Protein AF-A0A8J4GYG9-F1 (afdb_monomer)

Sequence (405 aa):
MRSFRRELGPLLGSTILDVLVGLGPDGELKYPAHPRDKRWNFPGVGEFQCYDKYMLSVLGACAQQVNQPSWGLRGPHDAGNYCVWPHQTGFFHQRGNWGTPYGKFFLQWYSDMLMQHADAVLGIAREVLLGPETPHTHYGYQPPYQRLQGNESGNVSGRGRGSSSDGEDHGGVVMMARAAGAGPGASPLSAPLPPAIRLHAKLPSLYWWYTDAHAPELTAGYYNTATRDGYMPIMHVLARNGVSVRLRGGELRGSELHTQAYCAPERQLAQQRTVAAALHVPVGLENLSERFDEGALSRLEAALFDTSVHQGIELPQVQSLVFNRMCDSMFEPGNWTRFKEFVRRVRNRAETLVVPGRGSLNGNSGVFGHPGCPSALNLPAAPAAGGQWLAEPSGGGKGGALQLA

Nearest PDB structures (foldseek):
  2xgb-assembly1_A  TM=9.386E-01  e=3.913E-24  Hordeum vulgare
  1ukp-assembly2_B  TM=9.415E-01  e=5.121E-24  Glycine max
  1uko-assembly2_B  TM=9.450E-01  e=1.423E-23  Glycine max
  1q6g-assembly1_A  TM=9.467E-01  e=5.463E-23  Glycine max
  1wdr-assembly1_A  TM=9.429E-01  e=2.464E-22  Glycine max

Organism: NCBI:txid1737510

Solvent-accessible surface area (backbone atoms only — not comparable to full-atom values): 24858 Å² total; per-residue (Å²): 107,67,64,56,49,66,78,46,42,93,34,53,49,70,80,41,48,69,46,75,52,66,54,42,64,98,34,18,62,37,48,76,18,69,48,98,49,94,76,33,51,90,78,28,29,18,35,73,78,54,82,51,77,65,52,36,51,52,41,30,51,57,19,47,78,72,74,39,54,81,69,14,77,58,77,79,87,41,54,70,44,27,56,45,52,47,79,80,20,56,22,42,20,100,88,18,43,53,81,37,76,65,28,47,50,51,44,50,52,52,21,49,54,53,48,54,50,48,42,55,54,41,46,54,46,33,47,64,75,70,40,84,73,81,88,69,88,79,84,74,89,73,63,87,79,66,80,79,75,86,84,89,75,84,83,78,82,85,82,91,85,89,78,89,88,83,85,90,81,89,84,88,87,86,80,89,84,79,95,82,91,84,76,99,80,76,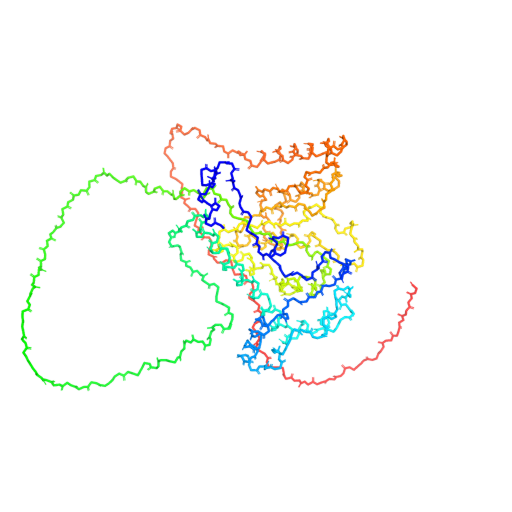78,78,80,76,72,80,76,75,64,54,48,45,43,28,39,33,48,76,68,63,33,42,40,68,50,68,50,19,42,36,32,42,24,25,35,30,52,32,36,76,87,38,78,32,53,50,68,52,38,50,46,28,38,78,49,69,26,24,39,31,42,42,33,47,35,57,51,49,90,82,47,63,79,91,37,45,45,33,37,58,58,51,50,48,51,54,36,31,46,21,39,78,52,71,29,50,40,28,43,27,45,74,60,86,64,55,49,68,71,33,46,52,35,31,50,48,54,48,70,46,56,55,72,50,97,89,35,58,26,54,71,45,77,45,78,48,78,50,61,94,49,73,71,48,67,38,74,69,28,35,51,44,47,53,50,48,54,50,51,51,48,57,56,55,53,69,76,55,75,93,70,92,72,82,79,73,85,80,94,76,93,79,81,84,82,76,86,82,77,78,85,81,72,87,74,78,83,76,95,80,79,87,83,82,86,84,85,88,87,88,85,88,84,76,90,88,85,82,136

Mean predicted aligned error: 13.8 Å

Radius of gyration: 28.67 Å; Cα contacts (8 Å, |Δi|>4): 514; chains: 1; bounding box: 86×72×84 Å

pLDDT: mean 78.07, std 29.09, range [24.08, 98.88]

Structure (mmCIF, N/CA/C/O backbone):
data_AF-A0A8J4GYG9-F1
#
_entry.id   AF-A0A8J4GYG9-F1
#
loop_
_atom_site.group_PDB
_atom_site.id
_atom_site.type_symbol
_atom_site.label_atom_id
_atom_site.label_alt_id
_atom_site.label_comp_id
_atom_site.label_asym_id
_atom_site.label_entity_id
_atom_site.label_seq_id
_atom_site.pdbx_PDB_ins_code
_atom_site.Cartn_x
_atom_site.Cartn_y
_atom_site.Cartn_z
_atom_site.occupancy
_atom_site.B_iso_or_equiv
_atom_site.auth_seq_id
_atom_site.auth_comp_id
_atom_site.auth_asym_id
_atom_site.auth_atom_id
_atom_site.pdbx_PDB_model_num
ATOM 1 N N . MET A 1 1 ? -10.217 -19.772 5.478 1.00 94.19 1 MET A N 1
ATOM 2 C CA . MET A 1 1 ? -11.505 -19.034 5.468 1.00 94.19 1 MET A CA 1
ATOM 3 C C . MET A 1 1 ? -12.720 -19.922 5.757 1.00 94.19 1 MET A C 1
ATOM 5 O O . MET A 1 1 ? -13.368 -19.650 6.755 1.00 94.19 1 MET A O 1
ATOM 9 N N . ARG A 1 2 ? -13.020 -20.998 5.001 1.00 95.44 2 ARG A N 1
ATOM 10 C CA . ARG A 1 2 ? -14.231 -21.831 5.250 1.00 95.44 2 ARG A CA 1
ATOM 11 C C . ARG A 1 2 ? -14.355 -22.347 6.696 1.00 95.44 2 ARG A C 1
ATOM 13 O O . ARG A 1 2 ? -15.394 -22.146 7.311 1.00 95.44 2 ARG A O 1
ATOM 20 N N . SER A 1 3 ? -13.278 -22.910 7.259 1.00 97.31 3 SER A N 1
ATOM 21 C CA . SER A 1 3 ? -13.258 -23.350 8.669 1.00 97.31 3 SER A CA 1
ATOM 22 C C . SER A 1 3 ? -13.541 -22.197 9.646 1.00 97.31 3 SER A C 1
ATOM 24 O O . SER A 1 3 ? -14.432 -22.304 10.474 1.00 97.31 3 SER A O 1
ATOM 26 N N . PHE A 1 4 ? -12.880 -21.044 9.473 1.00 96.06 4 PHE A N 1
ATOM 27 C CA . PHE A 1 4 ? -13.093 -19.842 10.297 1.00 96.06 4 PHE A CA 1
ATOM 28 C C . PHE A 1 4 ? -14.568 -19.407 10.338 1.00 96.06 4 PHE A C 1
ATOM 30 O O . PHE A 1 4 ? -15.092 -19.175 11.421 1.00 96.06 4 PHE A O 1
ATOM 37 N N . ARG A 1 5 ? -15.265 -19.365 9.189 1.00 92.88 5 ARG A N 1
ATOM 38 C CA . ARG A 1 5 ? -16.706 -19.048 9.162 1.00 92.88 5 ARG A CA 1
ATOM 39 C C . ARG A 1 5 ? -17.560 -20.103 9.861 1.00 92.88 5 ARG A C 1
ATOM 41 O O . ARG A 1 5 ? -18.566 -19.743 10.457 1.00 92.88 5 ARG A O 1
ATOM 48 N N . ARG A 1 6 ? -17.201 -21.386 9.761 1.00 93.00 6 ARG A N 1
ATOM 49 C CA . ARG A 1 6 ? -17.954 -22.464 10.412 1.00 93.00 6 ARG A CA 1
ATOM 50 C C . ARG A 1 6 ? -17.809 -22.397 11.932 1.00 93.00 6 ARG A C 1
ATOM 52 O O . ARG A 1 6 ? -18.822 -22.375 12.617 1.00 93.00 6 ARG A O 1
ATOM 59 N N . GLU A 1 7 ? -16.578 -22.317 12.439 1.00 96.50 7 GLU A N 1
ATOM 60 C CA . GLU A 1 7 ? -16.319 -22.334 13.886 1.00 96.50 7 GLU A CA 1
ATOM 61 C C . GLU A 1 7 ? -16.712 -21.015 14.574 1.00 96.50 7 GLU A C 1
ATOM 63 O O . GLU A 1 7 ? -17.261 -21.031 15.670 1.00 96.50 7 GLU A O 1
ATOM 68 N N . LEU A 1 8 ? -16.453 -19.863 13.939 1.00 94.88 8 LEU A N 1
ATOM 69 C CA . LEU A 1 8 ? -16.711 -18.536 14.522 1.00 94.88 8 LEU A CA 1
ATOM 70 C C . LEU A 1 8 ? -17.967 -17.856 13.960 1.00 94.88 8 LEU A C 1
ATOM 72 O O . LEU A 1 8 ? -18.196 -16.679 14.228 1.00 94.88 8 LEU A O 1
ATOM 76 N N . GLY A 1 9 ? -18.795 -18.586 13.207 1.00 90.69 9 GLY A N 1
ATOM 77 C CA . GLY A 1 9 ? -20.042 -18.097 12.608 1.00 90.69 9 GLY A CA 1
ATOM 78 C C . GLY A 1 9 ? -20.946 -17.308 13.568 1.00 90.69 9 GLY A C 1
ATOM 79 O O . GLY A 1 9 ? -21.350 -16.206 13.203 1.00 90.69 9 GLY A O 1
ATOM 80 N N . PRO A 1 10 ? -21.203 -17.788 14.805 1.00 91.94 10 PRO A N 1
ATOM 81 C CA . PRO A 1 10 ? -22.007 -17.064 15.800 1.00 91.94 10 PRO A CA 1
ATOM 82 C C . PRO A 1 10 ? -21.435 -15.709 16.258 1.00 91.94 10 PRO A C 1
ATOM 84 O O . PRO A 1 10 ? -22.157 -14.915 16.856 1.00 91.94 10 PRO A O 1
ATOM 87 N N . LEU A 1 11 ? -20.148 -15.442 16.004 1.00 93.38 11 LEU A N 1
ATOM 88 C CA . LEU A 1 11 ? -19.468 -14.193 16.369 1.00 93.38 11 LEU A CA 1
ATOM 89 C C . LEU A 1 11 ? -19.397 -13.182 15.211 1.00 93.38 11 LEU A C 1
ATOM 91 O O . LEU A 1 11 ? -19.000 -12.036 15.432 1.00 93.38 11 LEU A O 1
ATOM 95 N N . LEU A 1 12 ? -19.744 -13.585 13.982 1.00 90.69 12 LEU A N 1
ATOM 96 C CA . LEU A 1 12 ? -19.716 -12.708 12.809 1.00 90.69 12 LEU A CA 1
ATOM 97 C C . LEU A 1 12 ? -20.876 -11.702 12.876 1.00 90.69 12 LEU A C 1
ATOM 99 O O . LEU A 1 12 ? -22.037 -12.090 12.969 1.00 90.69 12 LEU A O 1
ATOM 103 N N . GLY A 1 13 ? -20.558 -10.409 12.825 1.00 87.12 13 GLY A N 1
ATOM 104 C CA . GLY A 1 13 ? -21.518 -9.310 12.985 1.00 87.12 13 GLY A CA 1
ATOM 105 C C . GLY A 1 13 ? -21.906 -8.976 14.418 1.00 87.12 13 GLY A C 1
ATOM 106 O O . GLY A 1 13 ? -22.794 -8.154 14.630 1.00 87.12 13 GLY A O 1
ATOM 107 N N . SER A 1 14 ? -21.222 -9.563 15.400 1.00 90.12 14 SER A N 1
ATOM 108 C CA . SER A 1 14 ? -21.333 -9.187 16.810 1.00 90.12 14 SER A CA 1
ATOM 109 C C . SER A 1 14 ? -19.957 -8.829 17.377 1.00 90.12 14 SER A C 1
ATOM 111 O O . SER A 1 14 ? -19.625 -7.654 17.508 1.00 90.12 14 SER A O 1
ATOM 113 N N . THR A 1 15 ? -19.124 -9.827 17.671 1.00 94.19 15 THR A N 1
ATOM 114 C CA . THR A 1 15 ? -17.751 -9.636 18.170 1.00 94.19 15 THR A CA 1
ATOM 115 C C . THR A 1 15 ? -16.754 -9.409 17.033 1.00 94.19 15 THR A C 1
ATOM 117 O O . THR A 1 15 ? -15.826 -8.615 17.165 1.00 94.19 15 THR A O 1
ATOM 120 N N . ILE A 1 16 ? -16.937 -10.102 15.910 1.00 94.25 16 ILE A N 1
ATOM 121 C CA . ILE A 1 16 ? -16.104 -9.982 14.713 1.00 94.25 16 ILE A CA 1
ATOM 122 C C . ILE A 1 16 ? -16.872 -9.105 13.727 1.00 94.25 16 ILE A C 1
ATOM 124 O O . ILE A 1 16 ? -17.869 -9.551 13.170 1.00 94.25 16 ILE A O 1
ATOM 128 N N . LEU A 1 17 ? -16.416 -7.867 13.529 1.00 93.00 17 LEU A N 1
ATOM 129 C CA . LEU A 1 17 ? -17.045 -6.883 12.629 1.00 93.00 17 LEU A CA 1
ATOM 130 C C . LEU A 1 17 ? -16.276 -6.703 11.310 1.00 93.00 17 LEU A C 1
ATOM 132 O O . LEU A 1 17 ? -16.853 -6.363 10.280 1.00 93.00 17 LEU A O 1
ATOM 136 N N . ASP A 1 18 ? -14.968 -6.950 11.341 1.00 94.56 18 ASP A N 1
ATOM 137 C CA . ASP A 1 18 ? -14.042 -6.723 10.237 1.00 94.56 18 ASP A CA 1
ATOM 138 C C . ASP A 1 18 ? -13.127 -7.945 10.067 1.00 94.56 18 ASP A C 1
ATOM 140 O O . ASP A 1 18 ? -12.626 -8.496 11.050 1.00 94.56 18 ASP A O 1
ATOM 144 N N . VAL A 1 19 ? -12.876 -8.360 8.822 1.00 96.62 19 VAL A N 1
ATOM 145 C CA . VAL A 1 19 ? -11.903 -9.413 8.486 1.00 96.62 19 VAL A CA 1
ATOM 146 C C . VAL A 1 19 ? -10.908 -8.879 7.462 1.00 96.62 19 VAL A C 1
ATOM 148 O O . VAL A 1 19 ? -11.277 -8.546 6.337 1.00 96.62 19 VAL A O 1
ATOM 151 N N . LEU A 1 20 ? -9.632 -8.825 7.842 1.00 97.62 20 LEU A N 1
ATOM 152 C CA . LEU A 1 20 ? -8.536 -8.469 6.943 1.00 97.62 20 LEU A CA 1
ATOM 153 C C . LEU A 1 20 ? -8.045 -9.726 6.217 1.00 97.62 20 LEU A C 1
ATOM 155 O O . LEU A 1 20 ? -7.609 -10.689 6.849 1.00 97.62 20 LEU A O 1
ATOM 159 N N . VAL A 1 21 ? -8.126 -9.722 4.888 1.00 98.44 21 VAL A N 1
ATOM 160 C CA . VAL A 1 21 ? -7.650 -10.817 4.037 1.00 98.44 21 VAL A CA 1
ATOM 161 C C . VAL A 1 21 ? -6.182 -10.562 3.704 1.00 98.44 21 VAL A C 1
ATOM 163 O O . VAL A 1 21 ? -5.850 -9.547 3.095 1.00 98.44 21 VAL A O 1
ATOM 166 N N . GLY A 1 22 ? -5.296 -11.464 4.129 1.00 98.50 22 GLY A N 1
ATOM 167 C CA . GLY A 1 22 ? -3.867 -11.372 3.828 1.00 98.50 22 GLY A CA 1
ATOM 168 C C . GLY A 1 22 ? -3.580 -11.711 2.364 1.00 98.50 22 GLY A C 1
ATOM 169 O O . GLY A 1 22 ? -3.977 -12.779 1.902 1.00 98.50 22 GLY A O 1
ATOM 170 N N . LEU A 1 23 ? -2.882 -10.815 1.662 1.00 98.62 23 LEU A N 1
ATOM 171 C CA . LEU A 1 23 ? -2.614 -10.901 0.214 1.00 98.62 23 LEU A CA 1
ATOM 172 C C . LEU A 1 23 ? -1.110 -10.914 -0.132 1.00 98.62 23 LEU A C 1
ATOM 174 O O . LEU A 1 23 ? -0.719 -10.596 -1.253 1.00 98.62 23 LEU A O 1
ATOM 178 N N . GLY A 1 24 ? -0.259 -11.242 0.843 1.00 98.19 24 GLY A N 1
ATOM 179 C CA . GLY A 1 24 ? 1.193 -11.207 0.690 1.00 98.19 24 GLY A CA 1
ATOM 180 C C . GLY A 1 24 ? 1.944 -11.055 2.022 1.00 98.19 24 GLY A C 1
ATOM 181 O O . GLY A 1 24 ? 1.375 -11.305 3.093 1.00 98.19 24 GLY A O 1
ATOM 182 N N . PRO A 1 25 ? 3.235 -10.674 1.980 1.00 97.06 25 PRO A N 1
ATOM 183 C CA . PRO A 1 25 ? 4.073 -10.459 3.159 1.00 97.06 25 PRO A CA 1
ATOM 184 C C . PRO A 1 25 ? 3.479 -9.396 4.090 1.00 97.06 25 PRO A C 1
ATOM 186 O O . PRO A 1 25 ? 2.925 -8.402 3.630 1.00 97.06 25 PRO A O 1
ATOM 189 N N . ASP A 1 26 ? 3.596 -9.593 5.406 1.00 94.69 26 ASP A N 1
ATOM 190 C CA . ASP A 1 26 ? 2.938 -8.768 6.438 1.00 94.69 26 ASP A CA 1
ATOM 191 C C . ASP A 1 26 ? 1.388 -8.698 6.318 1.00 94.69 26 ASP A C 1
ATOM 193 O O . ASP A 1 26 ? 0.746 -7.861 6.954 1.00 94.69 26 ASP A O 1
ATOM 197 N N . GLY A 1 27 ? 0.772 -9.562 5.496 1.00 97.25 27 GLY A N 1
ATOM 198 C CA . GLY A 1 27 ? -0.648 -9.499 5.127 1.00 97.25 27 GLY A CA 1
ATOM 199 C C . GLY A 1 27 ? -0.983 -8.425 4.082 1.00 97.25 27 GLY A C 1
ATOM 200 O O . GLY A 1 27 ? -2.154 -8.242 3.758 1.00 97.25 27 GLY A O 1
ATOM 201 N N . GLU A 1 28 ? 0.017 -7.719 3.554 1.00 98.38 28 GLU A N 1
ATOM 202 C CA . GLU A 1 28 ? -0.126 -6.629 2.582 1.00 98.38 28 GLU A CA 1
ATOM 203 C C . GLU A 1 28 ? -0.179 -7.169 1.145 1.00 98.38 28 GLU A C 1
ATOM 205 O O . GLU A 1 28 ? 0.502 -8.141 0.823 1.00 98.38 28 GLU A O 1
ATOM 210 N N . LEU A 1 29 ? -0.950 -6.521 0.266 1.00 98.75 29 LEU A N 1
ATOM 211 C CA . LEU A 1 29 ? -1.011 -6.839 -1.166 1.00 98.75 29 LEU A CA 1
ATOM 212 C C . LEU A 1 29 ? 0.273 -6.383 -1.880 1.00 98.75 29 LEU A C 1
ATOM 214 O O . LEU A 1 29 ? 0.300 -5.341 -2.520 1.00 98.75 29 LEU A O 1
ATOM 218 N N . LYS A 1 30 ? 1.370 -7.125 -1.740 1.00 98.50 30 LYS A N 1
ATOM 219 C CA . LYS A 1 30 ? 2.668 -6.758 -2.329 1.00 98.50 30 LYS A CA 1
ATOM 220 C C . LYS A 1 30 ? 3.542 -7.973 -2.605 1.00 98.50 30 LYS A C 1
ATOM 222 O O . LYS A 1 30 ? 3.407 -9.014 -1.964 1.00 98.50 30 LYS A O 1
ATOM 227 N N . TYR A 1 31 ? 4.539 -7.788 -3.459 1.00 98.75 31 TYR A N 1
ATOM 228 C CA . TYR A 1 31 ? 5.704 -8.670 -3.496 1.00 98.75 31 TYR A CA 1
ATOM 229 C C . TYR A 1 31 ? 6.682 -8.368 -2.334 1.00 98.75 31 TYR A C 1
ATOM 231 O O . TYR A 1 31 ? 6.734 -7.232 -1.855 1.00 98.75 31 TYR A O 1
ATOM 239 N N . PRO A 1 32 ? 7.501 -9.341 -1.877 1.00 97.62 32 PRO A N 1
ATOM 240 C CA . PRO A 1 32 ? 8.501 -9.156 -0.812 1.00 97.62 32 PRO A CA 1
ATOM 241 C C . PRO A 1 32 ? 9.756 -8.376 -1.266 1.00 97.62 32 PRO A C 1
ATOM 243 O O . PRO A 1 32 ? 10.884 -8.787 -1.010 1.00 97.62 32 PRO A O 1
ATOM 246 N N . ALA A 1 33 ? 9.574 -7.244 -1.950 1.00 97.75 33 ALA A N 1
ATOM 247 C CA . ALA A 1 33 ? 10.653 -6.462 -2.564 1.00 97.75 33 ALA A CA 1
ATOM 248 C C . ALA A 1 33 ? 11.611 -5.784 -1.567 1.00 97.75 33 ALA A C 1
ATOM 250 O O . ALA A 1 33 ? 12.742 -5.453 -1.923 1.00 97.75 33 ALA A O 1
ATOM 251 N N . HIS A 1 34 ? 11.164 -5.598 -0.321 1.00 96.31 34 HIS A N 1
ATOM 252 C CA . HIS A 1 34 ? 11.892 -4.939 0.769 1.00 96.31 34 HIS A CA 1
ATOM 253 C C . HIS A 1 34 ? 11.928 -5.882 1.988 1.00 96.31 34 HIS A C 1
ATOM 255 O O . HIS A 1 34 ? 11.121 -5.733 2.910 1.00 96.31 34 HIS A O 1
ATOM 261 N N . PRO A 1 35 ? 12.773 -6.932 1.977 1.00 93.88 35 PRO A N 1
ATOM 262 C CA . PRO A 1 35 ? 12.839 -7.897 3.071 1.00 93.88 35 PRO A CA 1
ATOM 263 C C . PRO A 1 35 ? 13.295 -7.229 4.376 1.00 93.88 35 PRO A C 1
ATOM 265 O O . PRO A 1 35 ? 14.199 -6.402 4.378 1.00 93.88 35 PRO A O 1
ATOM 268 N N . ARG A 1 36 ? 12.715 -7.640 5.512 1.00 86.25 36 ARG A N 1
ATOM 269 C CA . ARG A 1 36 ? 13.062 -7.136 6.861 1.00 86.25 36 ARG A CA 1
ATOM 270 C C . ARG A 1 36 ? 14.383 -7.708 7.417 1.00 86.25 36 ARG A C 1
ATOM 272 O O . ARG A 1 36 ? 14.609 -7.672 8.623 1.00 86.25 36 ARG A O 1
ATOM 279 N N . ASP A 1 37 ? 15.218 -8.288 6.559 1.00 88.38 37 ASP A N 1
ATOM 280 C CA . ASP A 1 37 ? 16.527 -8.842 6.910 1.00 88.38 37 ASP A CA 1
ATOM 281 C C . ASP A 1 37 ? 17.664 -7.941 6.399 1.00 88.38 37 ASP A C 1
ATOM 283 O O . ASP A 1 37 ? 17.431 -6.905 5.784 1.00 88.38 37 ASP A O 1
ATOM 287 N N . LYS A 1 38 ? 18.919 -8.332 6.651 1.00 89.44 38 LYS A N 1
ATOM 288 C CA . LYS A 1 38 ? 20.103 -7.507 6.353 1.00 89.44 38 LYS A CA 1
ATOM 289 C C . LYS A 1 38 ? 20.342 -7.224 4.857 1.00 89.44 38 LYS A C 1
ATOM 291 O O . LYS A 1 38 ? 21.270 -6.479 4.552 1.00 89.44 38 LYS A O 1
ATOM 296 N N . ARG A 1 39 ? 19.571 -7.811 3.929 1.00 93.50 39 ARG A N 1
ATOM 297 C CA . ARG A 1 39 ? 19.713 -7.575 2.479 1.00 93.50 39 ARG A CA 1
ATOM 298 C C . ARG A 1 39 ? 19.207 -6.204 2.040 1.00 93.50 39 ARG A C 1
ATOM 300 O O . ARG A 1 39 ? 19.752 -5.656 1.085 1.00 93.50 39 ARG A O 1
ATOM 307 N N . TRP A 1 40 ? 18.197 -5.655 2.715 1.00 96.62 40 TRP A N 1
ATOM 308 C CA . TRP A 1 40 ? 17.615 -4.353 2.391 1.00 96.62 40 TRP A CA 1
ATOM 309 C C . TRP A 1 40 ? 17.734 -3.392 3.572 1.00 96.62 40 TRP A C 1
ATOM 311 O O . TRP A 1 40 ? 17.501 -3.759 4.719 1.00 96.62 40 TRP A O 1
ATOM 321 N N . ASN A 1 41 ? 18.057 -2.136 3.275 1.00 94.62 41 ASN A N 1
ATOM 322 C CA . ASN A 1 41 ? 17.986 -1.033 4.222 1.00 94.62 41 ASN A CA 1
ATOM 323 C C . ASN A 1 41 ? 17.247 0.128 3.563 1.00 94.62 41 ASN A C 1
ATOM 325 O O . ASN A 1 41 ? 17.407 0.375 2.367 1.00 94.62 41 ASN A O 1
ATOM 329 N N . PHE A 1 42 ? 16.470 0.871 4.343 1.00 95.06 42 PHE A N 1
ATOM 330 C CA . PHE A 1 42 ? 15.872 2.119 3.886 1.00 95.06 42 PHE A CA 1
ATOM 331 C C . PHE A 1 42 ? 16.975 3.162 3.591 1.00 95.06 42 PHE A C 1
ATOM 333 O O . PHE A 1 42 ? 17.897 3.280 4.401 1.00 95.06 42 PHE A O 1
ATOM 340 N N . PRO A 1 43 ? 16.907 3.946 2.496 1.00 96.25 43 PRO A N 1
ATOM 341 C CA . PRO A 1 43 ? 15.849 4.012 1.486 1.00 96.25 43 PRO A CA 1
ATOM 342 C C . PRO A 1 43 ? 16.201 3.245 0.191 1.00 96.25 43 PRO A C 1
ATOM 344 O O . PRO A 1 43 ? 16.162 3.819 -0.886 1.00 96.25 43 PRO A O 1
ATOM 347 N N . GLY A 1 44 ? 16.577 1.968 0.224 1.00 97.50 44 GLY A N 1
ATOM 348 C CA . GLY A 1 44 ? 16.863 1.200 -0.999 1.00 97.50 44 GLY A CA 1
ATOM 349 C C . GLY A 1 44 ? 15.634 1.003 -1.905 1.00 97.50 44 GLY A C 1
ATOM 350 O O . GLY A 1 44 ? 14.502 0.962 -1.410 1.00 97.50 44 GLY A O 1
ATOM 351 N N . VAL A 1 45 ? 15.830 0.858 -3.223 1.00 97.62 45 VAL A N 1
ATOM 352 C CA . VAL A 1 45 ? 14.726 0.629 -4.188 1.00 97.62 45 VAL A CA 1
ATOM 353 C C . VAL A 1 45 ? 14.024 -0.729 -4.038 1.00 97.62 45 VAL A C 1
ATOM 355 O O . VAL A 1 45 ? 12.858 -0.858 -4.420 1.00 97.62 45 VAL A O 1
ATOM 358 N N . GLY A 1 46 ? 14.684 -1.723 -3.437 1.00 98.00 46 GLY A N 1
ATOM 359 C CA . GLY A 1 46 ? 14.208 -3.111 -3.405 1.00 98.00 46 GLY A CA 1
ATOM 360 C C . GLY A 1 46 ? 14.502 -3.875 -4.699 1.00 98.00 46 GLY A C 1
ATOM 361 O O . GLY A 1 46 ? 15.167 -3.367 -5.594 1.00 98.00 46 GLY A O 1
ATOM 362 N N . GLU A 1 47 ? 14.000 -5.103 -4.815 1.00 98.25 47 GLU A N 1
ATOM 363 C CA . GLU A 1 47 ? 14.175 -5.935 -6.019 1.00 98.25 47 GLU A CA 1
ATOM 364 C C . GLU A 1 47 ? 12.853 -6.557 -6.474 1.00 98.25 47 GLU A C 1
ATOM 366 O O . GLU A 1 47 ? 12.025 -6.936 -5.644 1.00 98.25 47 GLU A O 1
ATOM 371 N N . PHE A 1 48 ? 12.674 -6.725 -7.788 1.00 98.62 48 PHE A N 1
ATOM 372 C CA . PHE A 1 48 ? 11.567 -7.503 -8.355 1.00 98.62 48 PHE A CA 1
ATOM 373 C C . PHE A 1 48 ? 11.627 -8.966 -7.883 1.00 98.62 48 PHE A C 1
ATOM 375 O O . PHE A 1 48 ? 12.685 -9.586 -7.921 1.00 98.62 48 PHE A O 1
ATOM 382 N N . GLN A 1 49 ? 10.494 -9.540 -7.475 1.00 97.88 49 GLN A N 1
ATOM 383 C CA . GLN A 1 49 ? 10.420 -10.883 -6.880 1.00 97.88 49 GLN A CA 1
ATOM 384 C C . GLN A 1 49 ? 9.685 -11.863 -7.806 1.00 97.88 49 GLN A C 1
ATOM 386 O O . GLN A 1 49 ? 8.694 -12.474 -7.422 1.00 97.88 49 GLN A O 1
ATOM 391 N N . CYS A 1 50 ? 10.155 -11.977 -9.051 1.00 98.00 50 CYS A N 1
ATOM 392 C CA . CYS A 1 50 ? 9.497 -12.734 -10.125 1.00 98.00 50 CYS A CA 1
ATOM 393 C C . CYS A 1 50 ? 10.385 -13.818 -10.765 1.00 98.00 50 CYS A C 1
ATOM 395 O O . CYS A 1 50 ? 10.220 -14.151 -11.939 1.00 98.00 50 CYS A O 1
ATOM 397 N N . TYR A 1 51 ? 11.383 -14.307 -10.025 1.00 97.81 51 TYR A N 1
ATOM 398 C CA . TYR A 1 51 ? 12.428 -15.205 -10.533 1.00 97.81 51 TYR A CA 1
ATOM 399 C C . TYR A 1 51 ? 12.180 -16.692 -10.238 1.00 97.81 51 TYR A C 1
ATOM 401 O O . TYR A 1 51 ? 13.033 -17.527 -10.537 1.00 97.81 51 TYR A O 1
ATOM 409 N N . ASP A 1 52 ? 11.034 -17.052 -9.657 1.00 98.31 52 ASP A N 1
ATOM 410 C CA . ASP A 1 52 ? 10.643 -18.454 -9.555 1.00 98.31 52 ASP A CA 1
ATOM 411 C C . ASP A 1 52 ? 10.225 -19.015 -10.928 1.00 98.31 52 ASP A C 1
ATOM 413 O O . ASP A 1 52 ? 9.831 -18.293 -11.849 1.00 98.31 52 ASP A O 1
ATOM 417 N N . LYS A 1 53 ? 10.288 -20.342 -11.062 1.00 98.25 53 LYS A N 1
ATOM 418 C CA . LYS A 1 53 ? 10.027 -21.034 -12.332 1.00 98.25 53 LYS A CA 1
ATOM 419 C C . LYS A 1 53 ? 8.611 -20.827 -12.890 1.00 98.25 53 LYS A C 1
ATOM 421 O O . LYS A 1 53 ? 8.429 -20.982 -14.094 1.00 98.25 53 LYS A O 1
ATOM 426 N N . TYR A 1 54 ? 7.617 -20.514 -12.056 1.00 98.06 54 TYR A N 1
ATOM 427 C CA . TYR A 1 54 ? 6.239 -20.315 -12.503 1.00 98.06 54 TYR A CA 1
ATOM 428 C C . TYR A 1 54 ? 6.056 -18.898 -13.048 1.00 98.06 54 TYR A C 1
ATOM 430 O O . TYR A 1 54 ? 5.589 -18.750 -14.177 1.00 98.06 54 TYR A O 1
ATOM 438 N N . MET A 1 55 ? 6.502 -17.866 -12.321 1.00 98.25 55 MET A N 1
ATOM 439 C CA . MET A 1 55 ? 6.457 -16.490 -12.833 1.00 98.25 55 MET A CA 1
ATOM 440 C C . MET A 1 55 ? 7.302 -16.320 -14.100 1.00 98.25 55 MET A C 1
ATOM 442 O O . MET A 1 55 ? 6.819 -15.731 -15.065 1.00 98.25 55 MET A O 1
ATOM 446 N N . LEU A 1 56 ? 8.504 -16.906 -14.164 1.00 98.38 56 LEU A N 1
ATOM 447 C CA . LEU A 1 56 ? 9.327 -16.880 -15.381 1.00 98.38 56 LEU A CA 1
ATOM 448 C C . LEU A 1 56 ? 8.653 -17.584 -16.573 1.00 98.38 56 LEU A C 1
ATOM 450 O O . LEU A 1 56 ? 8.758 -17.109 -17.702 1.00 98.38 56 LEU A O 1
ATOM 454 N N . SER A 1 57 ? 7.916 -18.676 -16.339 1.00 98.06 57 SER A N 1
ATOM 455 C CA . SER A 1 57 ? 7.162 -19.359 -17.398 1.00 98.06 57 SER A CA 1
ATOM 456 C C . SER A 1 57 ? 6.033 -18.486 -17.957 1.00 98.06 57 SER A C 1
ATOM 458 O O . SER A 1 57 ? 5.877 -18.411 -19.177 1.00 98.06 57 SER A O 1
ATOM 460 N N . VAL A 1 58 ? 5.283 -17.786 -17.095 1.00 98.25 58 VAL A N 1
ATOM 461 C CA . VAL A 1 58 ? 4.222 -16.861 -17.533 1.00 98.25 58 VAL A CA 1
ATOM 462 C C . VAL A 1 58 ? 4.816 -15.641 -18.246 1.00 98.25 58 VAL A C 1
ATOM 464 O O . VAL A 1 58 ? 4.314 -15.260 -19.300 1.00 98.25 58 VAL A O 1
ATOM 467 N N . LEU A 1 59 ? 5.915 -15.071 -17.737 1.00 98.50 59 LEU A N 1
ATOM 468 C CA . LEU A 1 59 ? 6.637 -13.968 -18.384 1.00 98.50 59 LEU A CA 1
ATOM 469 C C . LEU A 1 59 ? 7.082 -14.341 -19.807 1.00 98.50 59 LEU A C 1
ATOM 471 O O . LEU A 1 59 ? 6.841 -13.585 -20.750 1.00 98.50 59 LEU A O 1
ATOM 475 N N . GLY A 1 60 ? 7.671 -15.530 -19.973 1.00 98.25 60 GLY A N 1
ATOM 476 C CA . GLY A 1 60 ? 8.066 -16.069 -21.274 1.00 98.25 60 GLY A CA 1
ATOM 477 C C . GLY A 1 60 ? 6.888 -16.209 -22.244 1.00 98.25 60 GLY A C 1
ATOM 478 O O . GLY A 1 60 ? 6.983 -15.773 -23.392 1.00 98.25 60 GLY A O 1
ATOM 479 N N . ALA A 1 61 ? 5.757 -16.747 -21.780 1.00 98.19 61 ALA A N 1
ATOM 480 C CA . ALA A 1 61 ? 4.548 -16.894 -22.592 1.00 98.19 61 ALA A CA 1
ATOM 481 C C . ALA A 1 61 ? 3.947 -15.535 -23.008 1.00 98.19 61 ALA A C 1
ATOM 483 O O . ALA A 1 61 ? 3.643 -15.329 -24.183 1.00 98.19 61 ALA A O 1
ATOM 484 N N . CYS A 1 62 ? 3.835 -14.575 -22.083 1.00 97.94 62 CYS A N 1
ATOM 485 C CA . CYS A 1 62 ? 3.357 -13.224 -22.391 1.00 97.94 62 CYS A CA 1
ATOM 486 C C . CYS A 1 62 ? 4.278 -12.494 -23.384 1.00 97.94 62 CYS A C 1
ATOM 488 O O . CYS A 1 62 ? 3.797 -11.790 -24.269 1.00 97.94 62 CYS A O 1
ATOM 490 N N . ALA A 1 63 ? 5.596 -12.688 -23.282 1.00 98.00 63 ALA A N 1
ATOM 491 C CA . ALA A 1 63 ? 6.572 -12.095 -24.195 1.00 98.00 63 ALA A CA 1
ATOM 492 C C . ALA A 1 63 ? 6.484 -12.671 -25.621 1.00 98.00 63 ALA A C 1
ATOM 494 O O . ALA A 1 63 ? 6.627 -11.936 -26.601 1.00 98.00 63 ALA A O 1
ATOM 495 N N . GLN A 1 64 ? 6.194 -13.971 -25.753 1.00 97.44 64 GLN A N 1
ATOM 496 C CA . GLN A 1 64 ? 5.905 -14.599 -27.047 1.00 97.44 64 GLN A CA 1
ATOM 497 C C . GLN A 1 64 ? 4.623 -14.033 -27.676 1.00 97.44 64 GLN A C 1
ATOM 499 O O . GLN A 1 64 ? 4.633 -13.693 -28.856 1.00 97.44 64 GLN A O 1
ATOM 504 N N . GLN A 1 65 ? 3.550 -13.856 -26.895 1.00 96.31 65 GLN A N 1
ATOM 505 C CA . GLN A 1 65 ? 2.267 -13.320 -27.382 1.00 96.31 65 GLN A CA 1
ATOM 506 C C . GLN A 1 65 ? 2.373 -11.901 -27.967 1.00 96.31 65 GLN A C 1
ATOM 508 O O . GLN A 1 65 ? 1.632 -11.565 -28.887 1.00 96.31 65 GLN A O 1
ATOM 513 N N . VAL A 1 66 ? 3.302 -11.074 -27.472 1.00 96.38 66 VAL A N 1
ATOM 514 C CA . VAL A 1 66 ? 3.563 -9.723 -28.009 1.00 96.38 66 VAL A CA 1
ATOM 515 C C . VAL A 1 66 ? 4.661 -9.690 -29.085 1.00 96.38 66 VAL A C 1
ATOM 517 O O . VAL A 1 66 ? 5.122 -8.612 -29.455 1.00 96.38 66 VAL A O 1
ATOM 520 N N . ASN A 1 67 ? 5.086 -10.851 -29.600 1.00 97.06 67 ASN A N 1
ATOM 521 C CA . ASN A 1 67 ? 6.174 -11.011 -30.575 1.00 97.06 67 ASN A CA 1
ATOM 522 C C . ASN A 1 67 ? 7.525 -10.411 -30.122 1.00 97.06 67 ASN A C 1
ATOM 524 O O . ASN A 1 67 ? 8.313 -9.944 -30.943 1.00 97.06 67 ASN A O 1
ATOM 528 N N . GLN A 1 68 ? 7.815 -10.434 -28.817 1.00 97.62 68 GLN A N 1
ATOM 529 C CA . GLN A 1 68 ? 9.076 -9.953 -28.232 1.00 97.62 68 GLN A CA 1
ATOM 530 C C . GLN A 1 68 ? 9.691 -11.009 -27.295 1.00 97.62 68 GLN A C 1
ATOM 532 O O . GLN A 1 68 ? 9.853 -10.760 -26.100 1.00 97.62 68 GLN A O 1
ATOM 537 N N . PRO A 1 69 ? 10.054 -12.210 -27.790 1.00 96.88 69 PRO A N 1
ATOM 538 C CA . PRO A 1 69 ? 10.482 -13.327 -26.940 1.00 96.88 69 PRO A CA 1
ATOM 539 C C . PRO A 1 69 ? 11.707 -13.014 -26.062 1.00 96.88 69 PRO A C 1
ATOM 541 O O . PRO A 1 69 ? 11.833 -13.562 -24.969 1.00 96.88 69 PRO A O 1
ATOM 544 N N . SER A 1 70 ? 12.582 -12.095 -26.486 1.00 97.12 70 SER A N 1
ATOM 545 C CA . SER A 1 70 ? 13.738 -11.638 -25.700 1.00 97.12 70 SER A CA 1
ATOM 546 C C . SER A 1 70 ? 13.353 -10.888 -24.417 1.00 97.12 70 SER A C 1
ATOM 548 O O . SER A 1 70 ? 14.111 -10.914 -23.449 1.00 97.12 70 SER A O 1
ATOM 550 N N . TRP A 1 71 ? 12.169 -10.268 -24.365 1.00 97.75 71 TRP A N 1
ATOM 551 C CA . TRP A 1 71 ? 11.650 -9.598 -23.164 1.00 97.75 71 TRP A CA 1
ATOM 552 C C . TRP A 1 71 ? 11.223 -10.602 -22.083 1.00 97.75 71 TRP A C 1
ATOM 554 O O . TRP A 1 71 ? 11.116 -10.238 -20.914 1.00 97.75 71 TRP A O 1
ATOM 564 N N . GLY A 1 72 ? 10.998 -11.862 -22.468 1.00 96.00 72 GLY A N 1
ATOM 565 C CA . GLY A 1 72 ? 10.504 -12.930 -21.600 1.00 96.00 72 GLY A CA 1
ATOM 566 C C . GLY A 1 72 ? 11.576 -13.715 -20.846 1.00 96.00 72 GLY A C 1
ATOM 567 O O . GLY A 1 72 ? 11.239 -14.594 -20.059 1.00 96.00 72 GLY A O 1
ATOM 568 N N . LEU A 1 73 ? 12.861 -13.445 -21.098 1.00 94.69 73 LEU A N 1
ATOM 569 C CA . LEU A 1 73 ? 13.965 -14.287 -20.618 1.00 94.69 73 LEU A CA 1
ATOM 570 C C . LEU A 1 73 ? 14.179 -14.214 -19.097 1.00 94.69 73 LEU A C 1
ATOM 572 O O . LEU A 1 73 ? 14.641 -15.182 -18.497 1.00 94.69 73 LEU A O 1
ATOM 576 N N . ARG A 1 74 ? 13.905 -13.053 -18.486 1.00 94.88 74 ARG A N 1
ATOM 577 C CA . ARG A 1 74 ? 14.027 -12.767 -17.044 1.00 94.88 74 ARG A CA 1
ATOM 578 C C . ARG A 1 74 ? 13.490 -11.368 -16.723 1.00 94.88 74 ARG A C 1
ATOM 580 O O . ARG A 1 74 ? 13.296 -10.553 -17.624 1.00 94.88 74 ARG A O 1
ATOM 587 N N . GLY A 1 75 ? 13.339 -11.067 -15.432 1.00 94.69 75 GLY A N 1
ATOM 588 C CA . GLY A 1 75 ? 13.159 -9.691 -14.960 1.00 94.69 75 GLY A CA 1
ATOM 589 C C . GLY A 1 75 ? 14.356 -8.772 -15.291 1.00 94.69 75 GLY A C 1
ATOM 590 O O . GLY A 1 75 ? 15.457 -9.283 -15.563 1.00 94.69 75 GLY A O 1
ATOM 591 N N . PRO A 1 76 ? 14.154 -7.436 -15.266 1.00 97.06 76 PRO A N 1
ATOM 592 C CA . PRO A 1 76 ? 15.142 -6.443 -15.679 1.00 97.06 76 PRO A CA 1
ATOM 593 C C . PRO A 1 76 ? 16.508 -6.641 -15.022 1.00 97.06 76 PRO A C 1
ATOM 595 O O . PRO A 1 76 ? 16.634 -6.749 -13.803 1.00 97.06 76 PRO A O 1
ATOM 598 N N . HIS A 1 77 ? 17.546 -6.705 -15.850 1.00 93.88 77 HIS A N 1
ATOM 599 C CA . HIS A 1 77 ? 18.918 -6.996 -15.426 1.00 93.88 77 HIS A CA 1
ATOM 600 C C . HIS A 1 77 ? 19.669 -5.753 -14.918 1.00 93.88 77 HIS A C 1
ATOM 602 O O . HIS A 1 77 ? 20.721 -5.873 -14.300 1.00 93.88 77 HIS A O 1
ATOM 608 N N . ASP A 1 78 ? 19.114 -4.571 -15.170 1.00 97.25 78 ASP A N 1
ATOM 609 C CA . ASP A 1 78 ? 19.652 -3.239 -14.901 1.00 97.25 78 ASP A CA 1
ATOM 610 C C . ASP A 1 78 ? 18.923 -2.511 -13.753 1.00 97.25 78 ASP A C 1
ATOM 612 O O . ASP A 1 78 ? 19.180 -1.333 -13.489 1.00 97.25 78 ASP A O 1
ATOM 616 N N . ALA A 1 79 ? 18.037 -3.218 -13.041 1.00 97.44 79 ALA A N 1
ATOM 617 C CA . ALA A 1 79 ? 17.308 -2.729 -11.867 1.00 97.44 79 ALA A CA 1
ATOM 618 C C . ALA A 1 79 ? 18.180 -2.521 -10.615 1.00 97.44 79 ALA A C 1
ATOM 620 O O . ALA A 1 79 ? 17.719 -1.932 -9.641 1.00 97.44 79 ALA A O 1
ATOM 621 N N . GLY A 1 80 ? 19.441 -2.957 -10.640 1.00 95.50 80 GLY A N 1
ATOM 622 C CA . GLY A 1 80 ? 20.339 -2.876 -9.491 1.00 95.50 80 GLY A CA 1
ATOM 623 C C . GLY A 1 80 ? 20.050 -3.961 -8.452 1.00 95.50 80 GLY A C 1
ATOM 624 O O . GLY A 1 80 ? 19.755 -5.097 -8.812 1.00 95.50 80 GLY A O 1
ATOM 625 N N . ASN A 1 81 ? 20.184 -3.612 -7.172 1.00 95.00 81 ASN A N 1
ATOM 626 C CA . ASN A 1 81 ? 19.939 -4.503 -6.034 1.00 95.00 81 ASN A CA 1
ATOM 627 C C . ASN A 1 81 ? 19.117 -3.799 -4.941 1.00 95.00 81 ASN A C 1
ATOM 629 O O . ASN A 1 81 ? 18.882 -2.594 -5.023 1.00 95.00 81 ASN A O 1
ATOM 633 N N . TYR A 1 82 ? 18.745 -4.525 -3.885 1.00 97.06 82 TYR A N 1
ATOM 634 C CA . TYR A 1 82 ? 17.911 -4.024 -2.785 1.00 97.06 82 TYR A CA 1
ATOM 635 C C . TYR A 1 82 ? 18.258 -2.607 -2.290 1.00 97.06 82 TYR A C 1
ATOM 637 O O . TYR A 1 82 ? 17.347 -1.811 -2.055 1.00 97.06 82 TYR A O 1
ATOM 645 N N . CYS A 1 83 ? 19.545 -2.292 -2.105 1.00 96.88 83 CYS A N 1
ATOM 646 C CA . CYS A 1 83 ? 19.997 -1.103 -1.375 1.00 96.88 83 CYS A CA 1
ATOM 647 C C . CYS A 1 83 ? 20.363 0.108 -2.251 1.00 96.88 83 CYS A C 1
ATOM 649 O O . CYS A 1 83 ? 20.572 1.190 -1.700 1.00 96.88 83 CYS A O 1
ATOM 651 N N . VAL A 1 84 ? 20.460 -0.028 -3.579 1.00 96.94 84 VAL A N 1
ATOM 652 C CA . VAL A 1 84 ? 20.830 1.116 -4.440 1.00 96.94 84 VAL A CA 1
ATOM 653 C C . VAL A 1 84 ? 19.698 2.138 -4.550 1.00 96.94 84 VAL A C 1
ATOM 655 O O . VAL A 1 84 ? 18.537 1.852 -4.251 1.00 96.94 84 VAL A O 1
ATOM 658 N N . TRP A 1 85 ? 20.040 3.357 -4.961 1.00 97.00 85 TRP A N 1
ATOM 659 C CA . TRP A 1 85 ? 19.096 4.450 -5.200 1.00 97.00 85 TRP A CA 1
ATOM 660 C C . TRP A 1 85 ? 18.729 4.510 -6.697 1.00 97.00 85 TRP A C 1
ATOM 662 O O . TRP A 1 85 ? 19.548 4.116 -7.530 1.00 97.00 85 TRP A O 1
ATOM 672 N N . PRO A 1 86 ? 17.554 5.045 -7.094 1.00 97.06 86 PRO A N 1
ATOM 673 C CA . PRO A 1 86 ? 17.061 4.961 -8.476 1.00 97.06 86 PRO A CA 1
ATOM 674 C C . PRO A 1 86 ? 18.053 5.463 -9.532 1.00 97.06 86 PRO A C 1
ATOM 676 O O . PRO A 1 86 ? 18.231 4.837 -10.575 1.00 97.06 86 PRO A O 1
ATOM 679 N N . HIS A 1 87 ? 18.748 6.565 -9.235 1.00 96.19 87 HIS A N 1
ATOM 680 C CA . HIS A 1 87 ? 19.718 7.203 -10.128 1.00 96.19 87 HIS A CA 1
ATOM 681 C C . HIS A 1 87 ? 20.998 6.375 -10.374 1.00 96.19 87 HIS A C 1
ATOM 683 O O . HIS A 1 87 ? 21.756 6.699 -11.282 1.00 96.19 87 HIS A O 1
ATOM 689 N N . GLN A 1 88 ? 21.241 5.324 -9.582 1.00 96.75 88 GLN A N 1
ATOM 690 C CA . GLN A 1 88 ? 22.383 4.408 -9.712 1.00 96.75 88 GLN A CA 1
ATOM 691 C C . GLN A 1 88 ? 22.055 3.173 -10.571 1.00 96.75 88 GLN A C 1
ATOM 693 O O . GLN A 1 88 ? 22.888 2.283 -10.719 1.00 96.75 88 GLN A O 1
ATOM 698 N N . THR A 1 89 ? 20.832 3.088 -11.103 1.00 97.69 89 THR A N 1
ATOM 699 C CA . THR A 1 89 ? 20.325 1.937 -11.866 1.00 97.69 89 THR A CA 1
ATOM 700 C C . THR A 1 89 ? 20.086 2.319 -13.320 1.00 97.69 89 THR A C 1
ATOM 702 O O . THR A 1 89 ? 19.716 3.459 -13.600 1.00 97.69 89 THR A O 1
ATOM 705 N N . GLY A 1 90 ? 20.228 1.365 -14.244 1.00 97.94 90 GLY A N 1
ATOM 706 C CA . GLY A 1 90 ? 19.776 1.549 -15.628 1.00 97.94 90 GLY A CA 1
ATOM 707 C C . GLY A 1 90 ? 18.249 1.508 -15.743 1.00 97.94 90 GLY A C 1
ATOM 708 O O . GLY A 1 90 ? 17.671 2.181 -16.597 1.00 97.94 90 GLY A O 1
ATOM 709 N N . PHE A 1 91 ? 17.573 0.795 -14.835 1.00 98.31 91 PHE A N 1
ATOM 710 C CA . PHE A 1 91 ? 16.132 0.619 -14.950 1.00 98.31 91 PHE A CA 1
ATOM 711 C C . PHE A 1 91 ? 15.320 1.790 -14.403 1.00 98.31 91 PHE A C 1
ATOM 713 O O . PHE A 1 91 ? 14.367 2.167 -15.069 1.00 98.31 91 PHE A O 1
ATOM 720 N N . PHE A 1 92 ? 15.660 2.363 -13.237 1.00 98.12 92 PHE A N 1
ATOM 721 C CA . PHE A 1 92 ? 14.810 3.319 -12.496 1.00 98.12 92 PHE A CA 1
ATOM 722 C C . PHE A 1 92 ? 15.244 4.792 -12.562 1.00 98.12 92 PHE A C 1
ATOM 724 O O . PHE A 1 92 ? 14.539 5.651 -12.030 1.00 98.12 92 PHE A O 1
ATOM 731 N N . HIS A 1 93 ? 16.392 5.127 -13.161 1.00 95.00 93 HIS A N 1
ATOM 732 C CA . HIS A 1 93 ? 16.785 6.535 -13.295 1.00 95.00 93 HIS A CA 1
ATOM 733 C C . HIS A 1 93 ? 15.811 7.305 -14.212 1.00 95.00 93 HIS A C 1
ATOM 735 O O . HIS A 1 93 ? 15.010 6.711 -14.931 1.00 95.00 93 HIS A O 1
ATOM 741 N N . GLN A 1 94 ? 15.871 8.641 -14.226 1.00 91.12 94 GLN A N 1
ATOM 742 C CA . GLN A 1 94 ? 14.872 9.484 -14.909 1.00 91.12 94 GLN A CA 1
ATOM 743 C C . GLN A 1 94 ? 14.645 9.158 -16.403 1.00 91.12 94 GLN A C 1
ATOM 745 O O . GLN A 1 94 ? 13.554 9.376 -16.920 1.00 91.12 94 GLN A O 1
ATOM 750 N N . ARG A 1 95 ? 15.651 8.614 -17.101 1.00 92.94 95 ARG A N 1
ATOM 751 C CA . ARG A 1 95 ? 15.553 8.170 -18.507 1.00 92.94 95 ARG A CA 1
ATOM 752 C C . ARG A 1 95 ? 15.780 6.660 -18.665 1.00 92.94 95 ARG A C 1
ATOM 754 O O . ARG A 1 95 ? 16.204 6.214 -19.726 1.00 92.94 95 ARG A O 1
ATOM 761 N N . GLY A 1 96 ? 15.550 5.911 -17.590 1.00 96.31 96 GLY A N 1
ATOM 762 C CA . GLY A 1 96 ? 15.840 4.488 -17.490 1.00 96.31 96 GLY A CA 1
ATOM 763 C C . GLY A 1 96 ? 14.832 3.598 -18.194 1.00 96.31 96 GLY A C 1
ATOM 764 O O . GLY A 1 96 ? 13.789 4.042 -18.688 1.00 96.31 96 GLY A O 1
ATOM 765 N N . ASN A 1 97 ? 15.147 2.305 -18.214 1.00 97.81 97 ASN A N 1
ATOM 766 C CA . ASN A 1 97 ? 14.374 1.329 -18.970 1.00 97.81 97 ASN A CA 1
ATOM 767 C C . ASN A 1 97 ? 12.904 1.211 -18.524 1.00 97.81 97 ASN A C 1
ATOM 769 O O . ASN A 1 97 ? 12.085 0.822 -19.357 1.00 97.81 97 ASN A O 1
ATOM 773 N N . TRP A 1 98 ? 12.528 1.648 -17.312 1.00 97.69 98 TRP A N 1
ATOM 774 C CA . TRP A 1 98 ? 11.134 1.750 -16.842 1.00 97.69 98 TRP A CA 1
ATOM 775 C C . TRP A 1 98 ? 10.196 2.487 -17.819 1.00 97.69 98 TRP A C 1
ATOM 777 O O . TRP A 1 98 ? 9.027 2.119 -17.951 1.00 97.69 98 TRP A O 1
ATOM 787 N N . GLY A 1 99 ? 10.698 3.505 -18.531 1.00 97.06 99 GLY A N 1
ATOM 788 C CA . GLY A 1 99 ? 9.915 4.314 -19.475 1.00 97.06 99 GLY A CA 1
ATOM 789 C C . GLY A 1 99 ? 9.811 3.739 -20.897 1.00 97.06 99 GLY A C 1
ATOM 790 O O . GLY A 1 99 ? 8.991 4.207 -21.699 1.00 97.06 99 GLY A O 1
ATOM 791 N N . THR A 1 100 ? 10.630 2.734 -21.221 1.00 97.81 100 THR A N 1
ATOM 792 C CA . THR A 1 100 ? 10.730 2.124 -22.561 1.00 97.81 100 THR A CA 1
ATOM 793 C C . THR A 1 100 ? 9.571 1.158 -22.843 1.00 97.81 100 THR A C 1
ATOM 795 O O . THR A 1 100 ? 8.868 0.763 -21.911 1.00 97.81 100 THR A O 1
ATOM 798 N N . PRO A 1 101 ? 9.358 0.718 -24.101 1.00 98.12 101 PRO A N 1
ATOM 799 C CA . PRO A 1 101 ? 8.388 -0.336 -24.406 1.00 98.12 101 PRO A CA 1
ATOM 800 C C . PRO A 1 101 ? 8.610 -1.628 -23.601 1.00 98.12 101 PRO A C 1
ATOM 802 O O . PRO A 1 101 ? 7.639 -2.199 -23.111 1.00 98.12 101 PRO A O 1
ATOM 805 N N . TYR A 1 102 ? 9.870 -2.034 -23.387 1.00 98.00 102 TYR A N 1
ATOM 806 C CA . TYR A 1 102 ? 10.218 -3.193 -22.557 1.00 98.00 102 TYR A CA 1
ATOM 807 C C . TYR A 1 102 ? 9.828 -2.989 -21.087 1.00 98.00 102 TYR A C 1
ATOM 809 O O . TYR A 1 102 ? 9.143 -3.833 -20.511 1.00 98.00 102 TYR A O 1
ATOM 817 N N . GLY A 1 103 ? 10.210 -1.855 -20.486 1.00 98.31 103 GLY A N 1
ATOM 818 C CA . GLY A 1 103 ? 9.865 -1.557 -19.092 1.00 98.31 103 GLY A CA 1
ATOM 819 C C . GLY A 1 103 ? 8.357 -1.468 -18.878 1.00 98.31 103 GLY A C 1
ATOM 820 O O . GLY A 1 103 ? 7.842 -2.052 -17.930 1.00 98.31 103 GLY A O 1
ATOM 821 N N . LYS A 1 104 ? 7.635 -0.831 -19.807 1.00 98.38 104 LYS A N 1
ATOM 822 C CA . LYS A 1 104 ? 6.165 -0.767 -19.806 1.00 98.38 104 LYS A CA 1
ATOM 823 C C . LYS A 1 104 ? 5.522 -2.150 -19.877 1.00 98.38 104 LYS A C 1
ATOM 825 O O . LYS A 1 104 ? 4.621 -2.427 -19.091 1.00 98.38 104 LYS A O 1
ATOM 830 N N . PHE A 1 105 ? 6.003 -3.023 -20.764 1.00 98.62 105 PHE A N 1
ATOM 831 C CA . PHE A 1 105 ? 5.557 -4.416 -20.842 1.00 98.62 105 PHE A CA 1
ATOM 832 C C . PHE A 1 105 ? 5.803 -5.167 -19.526 1.00 98.62 105 PHE A C 1
ATOM 834 O O . PHE A 1 105 ? 4.869 -5.743 -18.969 1.00 98.62 105 PHE A O 1
ATOM 841 N N . PHE A 1 106 ? 7.030 -5.124 -18.999 1.00 98.81 106 PHE A N 1
ATOM 842 C CA . PHE A 1 106 ? 7.398 -5.865 -17.794 1.00 98.81 106 PHE A CA 1
ATOM 843 C C . PHE A 1 106 ? 6.630 -5.383 -16.554 1.00 98.81 106 PHE A C 1
ATOM 845 O O . PHE A 1 106 ? 6.102 -6.200 -15.804 1.00 98.81 106 PHE A O 1
ATOM 852 N N . LEU A 1 107 ? 6.524 -4.067 -16.348 1.00 98.75 107 LEU A N 1
ATOM 853 C CA . LEU A 1 107 ? 5.821 -3.483 -15.202 1.00 98.75 107 LEU A CA 1
ATOM 854 C C . LEU A 1 107 ? 4.308 -3.720 -15.272 1.00 98.75 107 LEU A C 1
ATOM 856 O O . LEU A 1 107 ? 3.684 -3.992 -14.243 1.00 98.75 107 LEU A O 1
ATOM 860 N N . GLN A 1 108 ? 3.719 -3.678 -16.472 1.00 98.62 108 GLN A N 1
ATOM 861 C CA . GLN A 1 108 ? 2.316 -4.037 -16.672 1.00 98.62 108 GLN A CA 1
ATOM 862 C C . GLN A 1 108 ? 2.088 -5.518 -16.343 1.00 98.62 108 GLN A C 1
ATOM 864 O O . GLN A 1 108 ? 1.251 -5.814 -15.501 1.00 98.62 108 GLN A O 1
ATOM 869 N N . TRP A 1 109 ? 2.893 -6.434 -16.892 1.00 98.69 109 TRP A N 1
ATOM 870 C CA . TRP A 1 109 ? 2.814 -7.863 -16.564 1.00 98.69 109 TRP A CA 1
ATOM 871 C C . TRP A 1 109 ? 2.973 -8.140 -15.057 1.00 98.69 109 TRP A C 1
ATOM 873 O O . TRP A 1 109 ? 2.151 -8.834 -14.460 1.00 98.69 109 TRP A O 1
ATOM 883 N N . TYR A 1 110 ? 4.001 -7.576 -14.421 1.00 98.88 110 TYR A N 1
ATOM 884 C CA . TYR A 1 110 ? 4.324 -7.838 -13.015 1.00 98.88 110 TYR A CA 1
ATOM 885 C C . TYR A 1 110 ? 3.236 -7.326 -12.055 1.00 98.88 110 TYR A C 1
ATOM 887 O O . TYR A 1 110 ? 2.898 -8.008 -11.082 1.00 98.88 110 TYR A O 1
ATOM 895 N N . SER A 1 111 ? 2.644 -6.164 -12.356 1.00 98.75 111 SER A N 1
ATOM 896 C CA . SER A 1 111 ? 1.500 -5.631 -11.605 1.00 98.75 111 SER A CA 1
ATOM 897 C C . SER A 1 111 ? 0.198 -6.389 -11.896 1.00 98.75 111 SER A C 1
ATOM 899 O O . SER A 1 111 ? -0.528 -6.714 -10.959 1.00 98.75 111 SER A O 1
ATOM 901 N N . ASP A 1 112 ? -0.065 -6.787 -13.145 1.00 98.56 112 ASP A N 1
ATOM 902 C CA . ASP A 1 112 ? -1.244 -7.587 -13.507 1.00 98.56 112 ASP A CA 1
ATOM 903 C C . ASP A 1 112 ? -1.246 -8.966 -12.833 1.00 98.56 112 ASP A C 1
ATOM 905 O O . ASP A 1 112 ? -2.310 -9.471 -12.471 1.00 98.56 112 ASP A O 1
ATOM 909 N N . MET A 1 113 ? -0.079 -9.583 -12.623 1.00 98.69 113 MET A N 1
ATOM 910 C CA . MET A 1 113 ? 0.046 -10.823 -11.843 1.00 98.69 113 MET A CA 1
ATOM 911 C C . MET A 1 113 ? -0.391 -10.629 -10.379 1.00 98.69 113 MET A C 1
ATOM 913 O O . MET A 1 113 ? -1.097 -11.477 -9.827 1.00 98.69 113 MET A O 1
ATOM 917 N N . LEU A 1 114 ? -0.051 -9.488 -9.768 1.00 98.75 114 LEU A N 1
ATOM 918 C CA . LEU A 1 114 ? -0.487 -9.138 -8.412 1.00 98.75 114 LEU A CA 1
ATOM 919 C C . LEU A 1 114 ? -1.997 -8.839 -8.361 1.00 98.75 114 LEU A C 1
ATOM 921 O O . LEU A 1 114 ? -2.663 -9.201 -7.391 1.00 98.75 114 LEU A O 1
ATOM 925 N N . MET A 1 115 ? -2.560 -8.233 -9.414 1.00 98.50 115 MET A N 1
ATOM 926 C CA . MET A 1 115 ? -3.999 -7.938 -9.489 1.00 98.50 115 MET A CA 1
ATOM 927 C C . MET A 1 115 ? -4.838 -9.206 -9.665 1.00 98.50 115 MET A C 1
ATOM 929 O O . MET A 1 115 ? -5.869 -9.355 -9.012 1.00 98.50 115 MET A O 1
ATOM 933 N N . GLN A 1 116 ? -4.372 -10.154 -10.482 1.00 98.38 116 GLN A N 1
ATOM 934 C CA . GLN A 1 116 ? -4.998 -11.473 -10.623 1.00 98.38 116 GLN A CA 1
ATOM 935 C C . GLN A 1 116 ? -4.960 -12.263 -9.309 1.00 98.38 116 GLN A C 1
ATOM 937 O O . GLN A 1 116 ? -5.955 -12.887 -8.942 1.00 98.38 116 GLN A O 1
ATOM 942 N N . HIS A 1 117 ? -3.846 -12.200 -8.567 1.00 98.56 117 HIS A N 1
ATOM 943 C CA . HIS A 1 117 ? -3.762 -12.779 -7.224 1.00 98.56 117 HIS A CA 1
ATOM 944 C C . HIS A 1 117 ? -4.801 -12.161 -6.274 1.00 98.56 117 HIS A C 1
ATOM 946 O O . HIS A 1 117 ? -5.530 -12.895 -5.603 1.00 98.56 117 HIS A O 1
ATOM 952 N N . ALA A 1 118 ? -4.903 -10.827 -6.251 1.00 98.62 118 ALA A N 1
ATOM 953 C CA . ALA A 1 118 ? -5.871 -10.115 -5.423 1.00 98.62 118 ALA A CA 1
ATOM 954 C C . ALA A 1 118 ? -7.319 -10.509 -5.752 1.00 98.62 118 ALA A C 1
ATOM 956 O O . ALA A 1 118 ? -8.055 -10.892 -4.846 1.00 98.62 118 ALA A O 1
ATOM 957 N N . ASP A 1 119 ? -7.721 -10.467 -7.026 1.00 98.19 119 ASP A N 1
ATOM 958 C CA . ASP A 1 119 ? -9.097 -10.773 -7.437 1.00 98.19 119 ASP A CA 1
ATOM 959 C C . ASP A 1 119 ? -9.475 -12.229 -7.126 1.00 98.19 119 ASP A C 1
ATOM 961 O O . ASP A 1 119 ? -10.544 -12.486 -6.575 1.00 98.19 119 ASP A O 1
ATOM 965 N N . ALA A 1 120 ? -8.568 -13.180 -7.373 1.00 98.19 120 ALA A N 1
ATOM 966 C CA . ALA A 1 120 ? -8.804 -14.590 -7.072 1.00 98.19 120 ALA A CA 1
ATOM 967 C C . ALA A 1 120 ? -8.975 -14.851 -5.563 1.00 98.19 120 ALA A C 1
ATOM 969 O O . ALA A 1 120 ? -9.916 -15.532 -5.149 1.00 98.19 120 ALA A O 1
ATOM 970 N N . VAL A 1 121 ? -8.090 -14.307 -4.717 1.00 98.56 121 VAL A N 1
ATOM 971 C CA . VAL A 1 121 ? -8.158 -14.529 -3.262 1.00 98.56 121 VAL A CA 1
ATOM 972 C C . VAL A 1 121 ? -9.339 -13.782 -2.636 1.00 98.56 121 VAL A C 1
ATOM 974 O O . VAL A 1 121 ? -10.022 -14.345 -1.776 1.00 98.56 121 VAL A O 1
ATOM 977 N N . LEU A 1 122 ? -9.617 -12.549 -3.071 1.00 98.06 122 LEU A N 1
ATOM 978 C CA . LEU A 1 122 ? -10.734 -11.752 -2.562 1.00 98.06 122 LEU A CA 1
ATOM 979 C C . LEU A 1 122 ? -12.093 -12.273 -3.040 1.00 98.06 122 LEU A C 1
ATOM 981 O O . LEU A 1 122 ? -13.027 -12.279 -2.240 1.00 98.06 122 LEU A O 1
ATOM 985 N N . GLY A 1 123 ? -12.198 -12.799 -4.262 1.00 96.19 123 GLY A N 1
ATOM 986 C CA . GLY A 1 123 ? -13.410 -13.463 -4.749 1.00 96.19 123 GLY A CA 1
ATOM 987 C C . GLY A 1 123 ? -13.779 -14.679 -3.895 1.00 96.19 123 GLY A C 1
ATOM 988 O O . GLY A 1 123 ? -14.911 -14.786 -3.419 1.00 96.19 123 GLY A O 1
ATOM 989 N N . ILE A 1 124 ? -12.798 -15.539 -3.587 1.00 96.56 124 ILE A N 1
ATOM 990 C CA . ILE A 1 124 ? -12.978 -16.674 -2.663 1.00 96.56 124 ILE A CA 1
ATOM 991 C C . ILE A 1 124 ? -13.310 -16.181 -1.245 1.00 96.56 124 ILE A C 1
ATOM 993 O O . ILE A 1 124 ? -14.139 -16.780 -0.555 1.00 96.56 124 ILE A O 1
ATOM 997 N N . ALA A 1 125 ? -12.674 -15.099 -0.782 1.00 96.62 125 ALA A N 1
ATOM 998 C CA . ALA A 1 125 ? -12.962 -14.519 0.527 1.00 96.62 125 ALA A CA 1
ATOM 999 C C . ALA A 1 125 ? -14.408 -14.022 0.617 1.00 96.62 125 ALA A C 1
ATOM 1001 O O . ALA A 1 125 ? -15.090 -14.350 1.584 1.00 96.62 125 ALA A O 1
ATOM 1002 N N . ARG A 1 126 ? -14.893 -13.302 -0.399 1.00 94.06 126 ARG A N 1
ATOM 1003 C CA . ARG A 1 126 ? -16.273 -12.821 -0.523 1.00 94.06 126 ARG A CA 1
ATOM 1004 C C . ARG A 1 126 ? -17.275 -13.974 -0.554 1.00 94.06 126 ARG A C 1
ATOM 1006 O O . ARG A 1 126 ? -18.154 -14.008 0.305 1.00 94.06 126 ARG A O 1
ATOM 1013 N N . GLU A 1 127 ? -17.110 -14.936 -1.469 1.00 92.75 127 GLU A N 1
ATOM 1014 C CA . GLU A 1 127 ? -17.979 -16.123 -1.588 1.00 92.75 127 GLU A CA 1
ATOM 1015 C C . GLU A 1 127 ? -18.137 -16.821 -0.232 1.00 92.75 127 GLU A C 1
ATOM 1017 O O . GLU A 1 127 ? -19.247 -17.116 0.212 1.00 92.75 127 GLU A O 1
ATOM 1022 N N . VAL A 1 128 ? -17.015 -17.049 0.456 1.00 93.44 128 VAL A N 1
ATOM 1023 C CA . VAL A 1 128 ? -17.006 -17.775 1.722 1.00 93.44 128 VAL A CA 1
ATOM 1024 C C . VAL A 1 128 ? -17.523 -16.924 2.876 1.00 93.44 128 VAL A C 1
ATOM 1026 O O . VAL A 1 128 ? -18.295 -17.435 3.677 1.00 93.44 128 VAL A O 1
ATOM 1029 N N . LEU A 1 129 ? -17.073 -15.678 3.031 1.00 92.12 129 LEU A N 1
ATOM 1030 C CA . LEU A 1 129 ? -17.271 -14.882 4.250 1.00 92.12 129 LEU A CA 1
ATOM 1031 C C . LEU A 1 129 ? -18.503 -13.976 4.212 1.00 92.12 129 LEU A C 1
ATOM 1033 O O . LEU A 1 129 ? -19.032 -13.674 5.280 1.00 92.12 129 LEU A O 1
ATOM 1037 N N . LEU A 1 130 ? -18.975 -13.582 3.030 1.00 87.19 130 LEU A N 1
ATOM 1038 C CA . LEU A 1 130 ? -20.200 -12.793 2.857 1.00 87.19 130 LEU A CA 1
ATOM 1039 C C . LEU A 1 130 ? -21.354 -13.668 2.345 1.00 87.19 130 LEU A C 1
ATOM 1041 O O . LEU A 1 130 ? -22.493 -13.490 2.772 1.00 87.19 130 LEU A O 1
ATOM 1045 N N . GLY A 1 131 ? -21.042 -14.687 1.539 1.00 75.12 131 GLY A N 1
ATOM 1046 C CA . GLY A 1 131 ? -22.017 -15.540 0.859 1.00 75.12 131 GLY A CA 1
ATOM 1047 C C . GLY A 1 131 ? -22.210 -15.131 -0.608 1.00 75.12 131 GLY A C 1
ATOM 1048 O O . GLY A 1 131 ? -21.586 -14.174 -1.074 1.00 75.12 131 GLY A O 1
ATOM 1049 N N . PRO A 1 132 ? -23.055 -15.854 -1.363 1.00 61.69 132 PRO A N 1
ATOM 1050 C CA . PRO A 1 132 ? -23.378 -15.486 -2.735 1.00 61.69 132 PRO A CA 1
ATOM 1051 C C . PRO A 1 132 ? -24.237 -14.213 -2.765 1.00 61.69 132 PRO A C 1
ATOM 1053 O O . PRO A 1 132 ? -25.306 -14.163 -2.159 1.00 61.69 132 PRO A O 1
ATOM 1056 N N . GLU A 1 133 ? -23.796 -13.200 -3.509 1.00 56.12 133 GLU A N 1
ATOM 1057 C CA . GLU A 1 133 ? -24.669 -12.086 -3.894 1.00 56.12 133 GLU A CA 1
ATOM 1058 C C . GLU A 1 133 ? -25.649 -12.533 -4.986 1.00 56.12 133 GLU A C 1
ATOM 1060 O O . GLU A 1 133 ? -25.295 -13.295 -5.889 1.00 56.12 133 GLU A O 1
ATOM 1065 N N . THR A 1 134 ? -26.866 -11.990 -4.955 1.00 41.25 134 THR A N 1
ATOM 1066 C CA . THR A 1 134 ? -27.732 -11.952 -6.139 1.00 41.25 134 THR A CA 1
ATOM 1067 C C . THR A 1 134 ? -27.028 -11.170 -7.254 1.00 41.25 134 THR A C 1
ATOM 1069 O O . THR A 1 134 ? -26.472 -10.107 -6.974 1.00 41.25 134 THR A O 1
ATOM 1072 N N . PRO A 1 135 ? -27.025 -11.654 -8.509 1.00 36.94 135 PRO A N 1
ATOM 1073 C CA . PRO A 1 135 ? -26.124 -11.143 -9.535 1.00 36.94 135 PRO A CA 1
ATOM 1074 C C . PRO A 1 135 ? -26.471 -9.712 -9.964 1.00 36.94 135 PRO A C 1
ATOM 1076 O O . PRO A 1 135 ? -27.407 -9.485 -10.729 1.00 36.94 135 PRO A O 1
ATOM 1079 N N . HIS A 1 136 ? -25.655 -8.752 -9.534 1.00 39.59 136 HIS A N 1
ATOM 1080 C CA . HIS A 1 136 ? -25.562 -7.444 -10.175 1.00 39.59 136 HIS A CA 1
ATOM 1081 C C . HIS A 1 136 ? -24.580 -7.509 -11.355 1.00 39.59 136 HIS A C 1
ATOM 1083 O O . HIS A 1 136 ? -23.572 -8.215 -11.311 1.00 39.59 136 HIS A O 1
ATOM 1089 N N . THR A 1 137 ? -24.911 -6.803 -12.440 1.00 35.81 137 THR A N 1
ATOM 1090 C CA . THR A 1 137 ? -24.245 -6.897 -13.749 1.00 35.81 137 THR A CA 1
ATOM 1091 C C . THR A 1 137 ? -22.731 -6.723 -13.664 1.00 35.81 137 THR A C 1
ATOM 1093 O O . THR A 1 137 ? -22.219 -5.688 -13.240 1.00 35.81 137 THR A O 1
ATOM 1096 N N . HIS A 1 138 ? -22.019 -7.758 -14.103 1.00 37.56 138 HIS A N 1
ATOM 1097 C CA . HIS A 1 138 ? -20.584 -7.900 -13.915 1.00 37.56 138 HIS A CA 1
ATOM 1098 C C . HIS A 1 138 ? -19.808 -7.188 -15.033 1.00 37.56 138 HIS A C 1
ATOM 1100 O O . HIS A 1 138 ? -19.666 -7.721 -16.133 1.00 37.56 138 HIS A O 1
ATOM 1106 N N . TYR A 1 139 ? -19.246 -6.011 -14.748 1.00 38.69 139 TYR A N 1
ATOM 1107 C CA . TYR A 1 139 ? -18.129 -5.496 -15.542 1.00 38.69 139 TYR A CA 1
ATOM 1108 C C . TYR A 1 139 ? -16.857 -6.226 -15.102 1.00 38.69 139 TYR A C 1
ATOM 1110 O O . TYR A 1 139 ? -16.228 -5.889 -14.100 1.00 38.69 139 TYR A O 1
ATOM 1118 N N . GLY A 1 140 ? -16.526 -7.301 -15.817 1.00 34.94 140 GLY A N 1
ATOM 1119 C CA . GLY A 1 140 ? -15.272 -8.021 -15.630 1.00 34.94 140 GLY A CA 1
ATOM 1120 C C . GLY A 1 140 ? -14.098 -7.214 -16.179 1.00 34.94 140 GLY A C 1
ATOM 1121 O O . GLY A 1 140 ? -14.120 -6.800 -17.337 1.00 34.94 140 GLY A O 1
ATOM 1122 N N . TYR A 1 141 ? -13.056 -7.027 -15.369 1.00 39.06 141 TYR A N 1
ATOM 1123 C CA . TYR A 1 141 ? -11.767 -6.558 -15.865 1.00 39.06 141 TYR A CA 1
ATOM 1124 C C . TYR A 1 141 ? -11.163 -7.646 -16.763 1.00 39.06 141 TYR A C 1
ATOM 1126 O O . TYR A 1 141 ? -10.762 -8.700 -16.271 1.00 39.06 141 TYR A O 1
ATOM 1134 N N . GLN A 1 142 ? -11.113 -7.407 -18.076 1.00 34.59 142 GLN A N 1
ATOM 1135 C CA . GLN A 1 142 ? -10.332 -8.233 -18.997 1.00 34.59 142 GLN A CA 1
ATOM 1136 C C . GLN A 1 142 ? -8.915 -7.657 -19.115 1.00 34.59 142 GLN A C 1
ATOM 1138 O O . GLN A 1 142 ? -8.765 -6.521 -19.579 1.00 34.59 142 GLN A O 1
ATOM 1143 N N . PRO A 1 143 ? -7.867 -8.418 -18.748 1.00 39.44 143 PRO A N 1
ATOM 1144 C CA . PRO A 1 143 ? -6.491 -8.008 -18.985 1.00 39.44 143 PRO A CA 1
ATOM 1145 C C . PRO A 1 143 ? -6.226 -7.792 -20.486 1.00 39.44 143 PRO A C 1
ATOM 1147 O O . PRO A 1 143 ? -6.772 -8.533 -21.313 1.00 39.44 143 PRO A O 1
ATOM 1150 N N . PRO A 1 144 ? -5.349 -6.846 -20.880 1.00 37.28 144 PRO A N 1
ATOM 1151 C CA . PRO A 1 144 ? -5.131 -6.505 -22.290 1.00 37.28 144 PRO A CA 1
ATOM 1152 C C . PRO A 1 144 ? -4.755 -7.683 -23.206 1.00 37.28 144 PRO A C 1
ATOM 1154 O O . PRO A 1 144 ? -5.046 -7.634 -24.400 1.00 37.28 144 PRO A O 1
ATOM 1157 N N . TYR A 1 145 ? -4.144 -8.739 -22.656 1.00 36.78 145 TYR A N 1
ATOM 1158 C CA . TYR A 1 145 ? -3.674 -9.917 -23.392 1.00 36.78 145 TYR A CA 1
ATOM 1159 C C . TYR A 1 145 ? -4.769 -10.949 -23.736 1.00 36.78 145 TYR A C 1
ATOM 1161 O O . TYR A 1 145 ? -4.563 -11.764 -24.631 1.00 36.78 145 TYR A O 1
ATOM 1169 N N . GLN A 1 146 ? -5.952 -10.918 -23.106 1.00 40.84 146 GLN A N 1
ATOM 1170 C CA . GLN A 1 146 ? -7.020 -11.896 -23.399 1.00 40.84 146 GLN A CA 1
ATOM 1171 C C . GLN A 1 146 ? -7.799 -11.613 -24.698 1.00 40.84 146 GLN A C 1
ATOM 1173 O O . GLN A 1 146 ? -8.649 -12.405 -25.096 1.00 40.84 146 GLN A O 1
ATOM 1178 N N . ARG A 1 147 ? -7.490 -10.526 -25.416 1.00 39.34 147 ARG A N 1
ATOM 1179 C CA . ARG A 1 147 ? -8.219 -10.116 -26.631 1.00 39.34 147 ARG A CA 1
ATOM 1180 C C . ARG A 1 147 ? -7.892 -10.918 -27.904 1.00 39.34 147 ARG A C 1
ATOM 1182 O O . ARG A 1 147 ? -8.461 -10.622 -28.949 1.00 39.34 147 ARG A O 1
ATOM 1189 N N . LEU A 1 148 ? -6.978 -11.891 -27.834 1.00 39.66 148 LEU A N 1
ATOM 1190 C CA . LEU A 1 148 ? -6.485 -12.667 -28.986 1.00 39.66 148 LEU A CA 1
ATOM 1191 C C . LEU A 1 148 ? -6.994 -14.121 -29.045 1.00 39.66 148 LEU A C 1
ATOM 1193 O O . LEU A 1 148 ? -6.601 -14.862 -29.940 1.00 39.66 148 LEU A O 1
ATOM 1197 N N . GLN A 1 149 ? -7.880 -14.539 -28.136 1.00 36.22 149 GLN A N 1
ATOM 1198 C CA . GLN A 1 149 ? -8.518 -15.861 -28.173 1.00 36.22 149 GLN A CA 1
ATOM 1199 C C . GLN A 1 149 ? -10.038 -15.714 -28.275 1.00 36.22 149 GLN A C 1
ATOM 1201 O O . GLN A 1 149 ? -10.737 -15.702 -27.265 1.00 36.22 149 GLN A O 1
ATOM 1206 N N . GLY A 1 150 ? -10.554 -15.583 -29.501 1.00 34.84 150 GLY A N 1
ATOM 1207 C CA . GLY A 1 150 ? -12.002 -15.505 -29.708 1.00 34.84 150 GLY A CA 1
ATOM 1208 C C . GLY A 1 150 ? -12.472 -14.884 -31.018 1.00 34.84 150 GLY A C 1
ATOM 1209 O O . GLY A 1 150 ? -13.367 -14.048 -30.970 1.00 34.84 150 GLY A O 1
ATOM 1210 N N . ASN A 1 151 ? -11.896 -15.255 -32.173 1.00 35.66 151 ASN A N 1
ATOM 1211 C CA . ASN A 1 151 ? -12.563 -15.011 -33.463 1.00 35.66 151 ASN A CA 1
ATOM 1212 C C . ASN A 1 151 ? -12.059 -15.894 -34.628 1.00 35.66 151 ASN A C 1
ATOM 1214 O O . ASN A 1 151 ? -11.738 -15.399 -35.703 1.00 35.66 151 ASN A O 1
ATOM 1218 N N . GLU A 1 152 ? -12.048 -17.217 -34.442 1.00 36.88 152 GLU A N 1
ATOM 1219 C CA . GLU A 1 152 ? -11.993 -18.176 -35.560 1.00 36.88 152 GLU A CA 1
ATOM 1220 C C . GLU A 1 152 ? -13.165 -19.161 -35.479 1.00 36.88 152 GLU A C 1
ATOM 1222 O O . GLU A 1 152 ? -13.066 -20.288 -35.002 1.00 36.88 152 GLU A O 1
ATOM 1227 N N . SER A 1 153 ? -14.328 -18.699 -35.932 1.00 33.03 153 SER A N 1
ATOM 1228 C CA . SER A 1 153 ? -15.479 -19.533 -36.292 1.00 33.03 153 SER A CA 1
ATOM 1229 C C . SER A 1 153 ? -16.294 -18.773 -37.334 1.00 33.03 153 SER A C 1
ATOM 1231 O O . SER A 1 153 ? -17.272 -18.094 -37.027 1.00 33.03 153 SER A O 1
ATOM 1233 N N . GLY A 1 154 ? -15.814 -18.816 -38.579 1.00 30.55 154 GLY A N 1
ATOM 1234 C CA . GLY A 1 154 ? -16.438 -18.129 -39.705 1.00 30.55 154 GLY A CA 1
ATOM 1235 C C . GLY A 1 154 ? -17.824 -18.695 -40.003 1.00 30.55 154 GLY A C 1
ATOM 1236 O O . GLY A 1 154 ? -17.953 -19.831 -40.454 1.00 30.55 154 GLY A O 1
ATOM 1237 N N . ASN A 1 155 ? -18.861 -17.891 -39.777 1.00 28.66 155 ASN A N 1
ATOM 1238 C CA . ASN A 1 155 ? -20.235 -18.261 -40.089 1.00 28.66 155 ASN A CA 1
ATOM 1239 C C . ASN A 1 155 ? -20.496 -18.056 -41.593 1.00 28.66 155 ASN A C 1
ATOM 1241 O O . ASN A 1 155 ? -20.816 -16.951 -42.034 1.00 28.66 155 ASN A O 1
ATOM 1245 N N . VAL A 1 156 ? -20.301 -19.108 -42.394 1.00 31.53 156 VAL A N 1
ATOM 1246 C CA . VAL A 1 156 ? -20.583 -19.081 -43.838 1.00 31.53 156 VAL A CA 1
ATOM 1247 C C . VAL A 1 156 ? -22.092 -19.166 -44.059 1.00 31.53 156 VAL A C 1
ATOM 1249 O O . VAL A 1 156 ? -22.740 -20.145 -43.693 1.00 31.53 156 VAL A O 1
ATOM 1252 N N . SER A 1 157 ? -22.653 -18.130 -44.681 1.00 32.78 157 SER A N 1
ATOM 1253 C CA . SER A 1 157 ? -24.073 -18.046 -45.011 1.00 32.78 157 SER A CA 1
ATOM 1254 C C . SER A 1 157 ? -24.487 -19.083 -46.063 1.00 32.78 157 SER A C 1
ATOM 1256 O O . SER A 1 157 ? -23.749 -19.410 -46.994 1.00 32.78 157 SER A O 1
ATOM 1258 N N . GLY A 1 158 ? -25.686 -19.641 -45.883 1.00 28.44 158 GLY A N 1
ATOM 1259 C CA . GLY A 1 158 ? -26.108 -20.848 -46.588 1.00 28.44 158 GLY A CA 1
ATOM 1260 C C . GLY A 1 158 ? -26.538 -20.663 -48.047 1.00 28.44 158 GLY A C 1
ATOM 1261 O O . GLY A 1 158 ? -26.832 -19.569 -48.529 1.00 28.44 158 GLY A O 1
ATOM 1262 N N . ARG A 1 159 ? -26.681 -21.802 -48.728 1.00 29.72 159 ARG A N 1
ATOM 1263 C CA . ARG A 1 159 ? -27.497 -21.965 -49.937 1.00 29.72 159 ARG A CA 1
ATOM 1264 C C . ARG A 1 159 ? -28.402 -23.175 -49.745 1.00 29.72 159 ARG A C 1
ATOM 1266 O O . ARG A 1 159 ? -27.918 -24.255 -49.428 1.00 29.72 159 ARG A O 1
ATOM 1273 N N . GLY A 1 160 ? -29.705 -22.986 -49.926 1.00 28.64 160 GLY A N 1
ATOM 1274 C CA . GLY A 1 160 ? -30.679 -24.067 -49.805 1.00 28.64 160 GLY A CA 1
ATOM 1275 C C . GLY A 1 160 ? -30.851 -24.872 -51.093 1.00 28.64 160 GLY A C 1
ATOM 1276 O O . GLY A 1 160 ? -30.603 -24.374 -52.191 1.00 28.64 160 GLY A O 1
ATOM 1277 N N . ARG A 1 161 ? -31.354 -26.097 -50.935 1.00 29.92 161 ARG A N 1
ATOM 1278 C CA . ARG A 1 161 ? -32.222 -26.844 -51.864 1.00 29.92 161 ARG A CA 1
ATOM 1279 C C . ARG A 1 161 ? -32.838 -27.993 -51.062 1.00 29.92 161 ARG A C 1
ATOM 1281 O O . ARG A 1 161 ? -32.127 -28.621 -50.288 1.00 29.92 161 ARG A O 1
ATOM 1288 N N . GLY A 1 162 ? -34.141 -28.221 -51.196 1.00 25.41 162 GLY A N 1
ATOM 1289 C CA . GLY A 1 162 ? -34.852 -29.273 -50.458 1.00 25.41 162 GLY A CA 1
ATOM 1290 C C . GLY A 1 162 ? -35.284 -30.435 -51.350 1.00 25.41 162 GLY A C 1
ATOM 1291 O O . GLY A 1 162 ? -35.240 -30.320 -52.576 1.00 25.41 162 GLY A O 1
ATOM 1292 N N . SER A 1 163 ? -35.739 -31.527 -50.734 1.00 27.67 163 SER A N 1
ATOM 1293 C CA . SER A 1 163 ? -36.798 -32.437 -51.223 1.00 27.67 163 SER A CA 1
ATOM 1294 C C . SER A 1 163 ? -37.206 -33.417 -50.100 1.00 27.67 163 SER A C 1
ATOM 1296 O O . SER A 1 163 ? -36.365 -33.740 -49.268 1.00 27.67 163 SER A O 1
ATOM 1298 N N . SER A 1 164 ? -38.489 -33.815 -50.084 1.00 25.55 164 SER A N 1
ATOM 1299 C CA . SER A 1 164 ? -39.091 -35.118 -49.668 1.00 25.55 164 SER A CA 1
ATOM 1300 C C . SER A 1 164 ? -38.154 -36.230 -49.131 1.00 25.55 164 SER A C 1
ATOM 1302 O O . SER A 1 164 ? -37.074 -36.406 -49.686 1.00 25.55 164 SER A O 1
ATOM 1304 N N . SER A 1 165 ? -38.496 -37.126 -48.192 1.00 26.78 165 SER A N 1
ATOM 1305 C CA . SER A 1 165 ? -39.796 -37.662 -47.694 1.00 26.78 165 SER A CA 1
ATOM 1306 C C . SER A 1 165 ? -39.518 -38.711 -46.582 1.00 26.78 165 SER A C 1
ATOM 1308 O O . SER A 1 165 ? -38.396 -39.216 -46.559 1.00 26.78 165 SER A O 1
ATOM 1310 N N . ASP A 1 166 ? -40.420 -39.224 -45.728 1.00 27.28 166 ASP A N 1
ATOM 1311 C CA . ASP A 1 166 ? -41.757 -38.857 -45.186 1.00 27.28 166 ASP A CA 1
ATOM 1312 C C . ASP A 1 166 ? -42.090 -39.853 -44.022 1.00 27.28 166 ASP A C 1
ATOM 1314 O O . ASP A 1 166 ? -41.344 -40.815 -43.829 1.00 27.28 166 ASP A O 1
ATOM 1318 N N . GLY A 1 167 ? -43.193 -39.662 -43.271 1.00 26.34 167 GLY A N 1
ATOM 1319 C CA . GLY A 1 167 ? -43.677 -40.558 -42.184 1.00 26.34 167 GLY A CA 1
ATOM 1320 C C . GLY A 1 167 ? -43.409 -40.017 -40.764 1.00 26.34 167 GLY A C 1
ATOM 1321 O O . GLY A 1 167 ? -42.256 -39.883 -40.372 1.00 26.34 167 GLY A O 1
ATOM 1322 N N . GLU A 1 168 ? -44.408 -39.472 -40.053 1.00 27.92 168 GLU A N 1
ATOM 1323 C CA . GLU A 1 168 ? -45.379 -40.165 -39.157 1.00 27.92 168 GLU A CA 1
ATOM 1324 C C . GLU A 1 168 ? -44.792 -40.576 -37.783 1.00 27.92 168 GLU A C 1
ATOM 1326 O O . GLU A 1 168 ? -43.671 -41.065 -37.717 1.00 27.92 168 GLU A O 1
ATOM 1331 N N . ASP A 1 169 ? -45.484 -40.501 -36.637 1.00 25.75 169 ASP A N 1
ATOM 1332 C CA . ASP A 1 169 ? -46.592 -39.654 -36.135 1.00 25.75 169 ASP A CA 1
ATOM 1333 C C . ASP A 1 169 ? -46.662 -39.845 -34.582 1.00 25.75 169 ASP A C 1
ATOM 1335 O O . ASP A 1 169 ? -45.926 -40.664 -34.032 1.00 25.75 169 ASP A O 1
ATOM 1339 N N . HIS A 1 170 ? -47.571 -39.138 -33.893 1.00 30.16 170 HIS A N 1
ATOM 1340 C CA . HIS A 1 170 ? -47.920 -39.197 -32.460 1.00 30.16 170 HIS A CA 1
ATOM 1341 C C . HIS A 1 170 ? -46.936 -38.470 -31.508 1.00 30.16 170 HIS A C 1
ATOM 1343 O O . HIS A 1 170 ? -45.748 -38.758 -31.458 1.00 30.16 170 HIS A O 1
ATOM 1349 N N . GLY A 1 171 ? -47.364 -37.555 -30.630 1.00 24.14 171 GLY A N 1
ATOM 1350 C CA . GLY A 1 171 ? -48.691 -36.962 -30.425 1.00 24.14 171 GLY A CA 1
ATOM 1351 C C . GLY A 1 171 ? -48.745 -36.209 -29.083 1.00 24.14 171 GLY A C 1
ATOM 1352 O O . GLY A 1 171 ? -48.137 -36.651 -28.111 1.00 24.14 171 GLY A O 1
ATOM 1353 N N . GLY A 1 172 ? -49.459 -35.078 -29.000 1.00 25.66 172 GLY A N 1
ATOM 1354 C CA . GLY A 1 172 ? -49.616 -34.344 -27.731 1.00 25.66 172 GLY A CA 1
ATOM 1355 C C . GLY A 1 172 ? -49.919 -32.850 -27.876 1.00 25.66 172 GLY A C 1
ATOM 1356 O O . GLY A 1 172 ? -49.013 -32.022 -27.849 1.00 25.66 172 GLY A O 1
ATOM 1357 N N . VAL A 1 173 ? -51.202 -32.496 -27.982 1.00 24.47 173 VAL A N 1
ATOM 1358 C CA . VAL A 1 173 ? -51.681 -31.101 -27.987 1.00 24.47 173 VAL A CA 1
ATOM 1359 C C . VAL A 1 173 ? -52.194 -30.719 -26.599 1.00 24.47 173 VAL A C 1
ATOM 1361 O O . VAL A 1 173 ? -53.029 -31.428 -26.045 1.00 24.47 173 VAL A O 1
ATOM 1364 N N . VAL A 1 174 ? -51.798 -29.547 -26.089 1.00 25.44 174 VAL A N 1
ATOM 1365 C CA . VAL A 1 174 ? -52.569 -28.813 -25.070 1.00 25.44 174 VAL A CA 1
ATOM 1366 C C . VAL A 1 174 ? -52.618 -27.334 -25.452 1.00 25.44 174 VAL A C 1
ATOM 1368 O O . VAL A 1 174 ? -51.587 -26.691 -25.626 1.00 25.44 174 VAL A O 1
ATOM 1371 N N . MET A 1 175 ? -53.831 -26.793 -25.565 1.00 24.08 175 MET A N 1
ATOM 1372 C CA . MET A 1 175 ? -54.110 -25.374 -25.794 1.00 24.08 175 MET A CA 1
ATOM 1373 C C . MET A 1 175 ? -54.957 -24.833 -24.636 1.00 24.08 175 MET A C 1
ATOM 1375 O O . MET A 1 175 ? -55.934 -25.464 -24.249 1.00 24.08 175 MET A O 1
ATOM 1379 N N . MET A 1 176 ? -54.609 -23.629 -24.174 1.00 27.45 176 MET A N 1
ATOM 1380 C CA . MET A 1 176 ? -55.427 -22.693 -23.383 1.00 27.45 176 MET A CA 1
ATOM 1381 C C . MET A 1 176 ? -55.999 -23.140 -22.022 1.00 27.45 176 MET A C 1
ATOM 1383 O O . MET A 1 176 ? -56.988 -23.860 -21.932 1.00 27.45 176 MET A O 1
ATOM 1387 N N . ALA A 1 177 ? -55.522 -22.482 -20.960 1.00 25.62 177 ALA A N 1
ATOM 1388 C CA . ALA A 1 177 ? -56.328 -22.180 -19.777 1.00 25.62 177 ALA A CA 1
ATOM 1389 C C . ALA A 1 177 ? -56.047 -20.747 -19.290 1.00 25.62 177 ALA A C 1
ATOM 1391 O O . ALA A 1 177 ? -54.987 -20.175 -19.543 1.00 25.62 177 ALA A O 1
ATOM 1392 N N . ARG A 1 178 ? -57.055 -20.142 -18.659 1.00 25.20 178 ARG A N 1
ATOM 1393 C CA . ARG A 1 178 ? -57.213 -18.692 -18.456 1.00 25.20 178 ARG A CA 1
ATOM 1394 C C . ARG A 1 178 ? -56.823 -18.278 -17.030 1.00 25.20 178 ARG A C 1
ATOM 1396 O O . ARG A 1 178 ? -56.826 -19.102 -16.123 1.00 25.20 178 ARG A O 1
ATOM 1403 N N . ALA A 1 179 ? -56.514 -16.996 -16.835 1.00 32.94 179 ALA A N 1
ATOM 1404 C CA . ALA A 1 179 ? -56.121 -16.445 -15.537 1.00 32.94 179 ALA A CA 1
ATOM 1405 C C . ALA A 1 179 ? -57.167 -16.674 -14.424 1.00 32.94 179 ALA A C 1
ATOM 1407 O O . ALA A 1 179 ? -58.367 -16.508 -14.647 1.00 32.94 179 ALA A O 1
ATOM 1408 N N . ALA A 1 180 ? -56.679 -16.947 -13.211 1.00 30.27 180 ALA A N 1
ATOM 1409 C CA . ALA A 1 180 ? -57.426 -16.888 -11.956 1.00 30.27 180 ALA A CA 1
ATOM 1410 C C . ALA A 1 180 ? -56.589 -16.115 -10.922 1.00 30.27 180 ALA A C 1
ATOM 1412 O O . ALA A 1 180 ? -55.367 -16.254 -10.885 1.00 30.27 180 ALA A O 1
ATOM 1413 N N . GLY A 1 181 ? -57.233 -15.254 -10.132 1.00 33.22 181 GLY A N 1
ATOM 1414 C CA . GLY A 1 181 ? -56.548 -14.310 -9.247 1.00 33.22 181 GLY A CA 1
ATOM 1415 C C . GLY A 1 181 ? -56.398 -14.781 -7.798 1.00 33.22 181 GLY A C 1
ATOM 1416 O O . GLY A 1 181 ? -57.277 -15.430 -7.243 1.00 33.22 181 GLY A O 1
ATOM 1417 N N . ALA A 1 182 ? -55.305 -14.342 -7.181 1.00 30.70 182 ALA A N 1
ATOM 1418 C CA . ALA A 1 182 ? -55.068 -14.183 -5.746 1.00 30.70 182 ALA A CA 1
ATOM 1419 C C . ALA A 1 182 ? -54.022 -13.055 -5.648 1.00 30.70 182 ALA A C 1
ATOM 1421 O O . ALA A 1 182 ? -53.141 -12.988 -6.497 1.00 30.70 182 ALA A O 1
ATOM 1422 N N . GLY A 1 183 ? -54.013 -12.094 -4.734 1.00 30.75 183 GLY A N 1
ATOM 1423 C CA . GLY A 1 183 ? -54.671 -11.857 -3.450 1.00 30.75 183 GLY A CA 1
ATOM 1424 C C . GLY A 1 183 ? -53.749 -10.843 -2.730 1.00 30.75 183 GLY A C 1
ATOM 1425 O O . GLY A 1 183 ? -52.537 -10.884 -2.964 1.00 30.75 183 GLY A O 1
ATOM 1426 N N . PRO A 1 184 ? -54.239 -9.876 -1.936 1.00 42.56 184 PRO A N 1
ATOM 1427 C CA . PRO A 1 184 ? -53.384 -8.797 -1.434 1.00 42.56 184 PRO A CA 1
ATOM 1428 C C . PRO A 1 184 ? -52.525 -9.285 -0.257 1.00 42.56 184 PRO A C 1
ATOM 1430 O O . PRO A 1 184 ? -53.022 -9.423 0.857 1.00 42.56 184 PRO A O 1
ATOM 1433 N N . GLY A 1 185 ? -51.240 -9.565 -0.494 1.00 41.59 185 GLY A N 1
ATOM 1434 C CA . GLY A 1 185 ? -50.395 -10.174 0.541 1.00 41.59 185 GLY A CA 1
ATOM 1435 C C . GLY A 1 185 ? -48.936 -10.420 0.163 1.00 41.59 185 GLY A C 1
ATOM 1436 O O . GLY A 1 185 ? -48.419 -11.498 0.435 1.00 41.59 185 GLY A O 1
ATOM 1437 N N . ALA A 1 186 ? -48.262 -9.440 -0.442 1.00 34.97 186 ALA A N 1
ATOM 1438 C CA . ALA A 1 186 ? -46.809 -9.464 -0.606 1.00 34.97 186 ALA A CA 1
ATOM 1439 C C . ALA A 1 186 ? -46.199 -8.222 0.054 1.00 34.97 186 ALA A C 1
ATOM 1441 O O . ALA A 1 186 ? -46.279 -7.119 -0.489 1.00 34.97 186 ALA A O 1
ATOM 1442 N N . SER A 1 187 ? -45.596 -8.398 1.234 1.00 41.25 187 SER A N 1
ATOM 1443 C CA . SER A 1 187 ? -44.711 -7.382 1.815 1.00 41.25 187 SER A CA 1
ATOM 1444 C C . SER A 1 187 ? -43.592 -7.057 0.819 1.00 41.25 187 SER A C 1
ATOM 1446 O O . SER A 1 187 ? -43.108 -7.977 0.151 1.00 41.25 187 SER A O 1
ATOM 1448 N N . PRO A 1 188 ? -43.151 -5.790 0.706 1.00 46.59 188 PRO A N 1
ATOM 1449 C CA . PRO A 1 188 ? -42.050 -5.453 -0.181 1.00 46.59 188 PRO A CA 1
ATOM 1450 C C . PRO A 1 188 ? -40.811 -6.256 0.216 1.00 46.59 188 PRO A C 1
ATOM 1452 O O . PRO A 1 188 ? -40.517 -6.406 1.404 1.00 46.59 188 PRO A O 1
ATOM 1455 N N . LEU A 1 189 ? -40.114 -6.777 -0.797 1.00 46.31 189 LEU A N 1
ATOM 1456 C CA . LEU A 1 189 ? -38.860 -7.509 -0.651 1.00 46.31 189 LEU A CA 1
ATOM 1457 C C . LEU A 1 189 ? -37.944 -6.751 0.308 1.00 46.31 189 LEU A C 1
ATOM 1459 O O . LEU A 1 189 ? -37.528 -5.629 0.014 1.00 46.31 189 LEU A O 1
ATOM 1463 N N . SER A 1 190 ? -37.647 -7.369 1.454 1.00 44.44 190 SER A N 1
ATOM 1464 C CA . SER A 1 190 ? -36.649 -6.831 2.370 1.00 44.44 190 SER A CA 1
ATOM 1465 C C . SER A 1 190 ? -35.364 -6.637 1.581 1.00 44.44 190 SER A C 1
ATOM 1467 O O . SER A 1 190 ? -34.864 -7.597 0.988 1.00 44.44 190 SER A O 1
ATOM 1469 N N . ALA A 1 191 ? -34.818 -5.421 1.599 1.00 44.81 191 ALA A N 1
ATOM 1470 C CA . ALA A 1 191 ? -33.460 -5.206 1.130 1.00 44.81 191 ALA A CA 1
ATOM 1471 C C . ALA A 1 191 ? -32.538 -6.237 1.815 1.00 44.81 191 ALA A C 1
ATOM 1473 O O . ALA A 1 191 ? -32.772 -6.544 2.997 1.00 44.81 191 ALA A O 1
ATOM 1474 N N . PRO A 1 192 ? -31.540 -6.802 1.107 1.00 44.84 192 PRO A N 1
ATOM 1475 C CA . PRO A 1 192 ? -30.586 -7.710 1.723 1.00 44.84 192 PRO A CA 1
ATOM 1476 C C . PRO A 1 192 ? -30.022 -7.060 2.983 1.00 44.84 192 PRO A C 1
ATOM 1478 O O . PRO A 1 192 ? -29.575 -5.911 2.938 1.00 44.84 192 PRO A O 1
ATOM 1481 N N . LEU A 1 193 ? -30.083 -7.772 4.112 1.00 48.72 193 LEU A N 1
ATOM 1482 C CA . LEU A 1 193 ? -29.441 -7.298 5.333 1.00 48.72 193 LEU A CA 1
ATOM 1483 C C . LEU A 1 193 ? -27.967 -7.015 5.005 1.00 48.72 193 LEU A C 1
ATOM 1485 O O . LEU A 1 193 ? -27.348 -7.837 4.319 1.00 48.72 193 LEU A O 1
ATOM 1489 N N . PRO A 1 194 ? -27.408 -5.872 5.447 1.00 52.38 194 PRO A N 1
ATOM 1490 C CA . PRO A 1 194 ? -26.017 -5.554 5.169 1.00 52.38 194 PRO A CA 1
ATOM 1491 C C . PRO A 1 194 ? -25.128 -6.707 5.654 1.00 52.38 194 PRO A C 1
ATOM 1493 O O . PRO A 1 194 ? -25.449 -7.333 6.672 1.00 52.38 194 PRO A O 1
ATOM 1496 N N . PRO A 1 195 ? -24.037 -7.021 4.932 1.00 58.84 195 PRO A N 1
ATOM 1497 C CA . PRO A 1 195 ? -23.184 -8.146 5.276 1.00 58.84 195 PRO A CA 1
ATOM 1498 C C . PRO A 1 195 ? -22.738 -8.036 6.733 1.00 58.84 195 PRO A C 1
ATOM 1500 O O . PRO A 1 195 ? -22.287 -6.979 7.172 1.00 58.84 195 PRO A O 1
ATOM 1503 N N . ALA A 1 196 ? -22.853 -9.143 7.472 1.00 73.62 196 ALA A N 1
ATOM 1504 C CA . ALA A 1 196 ? -22.564 -9.181 8.905 1.00 73.62 196 ALA A CA 1
ATOM 1505 C C . ALA A 1 196 ? -21.144 -8.684 9.242 1.00 73.62 196 ALA A C 1
ATOM 1507 O O . ALA A 1 196 ? -20.903 -8.206 10.340 1.00 73.62 196 ALA A O 1
ATOM 1508 N N . ILE A 1 197 ? -20.205 -8.775 8.299 1.00 90.62 197 ILE A N 1
ATOM 1509 C CA . ILE A 1 197 ? -18.821 -8.324 8.449 1.00 90.62 197 ILE A CA 1
ATOM 1510 C C . ILE A 1 197 ? -18.365 -7.551 7.215 1.00 90.62 197 ILE A C 1
ATOM 1512 O O . ILE A 1 197 ? -18.815 -7.831 6.104 1.00 90.62 197 ILE A O 1
ATOM 1516 N N . ARG A 1 198 ? -17.413 -6.629 7.386 1.00 92.81 198 ARG A N 1
ATOM 1517 C CA . ARG A 1 198 ? -16.697 -6.013 6.258 1.00 92.81 198 ARG A CA 1
ATOM 1518 C C . ARG A 1 198 ? -15.394 -6.759 5.986 1.00 92.81 198 ARG A C 1
ATOM 1520 O O . ARG A 1 198 ? -14.662 -7.114 6.911 1.00 92.81 198 ARG A O 1
ATOM 1527 N N . LEU A 1 199 ? -15.070 -6.950 4.711 1.00 96.88 199 LEU A N 1
ATOM 1528 C CA . LEU A 1 199 ? -13.756 -7.440 4.296 1.00 96.88 199 LEU A CA 1
ATOM 1529 C C . LEU A 1 199 ? -12.805 -6.264 4.069 1.00 96.88 199 LEU A C 1
ATOM 1531 O O . LEU A 1 199 ? -13.218 -5.233 3.541 1.00 96.88 199 LEU A O 1
ATOM 1535 N N . HIS A 1 200 ? -11.536 -6.426 4.447 1.00 97.88 200 HIS A N 1
ATOM 1536 C CA . HIS A 1 200 ? -10.474 -5.437 4.241 1.00 97.88 200 HIS A CA 1
ATOM 1537 C C . HIS A 1 200 ? -9.286 -6.053 3.500 1.00 97.88 200 HIS A C 1
ATOM 1539 O O . HIS A 1 200 ? -8.847 -7.150 3.841 1.00 97.88 200 HIS A O 1
ATOM 1545 N N . ALA A 1 201 ? -8.718 -5.314 2.551 1.00 98.62 201 ALA A N 1
ATOM 1546 C CA . ALA A 1 201 ? -7.404 -5.577 1.969 1.00 98.62 201 ALA A CA 1
ATOM 1547 C C . ALA A 1 201 ? -6.416 -4.498 2.428 1.00 98.62 201 ALA A C 1
ATOM 1549 O O . ALA A 1 201 ? -6.772 -3.321 2.519 1.00 98.62 201 ALA A O 1
ATOM 1550 N N . LYS A 1 202 ? -5.174 -4.885 2.723 1.00 98.56 202 LYS A N 1
ATOM 1551 C CA . LYS A 1 202 ? -4.146 -3.979 3.251 1.00 98.56 202 LYS A CA 1
ATOM 1552 C C . LYS A 1 202 ? -3.145 -3.585 2.175 1.00 98.56 202 LYS A C 1
ATOM 1554 O O . LYS A 1 202 ? -2.566 -4.461 1.534 1.00 98.56 202 LYS A O 1
ATOM 1559 N N . LEU A 1 203 ? -2.906 -2.284 2.018 1.00 98.56 203 LEU A N 1
ATOM 1560 C CA . LEU A 1 203 ? -1.840 -1.768 1.158 1.00 98.56 203 LEU A CA 1
ATOM 1561 C C . LEU A 1 203 ? -0.611 -1.382 2.010 1.00 98.56 203 LEU A C 1
ATOM 1563 O O . LEU A 1 203 ? -0.769 -0.952 3.159 1.00 98.56 203 LEU A O 1
ATOM 1567 N N . PRO A 1 204 ? 0.617 -1.527 1.481 1.00 97.44 204 PRO A N 1
ATOM 1568 C CA . PRO A 1 204 ? 1.814 -0.993 2.103 1.00 97.44 204 PRO A CA 1
ATOM 1569 C C . PRO A 1 204 ? 1.828 0.541 2.024 1.00 97.44 204 PRO A C 1
ATOM 1571 O O . PRO A 1 204 ? 1.095 1.164 1.257 1.00 97.44 204 PRO A O 1
ATOM 1574 N N . SER A 1 205 ? 2.727 1.146 2.798 1.00 96.50 205 SER A N 1
ATOM 1575 C CA . SER A 1 205 ? 3.123 2.544 2.629 1.00 96.50 205 SER A CA 1
ATOM 1576 C C . SER A 1 205 ? 4.547 2.534 2.077 1.00 96.50 205 SER A C 1
ATOM 1578 O O . SER A 1 205 ? 5.465 2.062 2.747 1.00 96.50 205 SER A O 1
ATOM 1580 N N . LEU A 1 206 ? 4.701 2.965 0.827 1.00 97.44 206 LEU A N 1
ATOM 1581 C CA . LEU A 1 206 ? 5.924 2.912 0.019 1.00 97.44 206 LEU A CA 1
ATOM 1582 C C . LEU A 1 206 ? 6.316 4.341 -0.362 1.00 97.44 206 LEU A C 1
ATOM 1584 O O . LEU A 1 206 ? 6.392 4.701 -1.529 1.00 97.44 206 LEU A O 1
ATOM 1588 N N . TYR A 1 207 ? 6.430 5.200 0.647 1.00 97.25 207 TYR A N 1
ATOM 1589 C CA . TYR A 1 207 ? 6.424 6.655 0.489 1.00 97.25 207 TYR A CA 1
ATOM 1590 C C . TYR A 1 207 ? 7.747 7.259 -0.003 1.00 97.25 207 TYR A C 1
ATOM 1592 O O . TYR A 1 207 ? 7.796 8.470 -0.219 1.00 97.25 207 TYR A O 1
ATOM 1600 N N . TRP A 1 208 ? 8.824 6.473 -0.115 1.00 98.12 208 TRP A N 1
ATOM 1601 C CA . TRP A 1 208 ? 10.150 6.936 -0.542 1.00 98.12 208 TRP A CA 1
ATOM 1602 C C . TRP A 1 208 ? 10.362 6.753 -2.051 1.00 98.12 208 TRP A C 1
ATOM 1604 O O . TRP A 1 208 ? 9.694 5.952 -2.697 1.00 98.12 208 TRP A O 1
ATOM 1614 N N . TRP A 1 209 ? 11.282 7.534 -2.620 1.00 97.56 209 TRP A N 1
ATOM 1615 C CA . TRP A 1 209 ? 11.480 7.708 -4.065 1.00 97.56 209 TRP A CA 1
ATOM 1616 C C . TRP A 1 209 ? 10.202 8.052 -4.836 1.00 97.56 209 TRP A C 1
ATOM 1618 O O . TRP A 1 209 ? 10.021 7.583 -5.958 1.00 97.56 209 TRP A O 1
ATOM 1628 N N . TYR A 1 210 ? 9.348 8.915 -4.276 1.00 96.00 210 TYR A N 1
ATOM 1629 C CA . TYR A 1 210 ? 8.146 9.425 -4.946 1.00 96.00 210 TYR A CA 1
ATOM 1630 C C . TYR A 1 210 ? 8.528 10.507 -5.987 1.00 96.00 210 TYR A C 1
ATOM 1632 O O . TYR A 1 210 ? 8.255 11.707 -5.842 1.00 96.00 210 TYR A O 1
ATOM 1640 N N . THR A 1 211 ? 9.275 10.042 -6.988 1.00 94.06 211 THR A N 1
ATOM 1641 C CA . THR A 1 211 ? 9.913 10.728 -8.125 1.00 94.06 211 THR A CA 1
ATOM 1642 C C . THR A 1 211 ? 9.258 10.252 -9.430 1.00 94.06 211 THR A C 1
ATOM 1644 O O . THR A 1 211 ? 8.205 9.640 -9.370 1.00 94.06 211 THR A O 1
ATOM 1647 N N . ASP A 1 212 ? 9.838 10.467 -10.615 1.00 95.44 212 ASP A N 1
ATOM 1648 C CA . ASP A 1 212 ? 9.184 10.061 -11.877 1.00 95.44 212 ASP A CA 1
ATOM 1649 C C . ASP A 1 212 ? 8.888 8.548 -11.967 1.00 95.44 212 ASP A C 1
ATOM 1651 O O . ASP A 1 212 ? 7.834 8.145 -12.469 1.00 95.44 212 ASP A O 1
ATOM 1655 N N . ALA A 1 213 ? 9.803 7.719 -11.448 1.00 95.31 213 ALA A N 1
ATOM 1656 C CA . ALA A 1 213 ? 9.776 6.263 -11.591 1.00 95.31 213 ALA A CA 1
ATOM 1657 C C . ALA A 1 213 ? 9.155 5.504 -10.405 1.00 95.31 213 ALA A C 1
ATOM 1659 O O . ALA A 1 213 ? 8.889 4.321 -10.561 1.00 95.31 213 ALA A O 1
ATOM 1660 N N . HIS A 1 214 ? 8.968 6.123 -9.229 1.00 97.56 214 HIS A N 1
ATOM 1661 C CA . HIS A 1 214 ? 8.383 5.477 -8.034 1.00 97.56 214 HIS A CA 1
ATOM 1662 C C . HIS A 1 214 ? 8.974 4.080 -7.701 1.00 97.56 214 HIS A C 1
ATOM 1664 O O . HIS A 1 214 ? 8.253 3.113 -7.458 1.00 97.56 214 HIS A O 1
ATOM 1670 N N . ALA A 1 215 ? 10.305 3.933 -7.724 1.00 98.38 215 ALA A N 1
ATOM 1671 C CA . ALA A 1 215 ? 10.959 2.615 -7.774 1.00 98.38 215 ALA A CA 1
ATOM 1672 C C . ALA A 1 215 ? 10.518 1.574 -6.704 1.00 98.38 215 ALA A C 1
ATOM 1674 O O . ALA A 1 215 ? 10.339 0.415 -7.082 1.00 98.38 215 ALA A O 1
ATOM 1675 N N . PRO A 1 216 ? 10.283 1.922 -5.417 1.00 98.50 216 PRO A N 1
ATOM 1676 C CA . PRO A 1 216 ? 9.769 0.984 -4.412 1.00 98.50 216 PRO A CA 1
ATOM 1677 C C . PRO A 1 216 ? 8.343 0.508 -4.685 1.00 98.50 216 PRO A C 1
ATOM 1679 O O . PRO A 1 216 ? 8.020 -0.641 -4.399 1.00 98.50 216 PRO A O 1
ATOM 1682 N N . GLU A 1 217 ? 7.490 1.369 -5.244 1.00 98.75 217 GLU A N 1
ATOM 1683 C CA . GLU A 1 217 ? 6.149 0.982 -5.683 1.00 98.75 217 GLU A CA 1
ATOM 1684 C C . GLU A 1 217 ? 6.276 -0.033 -6.829 1.00 98.75 217 GLU A C 1
ATOM 1686 O O . GLU A 1 217 ? 5.734 -1.137 -6.725 1.00 98.75 217 GLU A O 1
ATOM 1691 N N . LEU A 1 218 ? 7.103 0.258 -7.842 1.00 98.81 218 LEU A N 1
ATOM 1692 C CA . LEU A 1 218 ? 7.337 -0.659 -8.963 1.00 98.81 218 LEU A CA 1
ATOM 1693 C C . LEU A 1 218 ? 7.842 -2.037 -8.510 1.00 98.81 218 LEU A C 1
ATOM 1695 O O . LEU A 1 218 ? 7.288 -3.052 -8.934 1.00 98.81 218 LEU A O 1
ATOM 1699 N N . THR A 1 219 ? 8.863 -2.104 -7.646 1.00 98.75 219 THR A N 1
ATOM 1700 C CA . THR A 1 219 ? 9.421 -3.388 -7.176 1.00 98.75 219 THR A CA 1
ATOM 1701 C C . THR A 1 219 ? 8.433 -4.169 -6.311 1.00 98.75 219 THR A C 1
ATOM 1703 O O . THR A 1 219 ? 8.367 -5.396 -6.424 1.00 98.75 219 THR A O 1
ATOM 1706 N N . ALA A 1 220 ? 7.593 -3.486 -5.528 1.00 98.69 220 ALA A N 1
ATOM 1707 C CA . ALA A 1 220 ? 6.514 -4.095 -4.749 1.00 98.69 220 ALA A CA 1
ATOM 1708 C C . ALA A 1 220 ? 5.297 -4.549 -5.582 1.00 98.69 220 ALA A C 1
ATOM 1710 O O . ALA A 1 220 ? 4.425 -5.226 -5.034 1.00 98.69 220 ALA A O 1
ATOM 1711 N N . GLY A 1 221 ? 5.239 -4.225 -6.883 1.00 98.69 221 GLY A N 1
ATOM 1712 C CA . GLY A 1 221 ? 4.166 -4.614 -7.815 1.00 98.69 221 GLY A CA 1
ATOM 1713 C C . GLY A 1 221 ? 3.130 -3.526 -8.109 1.00 98.69 221 GLY A C 1
ATOM 1714 O O . GLY A 1 221 ? 2.166 -3.770 -8.831 1.00 98.69 221 GLY A O 1
ATOM 1715 N N . TYR A 1 222 ? 3.328 -2.321 -7.582 1.00 98.75 222 TYR A N 1
ATOM 1716 C CA . TYR A 1 222 ? 2.484 -1.156 -7.809 1.00 98.75 222 TYR A CA 1
ATOM 1717 C C . TYR A 1 222 ? 3.024 -0.399 -9.019 1.00 98.75 222 TYR A C 1
ATOM 1719 O O . TYR A 1 222 ? 4.000 0.336 -8.898 1.00 98.75 222 TYR A O 1
ATOM 1727 N N . TYR A 1 223 ? 2.395 -0.538 -10.190 1.00 98.69 223 TYR A N 1
ATOM 1728 C CA . TYR A 1 223 ? 2.809 0.214 -11.382 1.00 98.69 223 TYR A CA 1
ATOM 1729 C C . TYR A 1 223 ? 2.328 1.681 -11.334 1.00 98.69 223 TYR A C 1
ATOM 1731 O O . TYR A 1 223 ? 1.591 2.152 -12.202 1.00 98.69 223 TYR A O 1
ATOM 1739 N N . ASN A 1 224 ? 2.726 2.392 -10.280 1.00 98.69 224 ASN A N 1
ATOM 1740 C CA . ASN A 1 224 ? 2.548 3.827 -10.103 1.00 98.69 224 ASN A CA 1
ATOM 1741 C C . ASN A 1 224 ? 3.739 4.549 -10.745 1.00 98.69 224 ASN A C 1
ATOM 1743 O O . ASN A 1 224 ? 4.873 4.102 -10.600 1.00 98.69 224 ASN A O 1
ATOM 1747 N N . THR A 1 225 ? 3.500 5.637 -11.468 1.00 97.94 225 THR A N 1
ATOM 1748 C CA . THR A 1 225 ? 4.544 6.550 -11.966 1.00 97.94 225 THR A CA 1
ATOM 1749 C C . THR A 1 225 ? 3.990 7.972 -11.983 1.00 97.94 225 THR A C 1
ATOM 1751 O O . THR A 1 225 ? 2.775 8.160 -11.905 1.00 97.94 225 THR A O 1
ATOM 1754 N N . ALA A 1 226 ? 4.832 8.980 -12.225 1.00 95.25 226 ALA A N 1
ATOM 1755 C CA . ALA A 1 226 ? 4.366 10.366 -12.364 1.00 95.25 226 ALA A CA 1
ATOM 1756 C C . ALA A 1 226 ? 3.329 10.593 -13.495 1.00 95.25 226 ALA A C 1
ATOM 1758 O O . ALA A 1 226 ? 2.739 11.668 -13.577 1.00 95.25 226 ALA A O 1
ATOM 1759 N N . THR A 1 227 ? 3.097 9.605 -14.373 1.00 95.06 227 THR A N 1
ATOM 1760 C CA . THR A 1 227 ? 2.132 9.671 -15.491 1.00 95.06 227 THR A CA 1
ATOM 1761 C C . THR A 1 227 ? 1.122 8.516 -15.527 1.00 95.06 227 THR A C 1
ATOM 1763 O O . THR A 1 227 ? 0.294 8.464 -16.435 1.00 95.06 227 THR A O 1
ATOM 1766 N N . ARG A 1 228 ? 1.158 7.587 -14.560 1.00 97.31 228 ARG A N 1
ATOM 1767 C CA . ARG A 1 228 ? 0.257 6.426 -14.485 1.00 97.31 228 ARG A CA 1
ATOM 1768 C C . ARG A 1 228 ? -0.150 6.180 -13.040 1.00 97.31 228 ARG A C 1
ATOM 1770 O O . ARG A 1 228 ? 0.697 5.856 -12.216 1.00 97.31 228 ARG A O 1
ATOM 1777 N N . ASP A 1 229 ? -1.449 6.232 -12.764 1.00 97.94 229 ASP A N 1
ATOM 1778 C CA . ASP A 1 229 ? -1.963 5.854 -11.451 1.00 97.94 229 ASP A CA 1
ATOM 1779 C C . ASP A 1 229 ? -1.854 4.332 -11.236 1.00 97.94 229 ASP A C 1
ATOM 1781 O O . ASP A 1 229 ? -2.492 3.529 -11.925 1.00 97.94 229 ASP A O 1
ATOM 1785 N N . GLY A 1 230 ? -1.005 3.931 -10.290 1.00 98.38 230 GLY A N 1
ATOM 1786 C CA . GLY A 1 230 ? -0.792 2.531 -9.923 1.00 98.38 230 GLY A CA 1
ATOM 1787 C C . GLY A 1 230 ? -1.863 1.949 -9.004 1.00 98.38 230 GLY A C 1
ATOM 1788 O O . GLY A 1 230 ? -1.960 0.728 -8.893 1.00 98.38 230 GLY A O 1
ATOM 1789 N N . TYR A 1 231 ? -2.670 2.795 -8.365 1.00 98.69 231 TYR A N 1
ATOM 1790 C CA . TYR A 1 231 ? -3.690 2.402 -7.397 1.00 98.69 231 TYR A CA 1
ATOM 1791 C C . TYR A 1 231 ? -5.052 2.151 -8.043 1.00 98.69 231 TYR A C 1
ATOM 1793 O O . TYR A 1 231 ? -5.832 1.371 -7.501 1.00 98.69 231 TYR A O 1
ATOM 1801 N N . MET A 1 232 ? -5.340 2.742 -9.206 1.00 98.25 232 MET A N 1
ATOM 1802 C CA . MET A 1 232 ? -6.624 2.572 -9.897 1.00 98.25 232 MET A CA 1
ATOM 1803 C C . MET A 1 232 ? -6.979 1.099 -10.182 1.00 98.25 232 MET A C 1
ATOM 1805 O O . MET A 1 232 ? -8.068 0.687 -9.775 1.00 98.25 232 MET A O 1
ATOM 1809 N N . PRO A 1 233 ? -6.086 0.250 -10.739 1.00 98.25 233 PRO A N 1
ATOM 1810 C CA . PRO A 1 233 ? -6.383 -1.176 -10.918 1.00 98.25 233 PRO A CA 1
ATOM 1811 C C . PRO A 1 233 ? -6.640 -1.907 -9.591 1.00 98.25 233 PRO A C 1
ATOM 1813 O O . PRO A 1 233 ? -7.508 -2.773 -9.519 1.00 98.25 233 PRO A O 1
ATOM 1816 N N . ILE A 1 234 ? -5.931 -1.516 -8.526 1.00 98.50 234 ILE A N 1
ATOM 1817 C CA . ILE A 1 234 ? -6.055 -2.109 -7.188 1.00 98.50 234 ILE A CA 1
ATOM 1818 C C . ILE A 1 234 ? -7.438 -1.815 -6.619 1.00 98.50 234 ILE A C 1
ATOM 1820 O O . ILE A 1 234 ? -8.185 -2.730 -6.282 1.00 98.50 234 ILE A O 1
ATOM 1824 N N . MET A 1 235 ? -7.803 -0.535 -6.557 1.00 98.56 235 MET A N 1
ATOM 1825 C CA . MET A 1 235 ? -9.096 -0.094 -6.041 1.00 98.56 235 MET A CA 1
ATOM 1826 C C . MET A 1 235 ? -10.254 -0.631 -6.890 1.00 98.56 235 MET A C 1
ATOM 1828 O O . MET A 1 235 ? -11.306 -0.935 -6.340 1.00 98.56 235 MET A O 1
ATOM 1832 N N . HIS A 1 236 ? -10.057 -0.839 -8.197 1.00 98.31 236 HIS A N 1
ATOM 1833 C CA . HIS A 1 236 ? -11.045 -1.494 -9.054 1.00 98.31 236 HIS A CA 1
ATOM 1834 C C . HIS A 1 236 ? -11.285 -2.959 -8.649 1.00 98.31 236 HIS A C 1
ATOM 1836 O O . HIS A 1 236 ? -12.437 -3.370 -8.508 1.00 98.31 236 HIS A O 1
ATOM 1842 N N . VAL A 1 237 ? -10.223 -3.732 -8.380 1.00 98.25 237 VAL A N 1
ATOM 1843 C CA . VAL A 1 237 ? -10.340 -5.102 -7.839 1.00 98.25 237 VAL A CA 1
ATOM 1844 C C . VAL A 1 237 ? -11.011 -5.102 -6.459 1.00 98.25 237 VAL A C 1
ATOM 1846 O O . VAL A 1 237 ? -11.866 -5.950 -6.200 1.00 98.25 237 VAL A O 1
ATOM 1849 N N . LEU A 1 238 ? -10.688 -4.145 -5.582 1.00 98.50 238 LEU A N 1
ATOM 1850 C CA . LEU A 1 238 ? -11.328 -4.041 -4.264 1.00 98.50 238 LEU A CA 1
ATOM 1851 C C . LEU A 1 238 ? -12.826 -3.715 -4.373 1.00 98.50 238 LEU A C 1
ATOM 1853 O O . LEU A 1 238 ? -13.641 -4.423 -3.781 1.00 98.50 238 LEU A O 1
ATOM 1857 N N . ALA A 1 239 ? -13.198 -2.719 -5.184 1.00 97.44 239 ALA A N 1
ATOM 1858 C CA . ALA A 1 239 ? -14.588 -2.336 -5.443 1.00 97.44 239 ALA A CA 1
ATOM 1859 C C . ALA A 1 239 ? -15.401 -3.505 -6.021 1.00 97.44 239 ALA A C 1
ATOM 1861 O O . ALA A 1 239 ? -16.457 -3.852 -5.493 1.00 97.44 239 ALA A O 1
ATOM 1862 N N . ARG A 1 240 ? -14.865 -4.181 -7.048 1.00 95.00 240 ARG A N 1
ATOM 1863 C CA . ARG A 1 240 ? -15.459 -5.371 -7.682 1.00 95.00 240 ARG A CA 1
ATOM 1864 C C . ARG A 1 240 ? -15.740 -6.500 -6.683 1.00 95.00 240 ARG A C 1
ATOM 1866 O O . ARG A 1 240 ? -16.715 -7.230 -6.855 1.00 95.00 240 ARG A O 1
ATOM 1873 N N . ASN A 1 241 ? -14.924 -6.632 -5.637 1.00 95.38 241 ASN A N 1
ATOM 1874 C CA . ASN A 1 241 ? -15.079 -7.646 -4.592 1.00 95.38 241 ASN A CA 1
ATOM 1875 C C . ASN A 1 241 ? -15.810 -7.146 -3.328 1.00 95.38 241 ASN A C 1
ATOM 1877 O O . ASN A 1 241 ? -15.971 -7.928 -2.394 1.00 95.38 241 ASN A O 1
ATOM 1881 N N . GLY A 1 242 ? -16.277 -5.892 -3.277 1.00 94.62 242 GLY A N 1
ATOM 1882 C CA . GLY A 1 242 ? -16.934 -5.325 -2.088 1.00 94.62 242 GLY A CA 1
ATOM 1883 C C . GLY A 1 242 ? -15.996 -5.185 -0.879 1.00 94.62 242 GLY A C 1
ATOM 1884 O O . GLY A 1 242 ? -16.427 -5.290 0.269 1.00 94.62 242 GLY A O 1
ATOM 1885 N N . VAL A 1 243 ? -14.697 -5.007 -1.130 1.00 96.75 243 VAL A N 1
ATOM 1886 C CA . VAL A 1 243 ? -13.634 -5.017 -0.118 1.00 96.75 243 VAL A CA 1
ATOM 1887 C C . VAL A 1 243 ? -13.215 -3.587 0.220 1.00 96.75 243 VAL A C 1
ATOM 1889 O O . VAL A 1 243 ? -12.952 -2.772 -0.658 1.00 96.75 243 VAL A O 1
ATOM 1892 N N . SER A 1 244 ? -13.121 -3.293 1.515 1.00 98.00 244 SER A N 1
ATOM 1893 C CA . SER A 1 244 ? -12.602 -2.027 2.043 1.00 98.00 244 SER A CA 1
ATOM 1894 C C . SER A 1 244 ? -11.076 -1.992 1.944 1.00 98.00 244 SER A C 1
ATOM 1896 O O . SER A 1 244 ? -10.415 -3.027 2.044 1.00 98.00 244 SER A O 1
ATOM 1898 N N . VAL A 1 245 ? -10.482 -0.808 1.822 1.00 98.75 245 VAL A N 1
ATOM 1899 C CA . VAL A 1 245 ? -9.025 -0.650 1.803 1.00 98.75 245 VAL A CA 1
ATOM 1900 C C . VAL A 1 245 ? -8.493 -0.171 3.156 1.00 98.75 245 VAL A C 1
ATOM 1902 O O . VAL A 1 245 ? -8.984 0.802 3.727 1.00 98.75 245 VAL A O 1
ATOM 1905 N N . ARG A 1 246 ? -7.459 -0.845 3.670 1.00 98.38 246 ARG A N 1
ATOM 1906 C CA . ARG A 1 246 ? -6.674 -0.420 4.835 1.00 98.38 246 ARG A CA 1
ATOM 1907 C C . ARG A 1 246 ? -5.387 0.242 4.347 1.00 98.38 246 ARG A C 1
ATOM 1909 O O . ARG A 1 246 ? -4.480 -0.446 3.876 1.00 98.38 246 ARG A O 1
ATOM 1916 N N . LEU A 1 247 ? -5.327 1.568 4.450 1.00 98.56 247 LEU A N 1
ATOM 1917 C CA . LEU A 1 247 ? -4.160 2.379 4.091 1.00 98.56 247 LEU A CA 1
ATOM 1918 C C . LEU A 1 247 ? -3.291 2.648 5.322 1.00 98.56 247 LEU A C 1
ATOM 1920 O O . LEU A 1 247 ? -3.782 2.628 6.454 1.00 98.56 247 LEU A O 1
ATOM 1924 N N . ARG A 1 248 ? -2.002 2.920 5.101 1.00 96.44 248 ARG A N 1
ATOM 1925 C CA . ARG A 1 248 ? -1.015 3.127 6.168 1.00 96.44 248 ARG A CA 1
ATOM 1926 C C . ARG A 1 248 ? -0.287 4.460 6.091 1.00 96.44 248 ARG A C 1
ATOM 1928 O O . ARG A 1 248 ? -0.121 5.018 5.012 1.00 96.44 248 ARG A O 1
ATOM 1935 N N . GLY A 1 249 ? 0.232 4.898 7.239 1.00 95.69 249 GLY A N 1
ATOM 1936 C CA . GLY A 1 249 ? 1.127 6.056 7.335 1.00 95.69 249 GLY A CA 1
ATOM 1937 C C . GLY A 1 249 ? 0.403 7.393 7.497 1.00 95.69 249 GLY A C 1
ATOM 1938 O O . GLY A 1 249 ? 0.963 8.436 7.170 1.00 95.69 249 GLY A O 1
ATOM 1939 N N . GLY A 1 250 ? -0.841 7.379 7.992 1.00 95.81 250 GLY A N 1
ATOM 1940 C CA . GLY A 1 250 ? -1.633 8.591 8.240 1.00 95.81 250 GLY A CA 1
ATOM 1941 C C . GLY A 1 250 ? -1.046 9.532 9.296 1.00 95.81 250 GLY A C 1
ATOM 1942 O O . GLY A 1 250 ? -1.442 10.692 9.353 1.00 95.81 250 GLY A O 1
ATOM 1943 N N . GLU A 1 251 ? -0.101 9.053 10.107 1.00 96.94 251 GLU A N 1
ATOM 1944 C CA . GLU A 1 251 ? 0.652 9.816 11.102 1.00 96.94 251 GLU A CA 1
ATOM 1945 C C . GLU A 1 251 ? 1.950 10.440 10.559 1.00 96.94 251 GLU A C 1
ATOM 1947 O O . GLU A 1 251 ? 2.541 11.290 11.225 1.00 96.94 251 GLU A O 1
ATOM 1952 N N . LEU A 1 252 ? 2.409 10.023 9.373 1.00 96.75 252 LEU A N 1
ATOM 1953 C CA . LEU A 1 252 ? 3.694 10.442 8.815 1.00 96.75 252 LEU A CA 1
ATOM 1954 C C . LEU A 1 252 ? 3.658 11.886 8.292 1.00 96.75 252 LEU A C 1
ATOM 1956 O O . LEU A 1 252 ? 2.632 12.391 7.822 1.00 96.75 252 LEU A O 1
ATOM 1960 N N . ARG A 1 253 ? 4.829 12.530 8.321 1.00 94.88 253 ARG A N 1
ATOM 1961 C CA . ARG A 1 253 ? 5.076 13.849 7.727 1.00 94.88 253 ARG A CA 1
ATOM 1962 C C . ARG A 1 253 ? 6.349 13.816 6.895 1.00 94.88 253 ARG A C 1
ATOM 1964 O O . ARG A 1 253 ? 7.378 13.370 7.396 1.00 94.88 253 ARG A O 1
ATOM 1971 N N . GLY A 1 254 ? 6.320 14.329 5.667 1.00 93.81 254 GLY A N 1
ATOM 1972 C CA . GLY A 1 254 ? 7.502 14.379 4.797 1.00 93.81 254 GLY A CA 1
ATOM 1973 C C . GLY A 1 254 ? 8.694 15.108 5.434 1.00 93.81 254 GLY A C 1
ATOM 1974 O O . GLY A 1 254 ? 9.836 14.691 5.263 1.00 93.81 254 GLY A O 1
ATOM 1975 N N . SER A 1 255 ? 8.424 16.137 6.246 1.00 92.88 255 SER A N 1
ATOM 1976 C CA . SER A 1 255 ? 9.424 16.926 6.984 1.00 92.88 255 SER A CA 1
ATOM 1977 C C . SER A 1 255 ? 10.149 16.175 8.107 1.00 92.88 255 SER A C 1
ATOM 1979 O O . SER A 1 255 ? 11.170 16.655 8.586 1.00 92.88 255 SER A O 1
ATOM 1981 N N . GLU A 1 256 ? 9.618 15.037 8.561 1.00 93.75 256 GLU A N 1
ATOM 1982 C CA . GLU A 1 256 ? 10.199 14.211 9.633 1.00 93.75 256 GLU A CA 1
ATOM 1983 C C . GLU A 1 256 ? 10.982 13.004 9.079 1.00 93.75 256 GLU A C 1
ATOM 1985 O O . GLU A 1 256 ? 11.477 12.174 9.840 1.00 93.75 256 GLU A O 1
ATOM 1990 N N . LEU A 1 257 ? 11.077 12.879 7.751 1.00 93.81 257 LEU A N 1
ATOM 1991 C CA . LEU A 1 257 ? 11.651 11.728 7.058 1.00 93.81 257 LEU A CA 1
ATOM 1992 C C . LEU A 1 257 ? 12.976 12.067 6.360 1.00 93.81 257 LEU A C 1
ATOM 1994 O O . LEU A 1 257 ? 13.375 13.221 6.226 1.00 93.81 257 LEU A O 1
ATOM 1998 N N . HIS A 1 258 ? 13.677 11.026 5.905 1.00 90.00 258 HIS A N 1
ATOM 1999 C CA . HIS A 1 258 ? 15.004 11.138 5.298 1.00 90.00 258 HIS A CA 1
ATOM 2000 C C . HIS A 1 258 ? 15.002 12.056 4.065 1.00 90.00 258 HIS A C 1
ATOM 2002 O O . HIS A 1 258 ? 14.408 11.735 3.032 1.00 90.00 258 HIS A O 1
ATOM 2008 N N . THR A 1 259 ? 15.712 13.180 4.162 1.00 90.62 259 THR A N 1
ATOM 2009 C CA . THR A 1 259 ? 15.655 14.297 3.202 1.00 90.62 259 THR A CA 1
ATOM 2010 C C . THR A 1 259 ? 16.043 13.896 1.778 1.00 90.62 259 THR A C 1
ATOM 2012 O O . THR A 1 259 ? 15.374 14.277 0.822 1.00 90.62 259 THR A O 1
ATOM 2015 N N . GLN A 1 260 ? 17.074 13.062 1.621 1.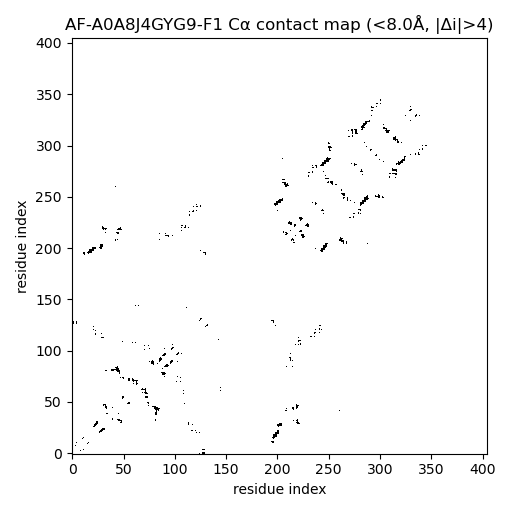00 94.00 260 GLN A N 1
ATOM 2016 C CA . GLN A 1 260 ? 17.550 12.597 0.309 1.00 94.00 260 GLN A CA 1
ATOM 2017 C C . GLN A 1 260 ? 16.716 11.449 -0.285 1.00 94.00 260 GLN A C 1
ATOM 2019 O O . GLN A 1 260 ? 16.970 11.036 -1.411 1.00 94.00 260 GLN A O 1
ATOM 2024 N N . ALA A 1 261 ? 15.740 10.907 0.455 1.00 96.19 261 ALA A N 1
ATOM 2025 C CA . ALA A 1 261 ? 14.942 9.758 0.016 1.00 96.19 261 ALA A CA 1
ATOM 2026 C C . ALA A 1 261 ? 13.677 10.155 -0.768 1.00 96.19 261 ALA A C 1
ATOM 2028 O O . ALA A 1 261 ? 12.895 9.280 -1.131 1.00 96.19 261 ALA A O 1
ATOM 2029 N N . TYR A 1 262 ? 13.448 11.455 -1.010 1.00 96.31 262 TYR A N 1
ATOM 2030 C CA . TYR A 1 262 ? 12.267 11.988 -1.712 1.00 96.31 262 TYR A CA 1
ATOM 2031 C C . TYR A 1 262 ? 10.949 11.420 -1.155 1.00 96.31 262 TYR A C 1
ATOM 2033 O O . TYR A 1 262 ? 10.076 10.961 -1.895 1.00 96.31 262 TYR A O 1
ATOM 2041 N N . CYS A 1 263 ? 10.841 11.413 0.177 1.00 97.69 263 CYS A N 1
ATOM 2042 C CA . CYS A 1 263 ? 9.670 10.926 0.893 1.00 97.69 263 CYS A CA 1
ATOM 2043 C C . CYS A 1 263 ? 8.456 11.831 0.649 1.00 97.69 263 CYS A C 1
ATOM 2045 O O . CYS A 1 263 ? 8.550 13.046 0.810 1.00 97.69 263 CYS A O 1
ATOM 2047 N N . ALA A 1 264 ? 7.304 11.246 0.320 1.00 97.56 264 ALA A N 1
ATOM 2048 C CA . ALA A 1 264 ? 6.047 11.981 0.182 1.00 97.56 264 ALA A CA 1
ATOM 2049 C C . ALA A 1 264 ? 4.825 11.181 0.682 1.00 97.56 264 ALA A C 1
ATOM 2051 O O . ALA A 1 264 ? 3.908 10.911 -0.101 1.00 97.56 264 ALA A O 1
ATOM 2052 N N . PRO A 1 265 ? 4.784 10.797 1.974 1.00 97.38 265 PRO A N 1
ATOM 2053 C CA . PRO A 1 265 ? 3.690 9.994 2.519 1.00 97.38 265 PRO A CA 1
ATOM 2054 C C . PRO A 1 265 ? 2.334 10.700 2.403 1.00 97.38 265 PRO A C 1
ATOM 2056 O O . PRO A 1 265 ? 1.335 10.043 2.123 1.00 97.38 265 PRO A O 1
ATOM 2059 N N . GLU A 1 266 ? 2.282 12.031 2.528 1.00 96.81 266 GLU A N 1
ATOM 2060 C CA . GLU A 1 266 ? 1.040 12.787 2.356 1.00 96.81 266 GLU A CA 1
ATOM 2061 C C . GLU A 1 266 ? 0.515 12.715 0.916 1.00 96.81 266 GLU A C 1
ATOM 2063 O O . GLU A 1 266 ? -0.686 12.541 0.724 1.00 96.81 266 GLU A O 1
ATOM 2068 N N . ARG A 1 267 ? 1.401 12.788 -0.094 1.00 96.94 267 ARG A N 1
ATOM 2069 C CA . ARG A 1 267 ? 1.010 12.668 -1.513 1.00 96.94 267 ARG A CA 1
ATOM 2070 C C . ARG A 1 267 ? 0.529 11.256 -1.841 1.00 96.94 267 ARG A C 1
ATOM 2072 O O . ARG A 1 267 ? -0.507 11.115 -2.484 1.00 96.94 267 ARG A O 1
ATOM 2079 N N . GLN A 1 268 ? 1.235 10.231 -1.360 1.00 98.12 268 GLN A N 1
ATOM 2080 C CA . GLN A 1 268 ? 0.836 8.835 -1.554 1.00 98.12 268 GLN A CA 1
ATOM 2081 C C . GLN A 1 268 ? -0.527 8.544 -0.912 1.00 98.12 268 GLN A C 1
ATOM 2083 O O . GLN A 1 268 ? -1.403 7.975 -1.561 1.00 98.12 268 GLN A O 1
ATOM 2088 N N . LEU A 1 269 ? -0.739 8.976 0.336 1.00 98.12 269 LEU A N 1
ATOM 2089 C CA . LEU A 1 269 ? -2.010 8.768 1.028 1.00 98.12 269 LEU A CA 1
ATOM 2090 C C . LEU A 1 269 ? -3.159 9.537 0.357 1.00 98.12 269 LEU A C 1
ATOM 2092 O O . LEU A 1 269 ? -4.253 8.992 0.224 1.00 98.12 269 LEU A O 1
ATOM 2096 N N . ALA A 1 270 ? -2.918 10.771 -0.101 1.00 97.88 270 ALA A N 1
ATOM 2097 C CA . ALA A 1 270 ? -3.905 11.542 -0.852 1.00 97.88 270 ALA A CA 1
ATOM 2098 C C . ALA A 1 270 ? -4.275 10.854 -2.176 1.00 97.88 270 ALA A C 1
ATOM 2100 O O . ALA A 1 270 ? -5.460 10.666 -2.432 1.00 97.88 270 ALA A O 1
ATOM 2101 N N . GLN A 1 271 ? -3.296 10.384 -2.964 1.00 98.38 271 GLN A N 1
ATOM 2102 C CA . GLN A 1 271 ? -3.549 9.625 -4.198 1.00 98.38 271 GLN A CA 1
ATOM 2103 C C . GLN A 1 271 ? -4.390 8.369 -3.918 1.00 98.38 271 GLN A C 1
ATOM 2105 O O . GLN A 1 271 ? -5.451 8.189 -4.514 1.00 98.38 271 GLN A O 1
ATOM 2110 N N . GLN A 1 272 ? -3.970 7.534 -2.961 1.00 98.62 272 GLN A N 1
ATOM 2111 C CA . GLN A 1 272 ? -4.694 6.318 -2.577 1.00 98.62 272 GLN A CA 1
ATOM 2112 C C . GLN A 1 272 ? -6.151 6.617 -2.180 1.00 98.62 272 GLN A C 1
ATOM 2114 O O . GLN A 1 272 ? -7.068 5.918 -2.610 1.00 98.62 272 GLN A O 1
ATOM 2119 N N . ARG A 1 273 ? -6.387 7.677 -1.394 1.00 98.62 273 ARG A N 1
ATOM 2120 C CA . ARG A 1 273 ? -7.734 8.088 -0.966 1.00 98.62 273 ARG A CA 1
ATOM 2121 C C . ARG A 1 273 ? -8.568 8.696 -2.102 1.00 98.62 273 ARG A C 1
ATOM 2123 O O . ARG A 1 273 ? -9.762 8.415 -2.162 1.00 98.62 273 ARG A O 1
ATOM 2130 N N . THR A 1 274 ? -7.967 9.458 -3.017 1.00 98.62 274 THR A N 1
ATOM 2131 C CA . THR A 1 274 ? -8.626 9.997 -4.224 1.00 98.62 274 THR A CA 1
ATOM 2132 C C . THR A 1 274 ? -9.158 8.879 -5.110 1.00 98.62 274 THR A C 1
ATOM 2134 O O . THR A 1 274 ? -10.327 8.894 -5.492 1.00 98.62 274 THR A O 1
ATOM 2137 N N . VAL A 1 275 ? -8.329 7.874 -5.391 1.00 98.56 275 VAL A N 1
ATOM 2138 C CA . VAL A 1 275 ? -8.727 6.719 -6.205 1.00 98.56 275 VAL A CA 1
ATOM 2139 C C . VAL A 1 275 ? -9.790 5.880 -5.489 1.00 98.56 275 VAL A C 1
ATOM 2141 O O . VAL A 1 275 ? -10.740 5.421 -6.123 1.00 98.56 275 VAL A O 1
ATOM 2144 N N . ALA A 1 276 ? -9.681 5.718 -4.165 1.00 98.62 276 ALA A N 1
ATOM 2145 C CA . ALA A 1 276 ? -10.704 5.044 -3.372 1.00 98.62 276 ALA A CA 1
ATOM 2146 C C . ALA A 1 276 ? -12.062 5.771 -3.436 1.00 98.62 276 ALA A C 1
ATOM 2148 O O . ALA A 1 276 ? -13.077 5.114 -3.649 1.00 98.62 276 ALA A O 1
ATOM 2149 N N . ALA A 1 277 ? -12.099 7.108 -3.343 1.00 98.06 277 ALA A N 1
ATOM 2150 C CA . ALA A 1 277 ? -13.329 7.885 -3.542 1.00 98.06 277 ALA A CA 1
ATOM 2151 C C . ALA A 1 277 ? -13.901 7.726 -4.958 1.00 98.06 277 ALA A C 1
ATOM 2153 O O . ALA A 1 277 ? -15.092 7.452 -5.100 1.00 98.06 277 ALA A O 1
ATOM 2154 N N . ALA A 1 278 ? -13.055 7.832 -5.990 1.00 97.38 278 ALA A N 1
ATOM 2155 C CA . ALA A 1 278 ? -13.454 7.709 -7.395 1.00 97.38 278 ALA A CA 1
ATOM 2156 C C . ALA A 1 278 ? -14.103 6.354 -7.741 1.00 97.38 278 ALA A C 1
ATOM 2158 O O . ALA A 1 278 ? -14.883 6.268 -8.687 1.00 97.38 278 ALA A O 1
ATOM 2159 N N . LEU A 1 279 ? -13.779 5.301 -6.983 1.00 97.69 279 LEU A N 1
ATOM 2160 C CA . LEU A 1 279 ? -14.301 3.941 -7.153 1.00 97.69 279 LEU A CA 1
ATOM 2161 C C . LEU A 1 279 ? -15.176 3.477 -5.973 1.00 97.69 279 LEU A C 1
ATOM 2163 O O . LEU A 1 279 ? -15.466 2.289 -5.852 1.00 97.69 279 LEU A O 1
ATOM 2167 N N . HIS A 1 280 ? -15.597 4.407 -5.109 1.00 96.88 280 HIS A N 1
ATOM 2168 C CA . HIS A 1 280 ? -16.438 4.171 -3.928 1.00 96.88 280 HIS A CA 1
ATOM 2169 C C . HIS A 1 280 ? -15.934 3.066 -2.969 1.00 96.88 280 HIS A C 1
ATOM 2171 O O . HIS A 1 280 ? -16.723 2.420 -2.279 1.00 96.88 280 HIS A O 1
ATOM 2177 N N . VAL A 1 281 ? -14.614 2.867 -2.886 1.00 98.19 281 VAL A N 1
ATOM 2178 C CA . VAL A 1 281 ? -13.972 1.910 -1.973 1.00 98.19 281 VAL A CA 1
ATOM 2179 C C . VAL A 1 281 ? -13.930 2.492 -0.551 1.00 98.19 281 VAL A C 1
ATOM 2181 O O . VAL A 1 281 ? -13.317 3.544 -0.344 1.00 98.19 281 VAL A O 1
ATOM 2184 N N . PRO A 1 282 ? -14.517 1.824 0.462 1.00 97.88 282 PRO A N 1
ATOM 2185 C CA . PRO A 1 282 ? -14.444 2.278 1.850 1.00 97.88 282 PRO A CA 1
ATOM 2186 C C . PRO A 1 282 ? -13.004 2.315 2.374 1.00 97.88 282 PRO A C 1
ATOM 2188 O O . PRO A 1 282 ? -12.269 1.336 2.243 1.00 97.88 282 PRO A O 1
ATOM 2191 N N . VAL A 1 283 ? -12.607 3.416 3.020 1.00 98.44 283 VAL A N 1
ATOM 2192 C CA . VAL A 1 283 ? -11.245 3.602 3.553 1.00 98.44 283 VAL A CA 1
ATOM 2193 C C . VAL A 1 283 ? -11.201 3.399 5.068 1.00 98.44 283 VAL A C 1
ATOM 2195 O O . VAL A 1 283 ? -11.961 4.010 5.822 1.00 98.44 283 VAL A O 1
ATOM 2198 N N . GLY A 1 284 ? -10.248 2.591 5.526 1.00 98.12 284 GLY A N 1
ATOM 2199 C CA . GLY A 1 284 ? -9.750 2.560 6.899 1.00 98.12 284 GLY A CA 1
ATOM 2200 C C . GLY A 1 284 ? -8.264 2.929 6.956 1.00 98.12 284 GLY A C 1
ATOM 2201 O O . GLY A 1 284 ? -7.525 2.694 6.000 1.00 98.12 284 GLY A O 1
ATOM 2202 N N . LEU A 1 285 ? -7.809 3.469 8.087 1.00 97.94 285 LEU A N 1
ATOM 2203 C CA . LEU A 1 285 ? -6.396 3.780 8.338 1.00 97.94 285 LEU A CA 1
ATOM 2204 C C . LEU A 1 285 ? -5.759 2.816 9.350 1.00 97.94 285 LEU A C 1
ATOM 2206 O O . LEU A 1 285 ? -6.448 2.196 10.165 1.00 97.94 285 LEU A O 1
ATOM 2210 N N . GLU A 1 286 ? -4.436 2.714 9.292 1.00 97.44 286 GLU A N 1
ATOM 2211 C CA . GLU A 1 286 ? -3.545 2.107 10.286 1.00 97.44 286 GLU A CA 1
ATOM 2212 C C . GLU A 1 286 ? -2.260 2.955 10.363 1.00 97.44 286 GLU A C 1
ATOM 2214 O O . GLU A 1 286 ? -1.759 3.415 9.335 1.00 97.44 286 GLU A O 1
ATOM 2219 N N . ASN A 1 287 ? -1.719 3.210 11.554 1.00 96.50 287 ASN A N 1
ATOM 2220 C CA . ASN A 1 287 ? -0.429 3.901 11.675 1.00 96.50 287 ASN A CA 1
ATOM 2221 C C . ASN A 1 287 ? 0.736 2.954 11.325 1.00 96.50 287 ASN A C 1
ATOM 2223 O O . ASN A 1 287 ? 0.650 1.742 11.519 1.00 96.50 287 ASN A O 1
ATOM 2227 N N . LEU A 1 288 ? 1.824 3.499 10.781 1.00 94.69 288 LEU A N 1
ATOM 2228 C CA . LEU A 1 288 ? 3.016 2.730 10.415 1.00 94.69 288 LEU A CA 1
ATOM 2229 C C . LEU A 1 288 ? 3.973 2.544 11.604 1.00 94.69 288 LEU A C 1
ATOM 2231 O O . LEU A 1 288 ? 4.548 1.467 11.753 1.00 94.69 288 LEU A O 1
ATOM 2235 N N . SER A 1 289 ? 4.150 3.585 12.422 1.00 91.06 289 SER A N 1
ATOM 2236 C CA . SER A 1 289 ? 5.117 3.631 13.530 1.00 91.06 289 SER A CA 1
ATOM 2237 C C . SER A 1 289 ? 4.438 3.650 14.901 1.00 91.06 289 SER A C 1
ATOM 2239 O O . SER A 1 289 ? 3.416 4.314 15.074 1.00 91.06 289 SER A O 1
ATOM 2241 N N . GLU A 1 290 ? 5.044 3.003 15.901 1.00 93.81 290 GLU A N 1
ATOM 2242 C CA . GLU A 1 290 ? 4.609 3.036 17.309 1.00 93.81 290 GLU A CA 1
ATOM 2243 C C . GLU A 1 290 ? 4.941 4.397 17.960 1.00 93.81 290 GLU A C 1
ATOM 2245 O O . GLU A 1 290 ? 5.868 4.522 18.757 1.00 93.81 290 GLU A O 1
ATOM 2250 N N . ARG A 1 291 ? 4.216 5.454 17.566 1.00 94.75 291 ARG A N 1
ATOM 2251 C CA . ARG A 1 291 ? 4.409 6.831 18.049 1.00 94.75 291 ARG A CA 1
ATOM 2252 C C . ARG A 1 291 ? 3.212 7.336 18.850 1.00 94.75 291 ARG A C 1
ATOM 2254 O O . ARG A 1 291 ? 2.073 7.277 18.396 1.00 94.75 291 ARG A O 1
ATOM 2261 N N . PHE A 1 292 ? 3.508 7.889 20.027 1.00 96.94 292 PHE A N 1
ATOM 2262 C CA . PHE A 1 292 ? 2.532 8.399 21.001 1.00 96.94 292 PHE A CA 1
ATOM 2263 C C . PHE A 1 292 ? 2.707 9.898 21.303 1.00 96.94 292 PHE A C 1
ATOM 2265 O O . PHE A 1 292 ? 2.087 10.430 22.224 1.00 96.94 292 PHE A O 1
ATOM 2272 N N . ASP A 1 293 ? 3.567 10.592 20.555 1.00 96.31 293 ASP A N 1
ATOM 2273 C CA . ASP A 1 293 ? 3.709 12.044 20.622 1.00 96.31 293 ASP A CA 1
ATOM 2274 C C . ASP A 1 293 ? 2.534 12.767 19.940 1.00 96.31 293 ASP A C 1
ATOM 2276 O O . ASP A 1 293 ? 1.919 12.262 18.999 1.00 96.31 293 ASP A O 1
ATOM 2280 N N . GLU A 1 294 ? 2.237 13.989 20.388 1.00 95.81 294 GLU A N 1
ATOM 2281 C CA . GLU A 1 294 ? 1.131 14.783 19.833 1.00 95.81 294 GLU A CA 1
ATOM 2282 C C . GLU A 1 294 ? 1.327 15.143 18.350 1.00 95.81 294 GLU A C 1
ATOM 2284 O O . GLU A 1 294 ? 0.340 15.384 17.655 1.00 95.81 294 GLU A O 1
ATOM 2289 N N . GLY A 1 295 ? 2.565 15.151 17.839 1.00 96.06 295 GLY A N 1
ATOM 2290 C CA . GLY A 1 295 ? 2.866 15.428 16.433 1.00 96.06 295 GLY A CA 1
ATOM 2291 C C . GLY A 1 295 ? 2.303 14.353 15.502 1.00 96.06 295 GLY A C 1
ATOM 2292 O O . GLY A 1 295 ? 1.611 14.690 14.531 1.00 96.06 295 GLY A O 1
ATOM 2293 N N . ALA A 1 296 ? 2.544 13.084 15.846 1.00 96.62 296 ALA A N 1
ATOM 2294 C CA . ALA A 1 296 ? 2.002 11.906 15.173 1.00 96.62 296 ALA A CA 1
ATOM 2295 C C . ALA A 1 296 ? 0.495 11.731 15.430 1.00 96.62 296 ALA A C 1
ATOM 2297 O O . ALA A 1 296 ? -0.280 11.601 14.480 1.00 96.62 296 ALA A O 1
ATOM 2298 N N . LEU A 1 297 ? 0.051 11.796 16.693 1.00 97.69 297 LEU A N 1
ATOM 2299 C CA . LEU A 1 297 ? -1.360 11.592 17.052 1.00 97.69 297 LEU A CA 1
ATOM 2300 C C . LEU A 1 297 ? -2.277 12.651 16.419 1.00 97.69 297 LEU A C 1
ATOM 2302 O O . LEU A 1 297 ? -3.304 12.305 15.837 1.00 97.69 297 LEU A O 1
ATOM 2306 N N . SER A 1 298 ? -1.885 13.929 16.429 1.00 96.75 298 SER A N 1
ATOM 2307 C CA . SER A 1 298 ? -2.662 14.995 15.773 1.00 96.75 298 SER A CA 1
ATOM 2308 C C . SER A 1 298 ? -2.615 14.904 14.244 1.00 96.75 298 SER A C 1
ATOM 2310 O O . SER A 1 298 ? -3.574 15.285 13.574 1.00 96.75 298 SER A O 1
ATOM 2312 N N . ARG A 1 299 ? -1.525 14.379 13.660 1.00 96.88 299 ARG A N 1
ATOM 2313 C CA . ARG A 1 299 ? -1.426 14.147 12.207 1.00 96.88 299 ARG A CA 1
ATOM 2314 C C . ARG A 1 299 ? -2.360 13.024 11.752 1.00 96.88 299 ARG A C 1
ATOM 2316 O O . ARG A 1 299 ? -3.004 13.171 10.710 1.00 96.88 299 ARG A O 1
ATOM 2323 N N . LEU A 1 300 ? -2.458 11.965 12.557 1.00 97.19 300 LEU A N 1
ATOM 2324 C CA . LEU A 1 300 ? -3.368 10.841 12.362 1.00 97.19 300 LEU A CA 1
ATOM 2325 C C . LEU A 1 300 ? -4.831 11.258 12.565 1.00 97.19 300 LEU A C 1
ATOM 2327 O O . LEU A 1 300 ? -5.680 10.909 11.751 1.00 97.19 300 LEU A O 1
ATOM 2331 N N . GLU A 1 301 ? -5.121 12.070 13.589 1.00 96.94 301 GLU A N 1
ATOM 2332 C CA . GLU A 1 301 ? -6.440 12.685 13.784 1.00 96.94 301 GLU A CA 1
ATOM 2333 C C . GLU A 1 301 ? -6.840 13.527 12.564 1.00 96.94 301 GLU A C 1
ATOM 2335 O O . GLU A 1 301 ? -7.935 13.361 12.034 1.00 96.94 301 GLU A O 1
ATOM 2340 N N . ALA A 1 302 ? -5.942 14.378 12.058 1.00 96.75 302 ALA A N 1
ATOM 2341 C CA . ALA A 1 302 ? -6.201 15.146 10.844 1.00 96.75 302 ALA A CA 1
ATOM 2342 C C . ALA A 1 302 ? -6.499 14.235 9.638 1.00 96.75 302 ALA A C 1
ATOM 2344 O O . ALA A 1 302 ? -7.462 14.490 8.924 1.00 96.75 302 ALA A O 1
ATOM 2345 N N . ALA A 1 303 ? -5.744 13.145 9.445 1.00 97.25 303 ALA A N 1
ATOM 2346 C CA . ALA A 1 303 ? -5.967 12.196 8.349 1.00 97.25 303 ALA A CA 1
ATOM 2347 C C . ALA A 1 303 ? -7.319 11.457 8.423 1.00 97.25 303 ALA A C 1
ATOM 2349 O O . ALA A 1 303 ? -7.879 11.113 7.383 1.00 97.25 303 ALA A O 1
ATOM 2350 N N . LEU A 1 304 ? -7.852 11.211 9.626 1.00 97.19 304 LEU A N 1
ATOM 2351 C CA . LEU A 1 304 ? -9.147 10.542 9.814 1.00 97.19 304 LEU A CA 1
ATOM 2352 C C . LEU A 1 304 ? -10.342 11.390 9.363 1.00 97.19 304 LEU A C 1
ATOM 2354 O O . LEU A 1 304 ? -11.354 10.834 8.945 1.00 97.19 304 LEU A O 1
ATOM 2358 N N . PHE A 1 305 ? -10.230 12.713 9.461 1.00 96.69 305 PHE A N 1
ATOM 2359 C CA . PHE A 1 305 ? -11.324 13.671 9.252 1.00 96.69 305 PHE A CA 1
ATOM 2360 C C . PHE A 1 305 ? -11.034 14.679 8.131 1.00 96.69 305 PHE A C 1
ATOM 2362 O O . PHE A 1 305 ? -11.640 15.748 8.069 1.00 96.69 305 PHE A O 1
ATOM 2369 N N . ASP A 1 306 ? -10.058 14.370 7.283 1.00 95.62 306 ASP A N 1
ATOM 2370 C CA . ASP A 1 306 ? -9.701 15.156 6.110 1.00 95.62 306 ASP A CA 1
ATOM 2371 C C . ASP A 1 306 ? -10.588 14.746 4.929 1.00 95.62 306 ASP A C 1
ATOM 2373 O O . ASP A 1 306 ? -10.310 13.750 4.262 1.00 95.62 306 ASP A O 1
ATOM 2377 N N . THR A 1 307 ? -11.647 15.510 4.675 1.00 95.06 307 THR A N 1
ATOM 2378 C CA . THR A 1 307 ? -12.495 15.413 3.474 1.00 95.06 307 THR A CA 1
ATOM 2379 C C . THR A 1 307 ? -12.180 16.539 2.481 1.00 95.06 307 THR A C 1
ATOM 2381 O O . THR A 1 307 ? -13.062 17.054 1.802 1.00 95.06 307 THR A O 1
ATOM 2384 N N . SER A 1 308 ? -10.921 16.992 2.418 1.00 95.38 308 SER A N 1
ATOM 2385 C CA . SER A 1 308 ? -10.516 18.014 1.446 1.00 95.38 308 SER A CA 1
ATOM 2386 C C . SER A 1 308 ? -10.622 17.509 0.001 1.00 95.38 308 SER A C 1
ATOM 2388 O O . SER A 1 308 ? -10.735 16.312 -0.260 1.00 95.38 308 SER A O 1
ATOM 2390 N N . VAL A 1 309 ? -10.591 18.429 -0.966 1.00 96.75 309 VAL A N 1
ATOM 2391 C CA . VAL A 1 309 ? -10.600 18.086 -2.394 1.00 96.75 309 VAL A CA 1
ATOM 2392 C C . VAL A 1 309 ? -9.165 17.899 -2.888 1.00 96.75 309 VAL A C 1
ATOM 2394 O O . VAL A 1 309 ? -8.369 18.837 -2.864 1.00 96.75 309 VAL A O 1
ATOM 2397 N N . HIS A 1 310 ? -8.850 16.712 -3.407 1.00 96.50 310 HIS A N 1
ATOM 2398 C CA . HIS A 1 310 ? -7.578 16.404 -4.059 1.00 96.50 310 HIS A CA 1
ATOM 2399 C C . HIS A 1 310 ? -7.831 15.998 -5.517 1.00 96.50 310 HIS A C 1
ATOM 2401 O O . HIS A 1 310 ? -8.663 15.138 -5.797 1.00 96.50 310 HIS A O 1
ATOM 2407 N N . GLN A 1 311 ? -7.138 16.651 -6.459 1.00 93.62 311 GLN A N 1
ATOM 2408 C CA . GLN A 1 311 ? -7.311 16.454 -7.912 1.00 93.62 311 GLN A CA 1
ATOM 2409 C C . GLN A 1 311 ? -8.775 16.578 -8.401 1.00 93.62 311 GLN A C 1
ATOM 2411 O O . GLN A 1 311 ? -9.187 15.911 -9.345 1.00 93.62 311 GLN A O 1
ATOM 2416 N N . GLY A 1 312 ? -9.566 17.449 -7.764 1.00 94.69 312 GLY A N 1
ATOM 2417 C CA . GLY A 1 312 ? -10.979 17.671 -8.105 1.00 94.69 312 GLY A CA 1
ATOM 2418 C C . GLY A 1 312 ? -11.960 16.655 -7.507 1.00 94.69 312 GLY A C 1
ATOM 2419 O O . GLY A 1 312 ? -13.153 16.760 -7.768 1.00 94.69 312 GLY A O 1
ATOM 2420 N N . ILE A 1 313 ? -11.485 15.708 -6.691 1.00 95.56 313 ILE A N 1
ATOM 2421 C CA . ILE A 1 313 ? -12.305 14.695 -6.013 1.00 95.56 313 ILE A CA 1
ATOM 2422 C C . ILE A 1 313 ? -12.259 14.939 -4.500 1.00 95.56 313 ILE A C 1
ATOM 2424 O O . ILE A 1 313 ? -11.180 15.094 -3.926 1.00 95.56 313 ILE A O 1
ATOM 2428 N N . GLU A 1 314 ? -13.422 14.976 -3.851 1.00 96.81 314 GLU A N 1
ATOM 2429 C CA . GLU A 1 314 ? -13.527 15.046 -2.389 1.00 96.81 314 GLU A CA 1
ATOM 2430 C C . GLU A 1 314 ? -13.015 13.743 -1.756 1.00 96.81 314 GLU A C 1
ATOM 2432 O O . GLU A 1 314 ? -13.411 12.643 -2.154 1.00 96.81 314 GLU A O 1
ATOM 2437 N N . LEU A 1 315 ? -12.100 13.848 -0.790 1.00 96.69 315 LEU A N 1
ATOM 2438 C CA . LEU A 1 315 ? -11.531 12.681 -0.125 1.00 96.69 315 LEU A CA 1
ATOM 2439 C C . LEU A 1 315 ? -12.580 11.996 0.771 1.00 96.69 315 LEU A C 1
ATOM 2441 O O . LEU A 1 315 ? -13.308 12.664 1.505 1.00 96.69 315 LEU A O 1
ATOM 2445 N N . PRO A 1 316 ? -12.648 10.652 0.776 1.00 95.19 316 PRO A N 1
ATOM 2446 C CA . PRO A 1 316 ? -13.724 9.938 1.442 1.00 95.19 316 PRO A CA 1
ATOM 2447 C C . PRO A 1 316 ? -13.490 9.927 2.955 1.00 95.19 316 PRO A C 1
ATOM 2449 O O . PRO A 1 316 ? -12.374 9.649 3.413 1.00 95.19 316 PRO A O 1
ATOM 2452 N N . GLN A 1 317 ? -14.544 10.171 3.738 1.00 95.25 317 GLN A N 1
ATOM 2453 C CA . GLN A 1 317 ? -14.499 10.058 5.198 1.00 95.25 317 GLN A CA 1
ATOM 2454 C C . GLN A 1 317 ? -13.985 8.668 5.612 1.00 95.25 317 GLN A C 1
ATOM 2456 O O . GLN A 1 317 ? -14.526 7.636 5.206 1.00 95.25 317 GLN A O 1
ATOM 2461 N N . VAL A 1 318 ? -12.931 8.633 6.432 1.00 96.69 318 VAL A N 1
ATOM 2462 C CA . VAL A 1 318 ? -12.350 7.378 6.920 1.00 96.69 318 VAL A CA 1
ATOM 2463 C C . VAL A 1 318 ? -13.314 6.715 7.904 1.00 96.69 318 VAL A C 1
ATOM 2465 O O . VAL A 1 318 ? -13.810 7.355 8.830 1.00 96.69 318 VAL A O 1
ATOM 2468 N N . GLN A 1 319 ? -13.563 5.418 7.722 1.00 93.75 319 GLN A N 1
ATOM 2469 C CA . GLN A 1 319 ? -14.563 4.663 8.486 1.00 93.75 319 GLN A CA 1
ATOM 2470 C C . GLN A 1 319 ? -14.012 3.937 9.721 1.00 93.75 319 GLN A C 1
ATOM 2472 O O . GLN A 1 319 ? -14.787 3.413 10.519 1.00 93.75 319 GLN A O 1
ATOM 2477 N N . SER A 1 320 ? -12.691 3.793 9.853 1.00 94.25 320 SER A N 1
ATOM 2478 C CA . SER A 1 320 ? -12.067 3.146 11.018 1.00 94.25 320 SER A CA 1
ATOM 2479 C C . SER A 1 320 ? -10.566 3.418 11.106 1.00 94.25 320 SER A C 1
ATOM 2481 O O . SER A 1 320 ? -9.891 3.536 10.082 1.00 94.25 320 SER A O 1
ATOM 2483 N N . LEU A 1 321 ? -10.034 3.399 12.327 1.00 96.25 321 LEU A N 1
ATOM 2484 C CA . LEU A 1 321 ? -8.603 3.336 12.618 1.00 96.25 321 LEU A CA 1
ATOM 2485 C C . LEU A 1 321 ? -8.271 1.995 13.282 1.00 96.25 321 LEU A C 1
ATOM 2487 O O . LEU A 1 321 ? -8.967 1.584 14.206 1.00 96.25 321 LEU A O 1
ATOM 2491 N N . VAL A 1 322 ? -7.181 1.358 12.861 1.00 96.12 322 VAL A N 1
ATOM 2492 C CA . VAL A 1 322 ? -6.484 0.331 13.647 1.00 96.12 322 VAL A CA 1
ATOM 2493 C C . VAL A 1 322 ? -5.207 0.968 14.182 1.00 96.12 322 VAL A C 1
ATOM 2495 O O . VAL A 1 322 ? -4.367 1.387 13.393 1.00 96.12 322 VAL A O 1
ATOM 2498 N N . PHE A 1 323 ? -5.058 1.070 15.504 1.00 96.75 323 PHE A N 1
ATOM 2499 C CA . PHE A 1 323 ? -3.830 1.599 16.096 1.00 96.75 323 PHE A CA 1
ATOM 2500 C C . PHE A 1 323 ? -2.841 0.459 16.379 1.00 96.75 323 PHE A C 1
ATOM 2502 O O . PHE A 1 323 ? -3.093 -0.401 17.225 1.00 96.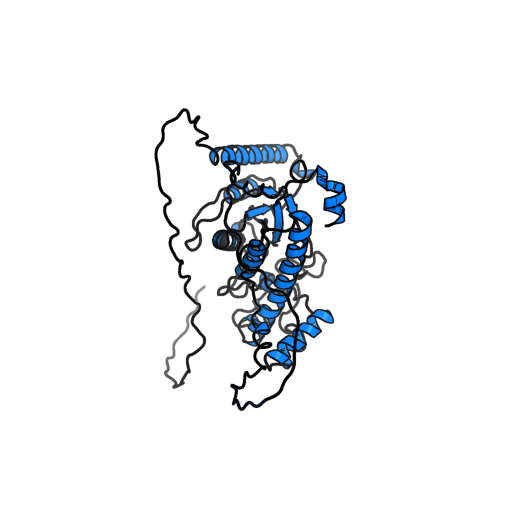75 323 PHE A O 1
ATOM 2509 N N . ASN A 1 324 ? -1.723 0.448 15.659 1.00 90.75 324 ASN A N 1
ATOM 2510 C CA . ASN A 1 324 ? -0.654 -0.538 15.757 1.00 90.75 324 ASN A CA 1
ATOM 2511 C C . ASN A 1 324 ? 0.520 0.049 16.579 1.00 90.75 324 ASN A C 1
ATOM 2513 O O . ASN A 1 324 ? 1.217 0.937 16.105 1.00 90.75 324 ASN A O 1
ATOM 2517 N N . ARG A 1 325 ? 0.775 -0.378 17.819 1.00 94.00 325 ARG A N 1
ATOM 2518 C CA . ARG A 1 325 ? 0.096 -1.451 18.558 1.00 94.00 325 ARG A CA 1
ATOM 2519 C C . ARG A 1 325 ? 0.013 -1.172 20.054 1.00 94.00 325 ARG A C 1
ATOM 2521 O O . ARG A 1 325 ? 0.648 -0.265 20.576 1.00 94.00 325 ARG A O 1
ATOM 2528 N N . MET A 1 326 ? -0.732 -2.034 20.740 1.00 94.94 326 MET A N 1
ATOM 2529 C CA . MET A 1 326 ? -0.649 -2.184 22.189 1.00 94.94 326 MET A CA 1
ATOM 2530 C C . MET A 1 326 ? 0.709 -2.797 22.570 1.00 94.94 326 MET A C 1
ATOM 2532 O O . MET A 1 326 ? 0.986 -3.955 22.243 1.00 94.94 326 MET A O 1
ATOM 2536 N N . CYS A 1 327 ? 1.559 -2.004 23.216 1.00 95.31 327 CYS A N 1
ATOM 2537 C CA . CYS A 1 327 ? 2.903 -2.355 23.681 1.00 95.31 327 CYS A CA 1
ATOM 2538 C C . CYS A 1 327 ? 3.199 -1.635 25.007 1.00 95.31 327 CYS A C 1
ATOM 2540 O O . CYS A 1 327 ? 2.464 -0.725 25.386 1.00 95.31 327 CYS A O 1
ATOM 2542 N N . ASP A 1 328 ? 4.271 -2.004 25.709 1.00 97.19 328 ASP A N 1
ATOM 2543 C CA . ASP A 1 328 ? 4.576 -1.440 27.034 1.00 97.19 328 ASP A CA 1
ATOM 2544 C C . ASP A 1 328 ? 4.740 0.090 27.002 1.00 97.19 328 ASP A C 1
ATOM 2546 O O . ASP A 1 328 ? 4.233 0.788 27.880 1.00 97.19 328 ASP A O 1
ATOM 2550 N N . SER A 1 329 ? 5.341 0.631 25.933 1.00 96.38 329 SER A N 1
ATOM 2551 C CA . SER A 1 329 ? 5.528 2.081 25.780 1.00 96.38 329 SER A CA 1
ATOM 2552 C C . SER A 1 329 ? 4.210 2.854 25.624 1.00 96.38 329 SER A C 1
ATOM 2554 O O . SER A 1 329 ? 4.122 4.015 26.022 1.00 96.38 329 SER A O 1
ATOM 2556 N N . MET A 1 330 ? 3.139 2.206 25.146 1.00 96.94 330 MET A N 1
ATOM 2557 C CA . MET A 1 330 ? 1.786 2.781 25.133 1.00 96.94 330 MET A CA 1
ATOM 2558 C C . MET A 1 330 ? 1.273 3.080 26.548 1.00 96.94 330 MET A C 1
ATOM 2560 O O . MET A 1 330 ? 0.515 4.031 26.739 1.00 96.94 330 MET A O 1
ATOM 2564 N N . PHE A 1 331 ? 1.664 2.259 27.527 1.00 96.94 331 PHE A N 1
ATOM 2565 C CA . PHE A 1 331 ? 1.192 2.323 28.910 1.00 96.94 331 PHE A CA 1
ATOM 2566 C C . PHE A 1 331 ? 2.095 3.154 29.832 1.00 96.94 331 PHE A C 1
ATOM 2568 O O . PHE A 1 331 ? 1.735 3.383 30.989 1.00 96.94 331 PHE A O 1
ATOM 2575 N N . GLU A 1 332 ? 3.218 3.680 29.330 1.00 97.75 332 GLU A N 1
ATOM 2576 C CA . GLU A 1 332 ? 3.976 4.726 30.023 1.00 97.75 332 GLU A CA 1
ATOM 2577 C C . GLU A 1 332 ? 3.048 5.911 30.365 1.00 97.75 332 GLU A C 1
ATOM 2579 O O . GLU A 1 332 ? 2.286 6.352 29.496 1.00 97.75 332 GLU A O 1
ATOM 2584 N N . PRO A 1 333 ? 3.102 6.493 31.583 1.00 97.75 333 PRO A N 1
ATOM 2585 C CA . PRO A 1 333 ? 2.092 7.453 32.045 1.00 97.75 333 PRO A CA 1
ATOM 2586 C C . PRO A 1 333 ? 1.844 8.644 31.105 1.00 97.75 333 PRO A C 1
ATOM 2588 O O . PRO A 1 333 ? 0.699 9.074 30.931 1.00 97.75 333 PRO A O 1
ATOM 2591 N N . GLY A 1 334 ? 2.898 9.164 30.467 1.00 97.81 334 GLY A N 1
ATOM 2592 C CA . GLY A 1 334 ? 2.795 10.252 29.491 1.00 97.81 334 GLY A CA 1
ATOM 2593 C C . GLY A 1 334 ? 2.144 9.822 28.173 1.00 97.81 334 GLY A C 1
ATOM 2594 O O . GLY A 1 334 ? 1.260 10.515 27.671 1.00 97.81 334 GLY A O 1
ATOM 2595 N N . ASN A 1 335 ? 2.537 8.667 27.634 1.00 98.06 335 ASN A N 1
ATOM 2596 C CA . ASN A 1 335 ? 2.031 8.144 26.363 1.00 98.06 335 ASN A CA 1
ATOM 2597 C C . ASN A 1 335 ? 0.576 7.686 26.495 1.00 98.06 335 ASN A C 1
ATOM 2599 O O . ASN A 1 335 ? -0.255 8.057 25.669 1.00 98.06 335 ASN A O 1
ATOM 2603 N N . TRP A 1 336 ? 0.233 7.002 27.590 1.00 97.94 336 TRP A N 1
ATOM 2604 C CA . TRP A 1 336 ? -1.141 6.593 27.882 1.00 97.94 336 TRP A CA 1
ATOM 2605 C C . TRP A 1 336 ? -2.079 7.791 28.046 1.00 97.94 336 TRP A C 1
ATOM 2607 O O . TRP A 1 336 ? -3.228 7.761 27.602 1.00 97.94 336 TRP A O 1
ATOM 2617 N N . THR A 1 337 ? -1.596 8.879 28.652 1.00 98.44 337 THR A N 1
ATOM 2618 C CA . THR A 1 337 ? -2.373 10.119 28.785 1.00 98.44 337 THR A CA 1
ATOM 2619 C C . THR A 1 337 ? -2.647 10.749 27.418 1.00 98.44 337 THR A C 1
ATOM 2621 O O . THR A 1 337 ? -3.811 10.990 27.100 1.00 98.44 337 THR A O 1
ATOM 2624 N N . ARG A 1 338 ? -1.620 10.924 26.572 1.00 98.25 338 ARG A N 1
ATOM 2625 C CA . ARG A 1 338 ? -1.781 11.445 25.199 1.00 98.25 338 ARG A CA 1
ATOM 2626 C C . ARG A 1 338 ? -2.678 10.554 24.342 1.00 98.25 338 ARG A C 1
ATOM 2628 O O . ARG A 1 338 ? -3.557 11.055 23.649 1.00 98.25 338 ARG A O 1
ATOM 2635 N N . PHE A 1 339 ? -2.518 9.233 24.430 1.00 98.00 339 PHE A N 1
ATOM 2636 C CA . PHE A 1 339 ? -3.328 8.284 23.671 1.00 98.00 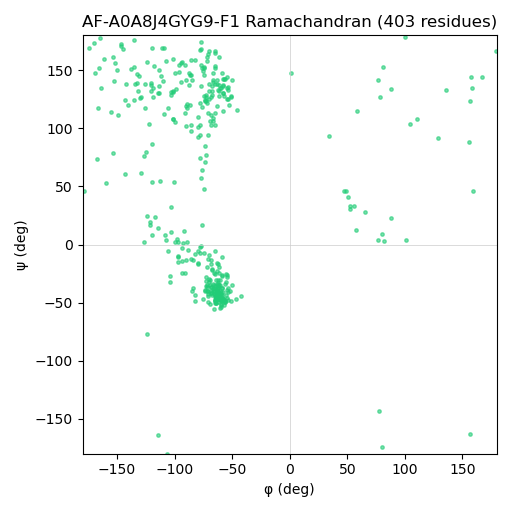339 PHE A CA 1
ATOM 2637 C C . PHE A 1 339 ? -4.811 8.331 24.065 1.00 98.00 339 PHE A C 1
ATOM 2639 O O . PHE A 1 339 ? -5.674 8.380 23.189 1.00 98.00 339 PHE A O 1
ATOM 2646 N N . LYS A 1 340 ? -5.133 8.377 25.367 1.00 98.06 340 LYS A N 1
ATOM 2647 C CA . LYS A 1 340 ? -6.522 8.562 25.828 1.00 98.06 340 LYS A CA 1
ATOM 2648 C C . LYS A 1 340 ? -7.120 9.872 25.320 1.00 98.06 340 LYS A C 1
ATOM 2650 O O . LYS A 1 340 ? -8.267 9.876 24.879 1.00 98.06 340 LYS A O 1
ATOM 2655 N N . GLU A 1 341 ? -6.356 10.963 25.356 1.00 98.25 341 GLU A N 1
ATOM 2656 C CA . GLU A 1 341 ? -6.808 12.254 24.837 1.00 98.25 341 GLU A CA 1
ATOM 2657 C C . GLU A 1 341 ? -7.023 12.219 23.321 1.00 98.25 341 GLU A C 1
ATOM 2659 O O . GLU A 1 341 ? -8.065 12.667 22.855 1.00 98.25 341 GLU A O 1
ATOM 2664 N N . PHE A 1 342 ? -6.122 11.604 22.554 1.00 97.94 342 PHE A N 1
ATOM 2665 C CA . PHE A 1 342 ? -6.311 11.344 21.126 1.00 97.94 342 PHE A CA 1
ATOM 2666 C C . PHE A 1 342 ? -7.597 10.548 20.845 1.00 97.94 342 PHE A C 1
ATOM 2668 O O . PHE A 1 342 ? -8.420 10.982 20.040 1.00 97.94 342 PHE A O 1
ATOM 2675 N N . VAL A 1 343 ? -7.833 9.435 21.552 1.00 97.56 343 VAL A N 1
ATOM 2676 C CA . VAL A 1 343 ? -9.069 8.643 21.408 1.00 97.56 343 VAL A CA 1
ATOM 2677 C C . VAL A 1 343 ? -10.308 9.473 21.752 1.00 97.56 343 VAL A C 1
ATOM 2679 O O . VAL A 1 343 ? -11.312 9.387 21.046 1.00 97.56 343 VAL A O 1
ATOM 2682 N N . ARG A 1 344 ? -10.244 10.321 22.787 1.00 97.88 344 ARG A N 1
ATOM 2683 C CA . ARG A 1 344 ? -11.332 11.238 23.157 1.00 97.88 344 ARG A CA 1
ATOM 2684 C C . ARG A 1 344 ? -11.595 12.281 22.066 1.00 97.88 344 ARG A C 1
ATOM 2686 O O . ARG A 1 344 ? -12.753 12.501 21.724 1.00 97.88 344 ARG A O 1
ATOM 2693 N N . ARG A 1 345 ? -10.555 12.890 21.482 1.00 97.06 345 ARG A N 1
ATOM 2694 C CA . ARG A 1 345 ? -10.683 13.850 20.367 1.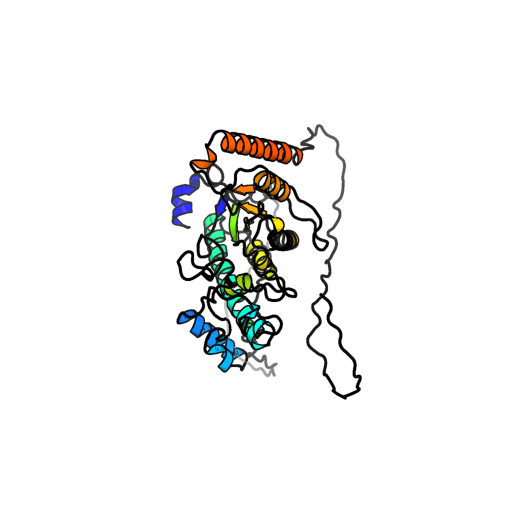00 97.06 345 ARG A CA 1
ATOM 2695 C C . ARG A 1 345 ? -11.300 13.190 19.133 1.00 97.06 345 ARG A C 1
ATOM 2697 O O . ARG A 1 345 ? -12.298 13.691 18.618 1.00 97.06 345 ARG A O 1
ATOM 2704 N N . VAL A 1 346 ? -10.780 12.028 18.727 1.00 96.31 346 VAL A N 1
ATOM 2705 C CA . VAL A 1 346 ? -11.315 11.237 17.606 1.00 96.31 346 VAL A CA 1
ATOM 2706 C C . VAL A 1 346 ? -12.776 10.862 17.844 1.00 96.31 346 VAL A C 1
ATOM 2708 O O . VAL A 1 346 ? -13.602 11.074 16.961 1.00 96.31 346 VAL A O 1
ATOM 2711 N N . ARG A 1 347 ? -13.127 10.362 19.036 1.00 95.31 347 ARG A N 1
ATOM 2712 C CA . ARG A 1 347 ? -14.513 10.020 19.376 1.00 95.31 347 ARG A CA 1
ATOM 2713 C C . ARG A 1 347 ? -15.433 11.237 19.284 1.00 95.31 347 ARG A C 1
ATOM 2715 O O . ARG A 1 347 ? -16.426 11.175 18.570 1.00 95.31 347 ARG A O 1
ATOM 2722 N N . ASN A 1 348 ? -15.095 12.333 19.963 1.00 94.50 348 ASN A N 1
ATOM 2723 C CA . ASN A 1 348 ? -15.924 13.539 19.986 1.00 94.50 348 ASN A CA 1
ATOM 2724 C C . ASN A 1 348 ? -16.157 14.090 18.568 1.00 94.50 348 ASN A C 1
ATOM 2726 O O . ASN A 1 348 ? -17.264 14.495 18.227 1.00 94.50 348 ASN A O 1
ATOM 2730 N N . ARG A 1 349 ? -15.122 14.074 17.721 1.00 93.50 349 ARG A N 1
ATOM 2731 C CA . ARG A 1 349 ? -15.211 14.548 16.335 1.00 93.50 349 ARG A CA 1
ATOM 2732 C C . ARG A 1 349 ? -16.002 13.590 15.438 1.00 93.50 349 ARG A C 1
ATOM 2734 O O . ARG A 1 349 ? -16.770 14.051 14.599 1.00 93.50 349 ARG A O 1
ATOM 2741 N N . ALA A 1 350 ? -15.903 12.278 15.657 1.00 90.31 350 ALA A N 1
ATOM 2742 C CA . ALA A 1 350 ? -16.762 1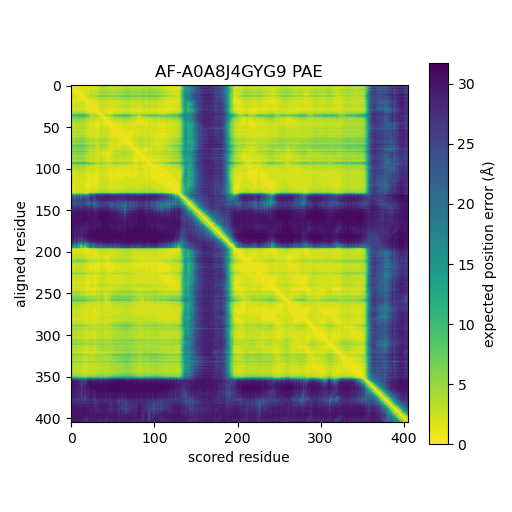1.296 14.996 1.00 90.31 350 ALA A CA 1
ATOM 2743 C C . ALA A 1 350 ? -18.239 11.435 15.412 1.00 90.31 350 ALA A C 1
ATOM 2745 O O . ALA A 1 350 ? -19.115 11.318 14.561 1.00 90.31 350 ALA A O 1
ATOM 2746 N N . GLU A 1 351 ? -18.524 11.749 16.680 1.00 89.00 351 GLU A N 1
ATOM 2747 C CA . GLU A 1 351 ? -19.887 12.039 17.148 1.00 89.00 351 GLU A CA 1
ATOM 2748 C C . GLU A 1 351 ? -20.475 13.278 16.445 1.00 89.00 351 GLU A C 1
ATOM 2750 O O . GLU A 1 351 ? -21.647 13.253 16.087 1.00 89.00 351 GLU A O 1
ATOM 2755 N N . THR A 1 352 ? -19.675 14.308 16.125 1.00 85.12 352 THR A N 1
ATOM 2756 C CA . THR A 1 352 ? -20.157 15.470 15.340 1.00 85.12 352 THR A CA 1
ATOM 2757 C C . THR A 1 352 ? -20.444 15.188 13.860 1.00 85.12 352 THR A C 1
ATOM 2759 O O . THR A 1 352 ? -21.066 16.021 13.205 1.00 85.12 352 THR A O 1
ATOM 2762 N N . LEU A 1 353 ? -20.028 14.037 13.316 1.00 76.62 353 LEU A N 1
ATOM 2763 C CA . LEU A 1 353 ? -20.381 13.622 11.949 1.00 76.62 353 LEU A CA 1
ATOM 2764 C C . LEU A 1 353 ? -21.768 12.961 11.861 1.00 76.62 353 LEU A C 1
ATOM 2766 O O . LEU A 1 353 ? -22.239 12.667 10.762 1.00 76.62 353 LEU A O 1
ATOM 2770 N N . VAL A 1 354 ? -22.414 12.681 12.996 1.00 61.91 354 VAL A N 1
ATOM 2771 C CA . VAL A 1 354 ? -23.687 11.956 13.070 1.00 61.91 354 VAL A CA 1
ATOM 2772 C C . VAL A 1 354 ? -24.736 12.856 13.735 1.00 61.91 354 VAL A C 1
ATOM 2774 O O . VAL A 1 354 ? -24.484 13.352 14.825 1.00 61.91 354 VAL A O 1
ATOM 2777 N N . VAL A 1 355 ? -25.937 12.969 13.132 1.00 41.88 355 VAL A N 1
ATOM 2778 C CA . VAL A 1 355 ? -27.106 13.814 13.536 1.00 41.88 355 VAL A CA 1
ATOM 2779 C C . VAL A 1 355 ? -27.046 15.246 12.940 1.00 41.88 355 VAL A C 1
ATOM 2781 O O . VAL A 1 355 ? -25.980 15.849 12.958 1.00 41.88 355 VAL A O 1
ATOM 2784 N N . PRO A 1 356 ? -28.145 15.809 12.368 1.00 39.34 356 PRO A N 1
ATOM 2785 C CA . PRO A 1 356 ? -29.565 15.450 12.496 1.00 39.34 356 PRO A CA 1
ATOM 2786 C C . PRO A 1 356 ? -30.022 14.365 11.512 1.00 39.34 356 PRO A C 1
ATOM 2788 O O . PRO A 1 356 ? -29.588 14.318 10.373 1.00 39.34 356 PRO A O 1
ATOM 2791 N N . GLY A 1 357 ? -30.944 13.472 11.860 1.00 34.19 357 GLY A N 1
ATOM 2792 C CA . GLY A 1 357 ? -31.704 13.345 13.102 1.00 34.19 357 GLY A CA 1
ATOM 2793 C C . GLY A 1 357 ? -32.989 12.582 12.797 1.00 34.19 357 GLY A C 1
ATOM 2794 O O . GLY A 1 357 ? -33.741 12.973 11.907 1.00 34.19 357 GLY A O 1
ATOM 2795 N N . ARG A 1 358 ? -33.241 11.469 13.495 1.00 33.19 358 ARG A N 1
ATOM 2796 C CA . ARG A 1 358 ? -34.432 10.639 13.268 1.00 33.19 358 ARG A CA 1
ATOM 2797 C C . ARG A 1 358 ? -35.656 11.361 13.842 1.00 33.19 358 ARG A C 1
ATOM 2799 O O . ARG A 1 358 ? -36.020 11.154 14.996 1.00 33.19 358 ARG A O 1
ATOM 2806 N N . GLY A 1 359 ? -36.246 12.254 13.050 1.00 27.39 359 GLY A N 1
ATOM 2807 C CA . GLY A 1 359 ? -37.482 12.938 13.406 1.00 27.39 359 GLY A CA 1
ATOM 2808 C C . GLY A 1 359 ? -38.589 11.923 13.678 1.00 27.39 359 GLY A C 1
ATOM 2809 O O . GLY A 1 359 ? -38.814 11.013 12.878 1.00 27.39 359 GLY A O 1
ATOM 2810 N N . SER A 1 360 ? -39.275 12.078 14.810 1.00 36.12 360 SER A N 1
ATOM 2811 C CA . SER A 1 360 ? -40.518 11.358 15.074 1.00 36.12 360 SER A CA 1
ATOM 2812 C C . SER A 1 360 ? -41.563 11.819 14.058 1.00 36.12 360 SER A C 1
ATOM 2814 O O . SER A 1 360 ? -42.097 12.922 14.171 1.00 36.12 360 SER A O 1
ATOM 2816 N N . LEU A 1 361 ? -41.828 10.997 13.041 1.00 33.25 361 LEU A N 1
ATOM 2817 C CA . LEU A 1 361 ? -42.877 11.253 12.058 1.00 33.25 361 LEU A CA 1
ATOM 2818 C C . LEU A 1 361 ? -44.246 10.896 12.649 1.00 33.25 361 LEU A C 1
ATOM 2820 O O . LEU A 1 361 ? -44.867 9.906 12.268 1.00 33.25 361 LEU A O 1
ATOM 2824 N N . ASN A 1 362 ? -44.739 11.757 13.542 1.00 30.25 362 ASN A N 1
ATOM 2825 C CA . ASN A 1 362 ? -46.172 12.033 13.538 1.00 30.25 362 ASN A CA 1
ATOM 2826 C C . ASN A 1 362 ? -46.490 12.780 12.234 1.00 30.25 362 ASN A C 1
ATOM 2828 O O . ASN A 1 362 ? -45.708 13.616 11.779 1.00 30.25 362 ASN A O 1
ATOM 2832 N N . GLY A 1 363 ? -47.579 12.385 11.581 1.00 30.78 363 GLY A N 1
ATOM 2833 C CA . GLY A 1 363 ? -47.702 12.549 10.136 1.00 30.78 363 GLY A CA 1
ATOM 2834 C C . GLY A 1 363 ? -47.790 13.992 9.638 1.00 30.78 363 GLY A C 1
ATOM 2835 O O . GLY A 1 363 ? -48.476 14.825 10.223 1.00 30.78 363 GLY A O 1
ATOM 2836 N N . ASN A 1 364 ? -47.242 14.221 8.444 1.00 27.12 364 ASN A N 1
ATOM 2837 C CA . ASN A 1 364 ? -48.114 14.590 7.332 1.00 27.12 364 ASN A CA 1
ATOM 2838 C C . ASN A 1 364 ? -47.538 14.117 5.987 1.00 27.12 364 ASN A C 1
ATOM 2840 O O . ASN A 1 364 ? -46.325 13.994 5.824 1.00 27.12 364 ASN A O 1
ATOM 2844 N N . SER A 1 365 ? -48.411 13.828 5.027 1.00 37.62 365 SER A N 1
ATOM 2845 C CA . SER A 1 365 ? -48.036 13.379 3.683 1.00 37.62 365 SER A CA 1
ATOM 2846 C C . SER A 1 365 ? -47.465 14.527 2.843 1.00 37.62 365 SER A C 1
ATOM 2848 O O . SER A 1 365 ? -48.148 15.526 2.631 1.00 37.62 365 SER A O 1
ATOM 2850 N N . GLY A 1 366 ? -46.254 14.357 2.306 1.00 24.78 366 GLY A N 1
ATOM 2851 C CA . GLY A 1 366 ? -45.617 15.310 1.393 1.00 24.78 366 GLY A CA 1
ATOM 2852 C C . GLY A 1 366 ? -44.705 14.598 0.395 1.00 24.78 3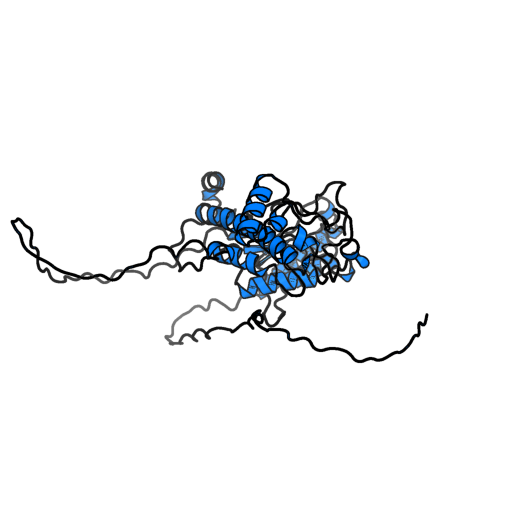66 GLY A C 1
ATOM 2853 O O . GLY A 1 366 ? -43.683 14.034 0.775 1.00 24.78 366 GLY A O 1
ATOM 2854 N N . VAL A 1 367 ? -45.091 14.604 -0.882 1.00 36.78 367 VAL A N 1
ATOM 2855 C CA . VAL A 1 367 ? -44.320 14.000 -1.979 1.00 36.78 367 VAL A CA 1
ATOM 2856 C C . VAL A 1 367 ? -43.109 14.877 -2.296 1.00 36.78 367 VAL A C 1
ATOM 2858 O O . VAL A 1 367 ? -43.282 16.037 -2.658 1.00 36.78 367 VAL A O 1
ATOM 2861 N N . PHE A 1 368 ? -41.901 14.313 -2.241 1.00 28.09 368 PHE A N 1
ATOM 2862 C CA . PHE A 1 368 ? -40.695 14.924 -2.809 1.00 28.09 368 PHE A CA 1
ATOM 2863 C C . PHE A 1 368 ? -39.972 13.920 -3.709 1.00 28.09 368 PHE A C 1
ATOM 2865 O O . PHE A 1 368 ? -39.731 12.778 -3.322 1.00 28.09 368 PHE A O 1
ATOM 2872 N N . GLY A 1 369 ? -39.697 14.341 -4.945 1.00 25.75 369 GLY A N 1
ATOM 2873 C CA . GLY A 1 369 ? -39.157 13.481 -5.995 1.00 25.75 369 GLY A CA 1
ATOM 2874 C C . GLY A 1 369 ? -37.642 13.285 -5.923 1.00 25.75 369 GLY A C 1
ATOM 2875 O O . GLY A 1 369 ? -36.913 14.111 -5.376 1.00 25.75 369 GLY A O 1
ATOM 2876 N N . HIS A 1 370 ? -37.175 12.202 -6.544 1.00 27.80 370 HIS A N 1
ATOM 2877 C CA . HIS A 1 370 ? -35.757 11.965 -6.811 1.00 27.80 370 HIS A CA 1
ATOM 2878 C C . HIS A 1 370 ? -35.139 13.098 -7.653 1.00 27.80 370 HIS A C 1
ATOM 2880 O O . HIS A 1 370 ? -35.640 13.370 -8.748 1.00 27.80 370 HIS A O 1
ATOM 2886 N N . PRO A 1 371 ? -33.986 13.661 -7.253 1.00 29.20 371 PRO A N 1
ATOM 2887 C CA . PRO A 1 371 ? -33.016 14.183 -8.205 1.00 29.20 371 PRO A CA 1
ATOM 2888 C C . PRO A 1 371 ? -32.410 12.990 -8.961 1.00 29.20 371 PRO A C 1
ATOM 2890 O O . PRO A 1 371 ? -31.958 12.023 -8.343 1.00 29.20 371 PRO A O 1
ATOM 2893 N N . GLY A 1 372 ? -32.443 13.026 -10.293 1.00 25.08 372 GLY A N 1
ATOM 2894 C CA . GLY A 1 372 ? -31.912 11.948 -11.130 1.00 25.08 372 GLY A CA 1
ATOM 2895 C C . GLY A 1 372 ? -30.382 11.862 -11.116 1.00 25.08 372 GLY A C 1
ATOM 2896 O O . GLY A 1 372 ? -29.694 12.814 -10.749 1.00 25.08 372 GLY A O 1
ATOM 2897 N N . CYS A 1 373 ? -29.845 10.725 -11.570 1.00 26.27 373 CYS A N 1
ATOM 2898 C CA . CYS A 1 373 ? -28.414 10.578 -11.832 1.00 26.27 373 CYS A CA 1
ATOM 2899 C C . CYS A 1 373 ? -27.927 11.642 -12.836 1.00 26.27 373 CYS A C 1
ATOM 2901 O O . CYS A 1 373 ? -28.479 11.710 -13.938 1.00 26.27 373 CYS A O 1
ATOM 2903 N N . PRO A 1 374 ? -26.862 12.405 -12.536 1.00 26.25 374 PRO A N 1
ATOM 2904 C CA . PRO A 1 374 ? -26.116 13.100 -13.571 1.00 26.25 374 PRO A CA 1
ATOM 2905 C C . PRO A 1 374 ? -25.311 12.072 -14.378 1.00 26.25 374 PRO A C 1
ATOM 2907 O O . PRO A 1 374 ? -24.508 11.312 -13.835 1.00 26.25 374 PRO A O 1
ATOM 2910 N N . SER A 1 375 ? -25.551 12.033 -15.686 1.00 27.80 375 SER A N 1
ATOM 2911 C CA . SER A 1 375 ? -24.856 11.148 -16.621 1.00 27.80 375 SER A CA 1
ATOM 2912 C C . SER A 1 375 ? -23.349 11.423 -16.673 1.00 27.80 375 SER A C 1
ATOM 2914 O O . SER A 1 375 ? -22.939 12.573 -16.779 1.00 27.80 375 SER A O 1
ATOM 2916 N N . ALA A 1 376 ? -22.557 10.346 -16.690 1.00 27.95 376 ALA A N 1
ATOM 2917 C CA . ALA A 1 376 ? -21.184 10.253 -17.205 1.00 27.95 376 ALA A CA 1
ATOM 2918 C C . ALA A 1 376 ? -20.270 11.494 -17.044 1.00 27.95 376 ALA A C 1
ATOM 2920 O O . ALA A 1 376 ? -20.147 12.324 -17.946 1.00 27.95 376 ALA A O 1
ATOM 2921 N N . LEU A 1 377 ? -19.499 11.532 -15.952 1.00 26.94 377 LEU A N 1
ATOM 2922 C CA . LEU A 1 377 ? -18.278 12.340 -15.891 1.00 26.94 377 LEU A CA 1
ATOM 2923 C C . LEU A 1 377 ? -17.235 11.775 -16.869 1.00 26.94 377 LEU A C 1
ATOM 2925 O O . LEU A 1 377 ? -16.628 10.735 -16.616 1.00 26.94 377 LEU A O 1
ATOM 2929 N N . ASN A 1 378 ? -17.015 12.475 -17.985 1.00 26.53 378 ASN A N 1
ATOM 2930 C CA . AS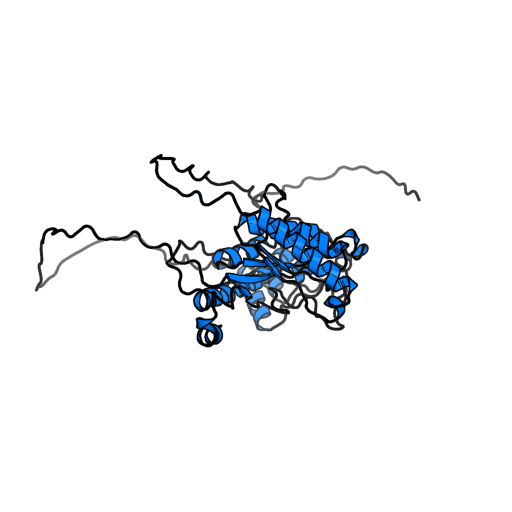N A 1 378 ? -15.906 12.192 -18.896 1.00 26.53 378 ASN A CA 1
ATOM 2931 C C . ASN A 1 378 ? -14.573 12.540 -18.217 1.00 26.53 378 ASN A C 1
ATOM 2933 O O . ASN A 1 378 ? -14.179 13.705 -18.158 1.00 26.53 378 ASN A O 1
ATOM 2937 N N . LEU A 1 379 ? -13.858 11.519 -17.745 1.00 30.81 379 LEU A N 1
ATOM 2938 C CA . LEU A 1 379 ? -12.431 11.636 -17.450 1.00 30.81 379 LEU A CA 1
ATOM 2939 C C . LEU A 1 379 ? -11.665 11.861 -18.769 1.00 30.81 379 LEU A C 1
ATOM 2941 O O . LEU A 1 379 ? -12.000 11.226 -19.774 1.00 30.81 379 LEU A O 1
ATOM 2945 N N . PRO A 1 380 ? -10.641 12.734 -18.806 1.00 26.53 380 PRO A N 1
ATOM 2946 C CA . PRO A 1 380 ? -9.865 12.964 -20.018 1.00 26.53 380 PRO A CA 1
ATOM 2947 C C . PRO A 1 380 ? -9.146 11.677 -20.438 1.00 26.53 380 PRO A C 1
ATOM 2949 O O . PRO A 1 380 ? -8.319 11.138 -19.702 1.00 26.53 380 PRO A O 1
ATOM 2952 N N . ALA A 1 381 ? -9.466 11.183 -21.634 1.00 28.86 381 ALA A N 1
ATOM 2953 C CA . ALA A 1 381 ? -8.801 10.020 -22.203 1.00 28.86 381 ALA A CA 1
ATOM 2954 C C . ALA A 1 381 ? -7.311 10.313 -22.439 1.00 28.86 381 ALA A C 1
ATOM 2956 O O . ALA A 1 381 ? -6.948 11.375 -22.950 1.00 28.86 381 ALA A O 1
ATOM 2957 N N . ALA A 1 382 ? -6.449 9.347 -22.114 1.00 29.61 382 ALA A N 1
ATOM 2958 C CA . ALA A 1 382 ? -5.048 9.400 -22.516 1.00 29.61 382 ALA A CA 1
ATOM 2959 C C . ALA A 1 382 ? -4.954 9.503 -24.055 1.00 29.61 382 ALA A C 1
ATOM 2961 O O . ALA A 1 382 ? -5.688 8.791 -24.749 1.00 29.61 382 ALA A O 1
ATOM 2962 N N . PRO A 1 383 ? -4.075 10.361 -24.609 1.00 27.61 383 PRO A N 1
ATOM 2963 C CA . PRO A 1 383 ? -3.975 10.538 -26.052 1.00 27.61 383 PRO A CA 1
ATOM 2964 C C . PRO A 1 383 ? -3.576 9.223 -26.727 1.00 27.61 383 PRO A C 1
ATOM 2966 O O . PRO A 1 383 ? -2.594 8.580 -26.350 1.00 27.61 383 PRO A O 1
ATOM 2969 N N . ALA A 1 384 ? -4.354 8.823 -27.733 1.00 27.45 384 ALA A N 1
ATOM 2970 C CA . ALA A 1 384 ? -4.114 7.600 -28.482 1.00 27.45 384 ALA A CA 1
ATOM 2971 C C . ALA A 1 384 ? -2.758 7.659 -29.205 1.00 27.45 384 ALA A C 1
ATOM 2973 O O . ALA A 1 384 ? -2.439 8.633 -29.889 1.00 27.45 384 ALA A O 1
ATOM 2974 N N . ALA A 1 385 ? -1.968 6.591 -29.086 1.00 32.75 385 ALA A N 1
ATOM 2975 C CA . ALA A 1 385 ? -0.716 6.449 -29.817 1.00 32.75 385 ALA A CA 1
ATOM 2976 C C . ALA A 1 385 ? -1.004 6.198 -31.309 1.00 32.75 385 ALA A C 1
ATOM 2978 O O . ALA A 1 385 ? -1.231 5.065 -31.727 1.00 32.75 385 ALA A O 1
ATOM 2979 N N . GLY A 1 386 ? -1.010 7.269 -32.103 1.00 30.16 386 GLY A N 1
ATOM 2980 C CA . GLY A 1 386 ? -1.298 7.228 -33.537 1.00 30.16 386 GLY A CA 1
ATOM 2981 C C . GLY A 1 386 ? -0.933 8.542 -34.221 1.00 30.16 386 GLY A C 1
ATOM 2982 O O . GLY A 1 386 ? -1.808 9.331 -34.555 1.00 30.16 386 GLY A O 1
ATOM 2983 N N . GLY A 1 387 ? 0.366 8.791 -34.400 1.00 26.08 387 GLY A N 1
ATOM 2984 C CA . GLY A 1 387 ? 0.890 10.008 -35.023 1.00 26.08 387 GLY A CA 1
ATOM 2985 C C . GLY A 1 387 ? 2.266 9.759 -35.633 1.00 26.08 387 GLY A C 1
ATOM 2986 O O . GLY A 1 387 ? 3.223 9.450 -34.926 1.00 26.08 387 GLY A O 1
ATOM 2987 N N . GLN A 1 388 ? 2.338 9.842 -36.957 1.00 28.09 388 GLN A N 1
ATOM 2988 C CA . GLN A 1 388 ? 3.507 9.524 -37.771 1.00 28.09 388 GLN A CA 1
ATOM 2989 C C . GLN A 1 388 ? 4.502 10.696 -37.745 1.00 28.09 388 GLN A C 1
ATOM 2991 O O . GLN A 1 388 ? 4.230 11.752 -38.311 1.00 28.09 388 GLN A O 1
ATOM 2996 N 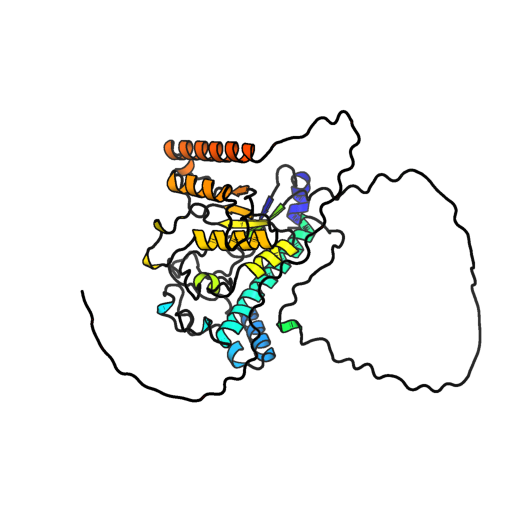N . TRP A 1 389 ? 5.651 10.527 -37.086 1.00 27.78 389 TRP A N 1
ATOM 2997 C CA . TRP A 1 389 ? 6.690 11.562 -37.041 1.00 27.78 389 TRP A CA 1
ATOM 2998 C C . TRP A 1 389 ? 7.522 11.552 -38.326 1.00 27.78 389 TRP A C 1
ATOM 3000 O O . TRP A 1 389 ? 8.420 10.726 -38.488 1.00 27.78 389 TRP A O 1
ATOM 3010 N N . LEU A 1 390 ? 7.235 12.493 -39.225 1.00 27.36 390 LEU A N 1
ATOM 3011 C CA . LEU A 1 390 ? 8.192 12.923 -40.242 1.00 27.36 390 LEU A CA 1
ATOM 3012 C C . LEU A 1 390 ? 9.254 13.803 -39.573 1.00 27.36 390 LEU A C 1
ATOM 3014 O O . LEU A 1 390 ? 8.926 14.751 -38.861 1.00 27.36 390 LEU A O 1
ATOM 3018 N N . ALA A 1 391 ? 10.520 13.465 -39.794 1.00 28.20 391 ALA A N 1
ATOM 3019 C CA . ALA A 1 391 ? 11.656 14.278 -39.383 1.00 28.20 391 ALA A CA 1
ATOM 3020 C C . ALA A 1 391 ? 11.992 15.312 -40.466 1.00 28.20 391 ALA A C 1
ATOM 3022 O O . ALA A 1 391 ? 11.873 14.998 -41.643 1.00 28.20 391 ALA A O 1
ATOM 3023 N N . GLU A 1 392 ? 12.479 16.484 -40.055 1.00 25.20 392 GLU A N 1
ATOM 3024 C CA . GLU A 1 392 ? 13.447 17.319 -40.786 1.00 25.20 392 GLU A CA 1
ATOM 3025 C C . GLU A 1 392 ? 14.254 18.148 -39.744 1.00 25.20 392 GLU A C 1
ATOM 3027 O O . GLU A 1 392 ? 13.780 18.293 -38.608 1.00 25.20 392 GLU A O 1
ATOM 3032 N N . PRO A 1 393 ? 15.484 18.630 -40.038 1.00 32.03 393 PRO A N 1
ATOM 3033 C CA . PRO A 1 393 ? 16.466 18.921 -38.988 1.00 32.03 393 PRO A CA 1
ATOM 3034 C C . PRO A 1 393 ? 16.965 20.380 -38.873 1.00 32.03 393 PRO A C 1
ATOM 3036 O O . PRO A 1 393 ? 16.932 21.171 -39.810 1.00 32.03 393 PRO A O 1
ATOM 3039 N N . SER A 1 394 ? 17.680 20.614 -37.763 1.00 29.97 394 SER A N 1
ATOM 3040 C CA . SER A 1 394 ? 18.838 21.525 -37.616 1.00 29.97 394 SER A CA 1
ATOM 3041 C C . SER A 1 394 ? 18.630 23.043 -37.430 1.00 29.97 394 SER A C 1
ATOM 3043 O O . SER A 1 394 ? 17.655 23.642 -37.864 1.00 29.97 394 SER A O 1
ATOM 3045 N N . GLY A 1 395 ? 19.619 23.651 -36.754 1.00 26.28 395 GLY A N 1
ATOM 3046 C CA . GLY A 1 395 ? 19.668 25.058 -36.328 1.00 26.28 395 GLY A CA 1
ATOM 3047 C C . GLY A 1 395 ? 19.547 25.183 -34.799 1.00 26.28 395 GLY A C 1
ATOM 3048 O O . GLY A 1 395 ? 18.489 24.934 -34.247 1.00 26.28 395 GLY A O 1
ATOM 3049 N N . GLY A 1 396 ? 20.568 25.524 -34.010 1.00 26.67 396 GLY A N 1
ATOM 3050 C CA . GLY A 1 396 ? 21.894 26.060 -34.325 1.00 26.67 396 GLY A CA 1
ATOM 3051 C C . GLY A 1 396 ? 22.143 27.317 -33.486 1.00 26.67 396 GLY A C 1
ATOM 3052 O O . GLY A 1 396 ? 21.784 28.408 -33.907 1.00 26.67 396 GLY A O 1
ATOM 3053 N N . GLY A 1 397 ? 22.742 27.181 -32.297 1.00 26.41 397 GLY A N 1
ATOM 3054 C CA . GLY A 1 397 ? 22.971 28.315 -31.392 1.00 26.41 397 GLY A CA 1
ATOM 3055 C C . GLY A 1 397 ? 23.942 27.980 -30.261 1.00 26.41 397 GLY A C 1
ATOM 3056 O O . GLY A 1 397 ? 23.680 27.089 -29.459 1.00 26.41 397 GLY A O 1
ATOM 3057 N N . LYS A 1 398 ? 25.084 28.677 -30.218 1.00 29.38 398 LYS A N 1
ATOM 3058 C CA . LYS A 1 398 ? 26.101 28.570 -29.157 1.00 29.38 398 LYS A CA 1
ATOM 3059 C C . LYS A 1 398 ? 25.833 29.574 -28.033 1.00 29.38 398 LYS A C 1
ATOM 3061 O O . LYS A 1 398 ? 25.349 30.670 -28.289 1.00 29.38 398 LYS A O 1
ATOM 3066 N N . GLY A 1 399 ? 26.309 29.236 -26.838 1.00 27.05 399 GLY A N 1
ATOM 3067 C CA . GLY A 1 399 ? 26.374 30.106 -25.660 1.00 27.05 399 GLY A CA 1
ATOM 3068 C C . GLY A 1 399 ? 25.898 29.334 -24.432 1.00 27.05 399 GLY A C 1
ATOM 3069 O O . GLY A 1 399 ? 24.890 28.647 -24.500 1.00 27.05 399 GLY A O 1
ATOM 3070 N N . GLY A 1 400 ? 26.576 29.344 -23.293 1.00 26.16 400 GLY A N 1
ATOM 3071 C CA . GLY A 1 400 ? 27.739 30.119 -22.864 1.00 26.16 400 GLY A CA 1
ATOM 3072 C C . GLY A 1 400 ? 27.714 30.090 -21.334 1.00 26.16 400 GLY A C 1
ATOM 3073 O O . GLY A 1 400 ? 26.638 30.181 -20.752 1.00 26.16 400 GLY A O 1
ATOM 3074 N N . ALA A 1 401 ? 28.848 29.849 -20.681 1.00 25.42 401 ALA A N 1
ATOM 3075 C CA . ALA A 1 401 ? 28.868 29.587 -19.241 1.00 25.42 401 ALA A CA 1
ATOM 3076 C C . ALA A 1 401 ? 28.416 30.803 -18.405 1.00 25.42 401 ALA A C 1
ATOM 3078 O O . ALA A 1 401 ? 28.692 31.937 -18.787 1.00 25.42 401 ALA A O 1
ATOM 3079 N N . LEU A 1 402 ? 27.874 30.568 -17.204 1.00 26.36 402 LEU A N 1
ATOM 3080 C CA . LEU A 1 402 ? 28.686 30.770 -15.999 1.00 26.36 402 LEU A CA 1
ATOM 3081 C C . LEU A 1 402 ? 28.119 30.048 -14.765 1.00 26.36 402 LEU A C 1
ATOM 3083 O O . LEU A 1 402 ? 26.951 29.679 -14.696 1.00 26.36 402 LEU A O 1
ATOM 3087 N N . GLN A 1 403 ? 29.014 29.855 -13.805 1.00 27.31 403 GLN A N 1
ATOM 3088 C CA . GLN A 1 403 ? 28.866 29.147 -12.541 1.00 27.31 403 GLN A CA 1
ATOM 3089 C C . GLN A 1 403 ? 29.121 30.167 -11.425 1.00 27.31 403 GLN A C 1
ATOM 3091 O O . GLN A 1 403 ? 30.100 30.906 -11.527 1.00 27.31 403 GLN A O 1
ATOM 3096 N N . LEU A 1 404 ? 28.297 30.213 -10.374 1.00 28.67 404 LEU A N 1
ATOM 3097 C CA . LEU A 1 404 ? 28.567 31.037 -9.190 1.00 28.67 404 LEU A CA 1
ATOM 3098 C C . LEU A 1 404 ? 28.127 30.332 -7.898 1.00 28.67 404 LEU A C 1
ATOM 3100 O O . LEU A 1 404 ? 26.971 29.937 -7.792 1.00 28.67 404 LEU A O 1
ATOM 3104 N N . ALA A 1 405 ? 29.119 30.212 -7.004 1.00 33.22 405 ALA A N 1
ATOM 3105 C CA . ALA A 1 405 ? 29.117 29.974 -5.551 1.00 33.22 405 ALA A CA 1
ATOM 3106 C C . ALA A 1 405 ? 27.875 29.330 -4.900 1.00 33.22 405 ALA A C 1
ATOM 3108 O O . ALA A 1 405 ? 26.893 30.062 -4.650 1.00 33.22 405 ALA A O 1
#

Foldseek 3Di:
DQVCCVVCVVCQLPVAAEAEQQLEPVSALWYCQAPPDPQADPPFLGAADQPDPVSLVVLQVLCVLVVRNVLSRDPDPFLDGRYDDQCNTQARRPPHPCPPPSVVSRLLSLLVVSLVSLLVRLLVVLCNQQNDDDDDDDPDDDRPSVPPPDDPDDDDDDDDDDDDDDDDDDDDDDDDDDDDDDDPDDDPPPDPDPRSHAYEHEHDQLFFPLDQRSSNCSSGSQRDGPPDHSQLSVLLSCLSSRHAYEYEALLDDPVVDDPVRNGDSVVVLLSNQQSCQVSVHAYAYEYDDPDQDPSSLVSNLCSQAQQDDDPNGGGDRHDYYDYPDDDPVCVDPSSVVSVVVSVVSSVVVVVVVDDDDPDDDPDDDDDDDDDDDDDDDDDDDDDDPDDDDDDDDDDDDDDDDDDDD

InterPro domains:
  IPR001554 Glycoside hydrolase, family 14 [PF01373] (1-128)
  IPR001554 Glycoside hydrolase, family 14 [PF01373] (197-350)
  IPR001554 Glycoside hydrolase, family 14 [PR00750] (24-46)
  IPR001554 Glycoside hydrolase, family 14 [PR00750] (98-117)
  IPR001554 Glycoside hydrolase, family 14 [PTHR31352] (1-348)
  IPR017853 Glycoside hydrolase superfamily [SSF51445] (1-141)
  IPR017853 Glycoside hydrolase superfamily [SSF51445] (197-348)

Secondary structure (DSSP, 8-state):
-HHHHHHHGGGBTTTB-EEEEP-SGGGBSS-S-S-SSTT--TT--------SHHHHHHHHHHHHHTT-GGGGSSS-TTS--TT--GGGSTTTSTTSGGGSHHHHHHHHHHHHHHHHHHHHHHHHHHHHHT-PPP---------GGGGGSS-----PPP-------------------------S-----PPPPPPSSEEEEEPP---S--SSS-HHHHHHT---BTTB-SSHHHHHHHHHTTPEEEEE-TT--GGGS-GGGT--HHHHHHHHHHHHHHTTPPEEEE-SS---SHHHHHHHHHHHS---EETTEEPPPP--EE-----HHHHSHHHHHHHHHHHHHHHHHHHTTS-S------------PPPPPPP---PPPPPPS--------------------